Protein AF-A0A9W5TCU1-F1 (afdb_monomer_lite)

Secondary structure (DSSP, 8-state):
--STT-GGGHHHHHHHHTT-HHHHHHHHHHHHHHHHHTT-HHHHHHHHHHHHHHHHHTT-HHHHHHHHHHHHHHHHHTT----HHHHHHHHHHHHHHHHHHHH--S--SSSS-HHHHHHHHHHHHHHHHHH---HHHHHHHHHHHHHTT-HHHHHHHHTTTT-HHHHHHHHHHHHHHS-TTTHHHHHHHHHHHHHHHT-HHHHHHHHHHT---TTT-SSS-HHHHHHHHHHHHHHS--HHHHHHHHHHTHHHHTTSTTHHHHHHHHHHHHSTT---TT-TTSS-TT--TT-S-HHHHHHHHTT------HHHHHHHHHHHHHS-HHHHHHHHHHHHHHHHHHHHHHHHHHHHHHHHHHH---HHHHHHHHHHHHHHHHHHHHHHHHHHHHHGGGSSSS-HHHHHS-TT--TT-

Organism: Babesia ovis (NCBI:txid5869)

Radius of gyration: 30.61 Å; chains: 1; bounding box: 66×63×91 Å

Structure (mmCIF, N/CA/C/O backbone):
data_AF-A0A9W5TCU1-F1
#
_entry.id   AF-A0A9W5TCU1-F1
#
loop_
_atom_site.group_PDB
_atom_site.id
_atom_site.type_symbol
_atom_site.label_atom_id
_atom_site.label_alt_id
_atom_site.label_comp_id
_atom_site.label_asym_id
_atom_site.label_entity_id
_atom_site.label_seq_id
_atom_site.pdbx_PDB_ins_code
_atom_site.Cartn_x
_atom_site.Cartn_y
_atom_site.Cartn_z
_atom_site.occupancy
_atom_site.B_iso_or_equiv
_atom_site.auth_seq_id
_atom_site.auth_comp_id
_atom_site.auth_asym_id
_atom_site.auth_atom_id
_atom_site.pdbx_PDB_model_num
ATOM 1 N N . MET A 1 1 ? 11.729 16.590 -28.806 1.00 54.69 1 MET A N 1
ATOM 2 C CA . MET A 1 1 ? 12.065 15.579 -29.834 1.00 54.69 1 MET A CA 1
ATOM 3 C C . MET A 1 1 ? 11.858 14.229 -29.176 1.00 54.69 1 MET A C 1
ATOM 5 O O . MET A 1 1 ? 12.375 14.064 -28.076 1.00 54.69 1 MET A O 1
ATOM 9 N N . SER A 1 2 ? 11.035 13.343 -29.741 1.00 74.00 2 SER A N 1
ATOM 10 C CA . SER A 1 2 ? 10.762 12.040 -29.118 1.00 74.00 2 SER A CA 1
ATOM 11 C C . SER A 1 2 ? 12.062 11.218 -29.046 1.00 74.00 2 SER A C 1
ATOM 13 O O . SER A 1 2 ? 12.944 11.387 -29.892 1.00 74.00 2 SER A O 1
ATOM 15 N N . ILE A 1 3 ? 12.219 10.355 -28.035 1.00 80.81 3 ILE A N 1
ATOM 16 C CA . ILE A 1 3 ? 13.392 9.462 -27.935 1.00 80.81 3 ILE A CA 1
ATOM 17 C C . ILE A 1 3 ? 13.479 8.551 -29.173 1.00 80.81 3 ILE A C 1
ATOM 19 O O . ILE A 1 3 ? 14.580 8.303 -29.663 1.00 80.81 3 ILE A O 1
ATOM 23 N N . GLY A 1 4 ? 12.334 8.151 -29.739 1.00 73.69 4 GLY A N 1
ATOM 24 C CA . GLY A 1 4 ? 12.256 7.326 -30.947 1.00 73.69 4 GLY A CA 1
ATOM 25 C C . GLY A 1 4 ? 12.863 7.976 -32.196 1.00 73.69 4 GLY A C 1
ATOM 26 O O . GLY A 1 4 ? 13.527 7.294 -32.971 1.00 73.69 4 GLY A O 1
ATOM 27 N N . ASP A 1 5 ? 12.724 9.296 -32.350 1.00 81.12 5 ASP A N 1
ATOM 28 C CA . ASP A 1 5 ? 13.227 10.034 -33.523 1.00 81.12 5 ASP A CA 1
ATOM 29 C C . ASP A 1 5 ? 14.628 10.622 -33.312 1.00 81.12 5 ASP A C 1
ATOM 31 O O . ASP A 1 5 ? 15.179 11.300 -34.186 1.00 81.12 5 ASP A O 1
ATOM 35 N N . ASN A 1 6 ? 15.219 10.411 -32.135 1.00 87.12 6 ASN A N 1
ATOM 36 C CA . ASN A 1 6 ? 16.509 10.991 -31.817 1.00 87.12 6 ASN A CA 1
ATOM 37 C C . ASN A 1 6 ? 17.626 10.224 -32.553 1.00 87.12 6 ASN A C 1
ATOM 39 O O . ASN A 1 6 ? 17.834 9.035 -32.287 1.00 87.12 6 ASN A O 1
ATOM 43 N N . PRO A 1 7 ? 18.426 10.884 -33.416 1.00 87.62 7 PRO A N 1
ATOM 44 C CA . PRO A 1 7 ? 19.500 10.225 -34.159 1.00 87.62 7 PRO A CA 1
ATOM 45 C C . PRO A 1 7 ? 20.546 9.567 -33.247 1.00 87.62 7 PRO A C 1
ATOM 47 O O . PRO A 1 7 ? 21.205 8.615 -33.665 1.00 87.62 7 PRO A O 1
ATOM 50 N N . LYS A 1 8 ? 20.654 10.008 -31.984 1.00 89.69 8 LYS A N 1
ATOM 51 C CA . LYS A 1 8 ? 21.493 9.379 -30.954 1.00 89.69 8 LYS A CA 1
ATOM 52 C C . LYS A 1 8 ? 21.135 7.907 -30.709 1.00 89.69 8 LYS A C 1
ATOM 54 O O . LYS A 1 8 ? 22.025 7.125 -30.383 1.00 89.69 8 LYS A O 1
ATOM 59 N N . TYR A 1 9 ? 19.867 7.529 -30.871 1.00 93.12 9 TYR A N 1
ATOM 60 C CA . TYR A 1 9 ? 19.364 6.182 -30.577 1.00 93.12 9 TYR A CA 1
ATOM 61 C C . TYR A 1 9 ? 19.042 5.363 -31.833 1.00 93.12 9 TYR A C 1
ATOM 63 O O . TYR A 1 9 ? 18.554 4.241 -31.729 1.00 93.12 9 TYR A O 1
ATOM 71 N N . ARG A 1 10 ? 19.394 5.870 -33.023 1.00 93.12 10 ARG A N 1
ATOM 72 C CA . ARG A 1 10 ? 19.131 5.215 -34.312 1.00 93.12 10 ARG A CA 1
ATOM 73 C C . ARG A 1 10 ? 19.593 3.755 -34.358 1.00 93.12 10 ARG A C 1
ATOM 75 O O . ARG A 1 10 ? 18.831 2.896 -34.782 1.00 93.12 10 ARG A O 1
ATOM 82 N N . ARG A 1 11 ? 20.810 3.470 -33.883 1.00 93.75 11 ARG A N 1
ATOM 83 C CA . ARG A 1 11 ? 21.364 2.106 -33.874 1.00 93.75 11 ARG A CA 1
ATOM 84 C C . ARG A 1 11 ? 20.542 1.144 -33.009 1.00 93.75 11 ARG A C 1
ATOM 86 O O . ARG A 1 11 ? 20.344 0.005 -33.403 1.00 93.75 11 ARG A O 1
ATOM 93 N N . ILE A 1 12 ? 20.033 1.616 -31.867 1.00 96.19 12 ILE A N 1
ATOM 94 C CA . ILE A 1 12 ? 19.179 0.819 -30.974 1.00 96.19 12 ILE A CA 1
ATOM 95 C C . ILE A 1 12 ? 17.897 0.430 -31.715 1.00 96.19 12 ILE A C 1
ATOM 97 O O . ILE A 1 12 ? 17.533 -0.740 -31.745 1.00 96.19 12 ILE A O 1
ATOM 101 N N . ASN A 1 13 ? 17.263 1.396 -32.383 1.00 94.00 13 ASN A N 1
ATOM 102 C CA . ASN A 1 13 ? 16.050 1.156 -33.163 1.00 94.00 13 ASN A CA 1
ATOM 103 C C . ASN A 1 13 ? 16.292 0.205 -34.350 1.00 94.00 13 ASN A C 1
ATOM 105 O O . ASN A 1 13 ? 15.452 -0.647 -34.624 1.00 94.00 13 ASN A O 1
ATOM 109 N N . GLU A 1 14 ? 17.438 0.309 -35.032 1.00 95.19 14 GLU A N 1
ATOM 110 C CA . GLU A 1 14 ? 17.830 -0.609 -36.115 1.00 95.19 14 GLU A CA 1
ATOM 111 C C . GLU A 1 14 ? 18.059 -2.046 -35.611 1.00 95.19 14 GLU A C 1
ATOM 113 O O . GLU A 1 14 ? 17.689 -3.001 -36.294 1.00 95.19 14 GLU A O 1
ATOM 118 N N . ASP A 1 15 ? 18.635 -2.217 -34.416 1.00 97.19 15 ASP A N 1
ATOM 119 C CA . ASP A 1 15 ? 18.797 -3.530 -33.781 1.00 97.19 15 ASP A CA 1
ATOM 120 C C . ASP A 1 15 ? 17.442 -4.138 -33.387 1.00 97.19 15 ASP A C 1
ATOM 122 O O . ASP A 1 15 ? 17.188 -5.305 -33.688 1.00 97.19 15 ASP A O 1
ATOM 126 N N . ILE A 1 16 ? 16.545 -3.337 -32.803 1.00 95.56 16 ILE A N 1
ATOM 127 C CA . ILE A 1 16 ? 15.176 -3.747 -32.445 1.00 95.56 16 ILE A CA 1
ATOM 128 C C . ILE A 1 16 ? 14.387 -4.162 -33.689 1.00 95.56 16 ILE A C 1
ATOM 130 O O . ILE A 1 16 ? 13.790 -5.235 -33.711 1.00 95.56 16 ILE A O 1
ATOM 134 N N . ALA A 1 17 ? 14.424 -3.354 -34.753 1.00 95.56 17 ALA A N 1
ATOM 135 C CA . ALA A 1 17 ? 13.738 -3.655 -36.010 1.00 95.56 17 ALA A CA 1
ATOM 136 C C . ALA A 1 17 ? 14.250 -4.946 -36.673 1.00 95.56 17 ALA A C 1
ATOM 138 O O . ALA A 1 17 ? 13.511 -5.604 -37.401 1.00 95.56 17 ALA A O 1
ATOM 139 N N . ALA A 1 18 ? 15.504 -5.318 -36.413 1.00 96.88 18 ALA A N 1
ATOM 140 C CA . ALA A 1 18 ? 16.108 -6.548 -36.904 1.00 96.88 18 ALA A CA 1
ATOM 141 C C . ALA A 1 18 ? 15.972 -7.744 -35.938 1.00 96.88 18 ALA A C 1
ATOM 143 O O . ALA A 1 18 ? 16.582 -8.783 -36.188 1.00 96.88 18 ALA A O 1
ATOM 144 N N . GLY A 1 19 ? 15.230 -7.606 -34.832 1.00 95.81 19 GLY A N 1
ATOM 145 C CA . GLY A 1 19 ? 15.053 -8.658 -33.824 1.00 95.81 19 GLY A CA 1
ATOM 146 C C . GLY A 1 19 ? 16.303 -8.955 -32.986 1.00 95.81 19 GLY A C 1
ATOM 147 O O . GLY A 1 19 ? 16.361 -9.970 -32.296 1.00 95.81 19 GLY A O 1
ATOM 148 N N . ARG A 1 20 ? 17.324 -8.088 -33.021 1.00 97.06 20 ARG A N 1
ATOM 149 C CA . ARG A 1 20 ? 18.553 -8.218 -32.219 1.00 97.06 20 ARG A CA 1
ATOM 150 C C . ARG A 1 20 ? 18.360 -7.605 -30.832 1.00 97.06 20 ARG A C 1
ATOM 152 O O . ARG A 1 20 ? 19.039 -6.650 -30.449 1.00 97.06 20 ARG A O 1
ATOM 159 N N . PHE A 1 21 ? 17.412 -8.145 -30.068 1.00 95.62 21 PHE A N 1
ATOM 160 C CA . PHE A 1 21 ? 17.002 -7.557 -28.791 1.00 95.62 21 PHE A CA 1
ATOM 161 C C . PHE A 1 21 ? 18.127 -7.526 -27.753 1.00 95.62 21 PHE A C 1
ATOM 163 O O . PHE A 1 21 ? 18.308 -6.506 -27.091 1.00 95.62 21 PHE A O 1
ATOM 170 N N . TYR A 1 22 ? 18.949 -8.575 -27.679 1.00 95.50 22 TYR A N 1
ATOM 171 C CA . TYR A 1 22 ? 20.112 -8.603 -26.787 1.00 95.50 22 TYR A CA 1
ATOM 172 C C . TYR A 1 22 ? 21.125 -7.486 -27.096 1.00 95.50 22 TYR A C 1
ATOM 174 O O . TYR A 1 22 ? 21.538 -6.760 -26.193 1.00 95.50 22 TYR A O 1
ATOM 182 N N . ASP A 1 23 ? 21.480 -7.291 -28.370 1.00 96.56 23 ASP A N 1
ATOM 183 C CA . ASP A 1 23 ? 22.418 -6.233 -28.770 1.00 96.56 23 ASP A CA 1
ATOM 184 C C . ASP A 1 23 ? 21.835 -4.845 -28.483 1.00 96.56 23 ASP A C 1
ATOM 186 O O . ASP A 1 23 ? 22.518 -3.965 -27.951 1.00 96.56 23 ASP A O 1
ATOM 190 N N . SER A 1 24 ? 20.541 -4.662 -28.772 1.00 97.88 24 SER A N 1
ATOM 191 C CA . SER A 1 24 ? 19.851 -3.407 -28.482 1.00 97.88 24 SER A CA 1
ATOM 192 C C . SER A 1 24 ? 19.846 -3.088 -26.981 1.00 97.88 24 SER A C 1
ATOM 194 O O . SER A 1 24 ? 20.128 -1.948 -26.613 1.00 97.88 24 SER A O 1
ATOM 196 N N . LEU A 1 25 ? 19.646 -4.086 -26.112 1.00 97.62 25 LEU A N 1
ATOM 197 C CA . LEU A 1 25 ? 19.657 -3.928 -24.656 1.00 97.62 25 LEU A CA 1
ATOM 198 C C . LEU A 1 25 ? 21.021 -3.419 -24.176 1.00 97.62 25 LEU A C 1
ATOM 200 O O . LEU A 1 25 ? 21.096 -2.445 -23.424 1.00 97.62 25 LEU A O 1
ATOM 204 N N . GLN A 1 26 ? 22.111 -4.013 -24.670 1.00 97.88 26 GLN A N 1
ATOM 205 C CA . GLN A 1 26 ? 23.467 -3.572 -24.331 1.00 97.88 26 GLN A CA 1
ATOM 206 C C . GLN A 1 26 ? 23.722 -2.121 -24.765 1.00 97.88 26 GLN A C 1
ATOM 208 O O . GLN A 1 26 ? 24.340 -1.340 -24.032 1.00 97.88 26 GLN A O 1
ATOM 213 N N . HIS A 1 27 ? 23.209 -1.718 -25.931 1.00 97.38 27 HIS A N 1
ATOM 214 C CA . HIS A 1 27 ? 23.301 -0.333 -26.387 1.00 97.38 27 HIS A CA 1
ATOM 215 C C . HIS A 1 27 ? 22.482 0.638 -25.519 1.00 97.38 27 HIS A C 1
ATOM 217 O O . HIS A 1 27 ? 22.978 1.732 -25.228 1.00 97.38 27 HIS A O 1
ATOM 223 N N . VAL A 1 28 ? 21.282 0.250 -25.067 1.00 98.12 28 VAL A N 1
ATOM 224 C CA . VAL A 1 28 ? 20.455 1.049 -24.142 1.00 98.12 28 VAL A CA 1
ATOM 225 C C . VAL A 1 28 ? 21.173 1.234 -22.804 1.00 98.12 28 VAL A C 1
ATOM 227 O O . VAL A 1 28 ? 21.370 2.373 -22.376 1.00 98.12 28 VAL A O 1
ATOM 230 N N . LEU A 1 29 ? 21.652 0.150 -22.185 1.00 98.19 29 LEU A N 1
ATOM 231 C CA . LEU A 1 29 ? 22.383 0.200 -20.911 1.00 98.19 29 LEU A CA 1
ATOM 232 C C . LEU A 1 29 ? 23.672 1.030 -21.016 1.00 98.19 29 LEU A C 1
ATOM 234 O O . LEU A 1 29 ? 24.026 1.789 -20.116 1.00 98.19 29 LEU A O 1
ATOM 238 N N . SER A 1 30 ? 24.391 0.936 -22.137 1.00 97.50 30 SER A N 1
ATOM 239 C CA . SER A 1 30 ? 25.565 1.780 -22.390 1.00 97.50 30 SER A CA 1
ATOM 240 C C . SER A 1 30 ? 25.195 3.263 -22.539 1.00 97.50 30 SER A C 1
ATOM 242 O O . SER A 1 30 ? 25.935 4.151 -22.103 1.00 97.50 30 SER A O 1
ATOM 244 N N . ALA A 1 31 ? 24.056 3.567 -23.167 1.00 97.12 31 ALA A N 1
ATOM 245 C CA . ALA A 1 31 ? 23.568 4.934 -23.309 1.00 97.12 31 ALA A CA 1
ATOM 246 C C . ALA A 1 31 ? 23.131 5.536 -21.965 1.00 97.12 31 ALA A C 1
ATOM 248 O O . ALA A 1 31 ? 23.529 6.669 -21.676 1.00 97.12 31 ALA A O 1
ATOM 249 N N . SER A 1 32 ? 22.393 4.787 -21.135 1.00 97.50 32 SER A N 1
ATOM 250 C CA . SER A 1 32 ? 21.976 5.235 -19.800 1.00 97.50 32 SER A CA 1
ATOM 251 C C . SER A 1 32 ? 23.189 5.468 -18.896 1.00 97.50 32 SER A C 1
ATOM 253 O O . SER A 1 32 ? 23.328 6.552 -18.337 1.00 97.50 32 SER A O 1
ATOM 255 N N . LYS A 1 33 ? 24.156 4.540 -18.856 1.00 97.12 33 LYS A N 1
ATOM 256 C CA . LYS A 1 33 ? 25.399 4.695 -18.076 1.00 97.12 33 LYS A CA 1
ATOM 257 C C . LYS A 1 33 ? 26.199 5.932 -18.477 1.00 97.12 33 LYS A C 1
ATOM 259 O O . LYS A 1 33 ? 26.691 6.652 -17.613 1.00 97.12 33 LYS A O 1
ATOM 264 N N . ARG A 1 34 ? 26.301 6.234 -19.777 1.00 97.00 34 ARG A N 1
ATOM 265 C CA . ARG A 1 34 ? 26.942 7.476 -20.248 1.00 97.00 34 ARG A CA 1
ATOM 266 C C . ARG A 1 34 ? 26.190 8.728 -19.796 1.00 97.00 34 ARG A C 1
ATOM 268 O O . ARG A 1 34 ? 26.836 9.710 -19.440 1.00 97.00 34 ARG A O 1
ATOM 275 N N . ALA A 1 35 ? 24.857 8.702 -19.791 1.00 96.12 35 ALA A N 1
ATOM 276 C CA . ALA A 1 35 ? 24.050 9.804 -19.270 1.00 96.12 35 ALA A CA 1
ATOM 277 C C . ALA A 1 35 ? 24.256 9.987 -17.753 1.00 96.12 35 ALA A C 1
ATOM 279 O O . ALA A 1 35 ? 24.503 11.109 -17.317 1.00 96.12 35 ALA A O 1
ATOM 280 N N . VAL A 1 36 ? 24.290 8.896 -16.977 1.00 96.19 36 VAL A N 1
ATOM 281 C CA . VAL A 1 36 ? 24.618 8.904 -15.537 1.00 96.19 36 VAL A CA 1
ATOM 282 C C . VAL A 1 36 ? 26.012 9.487 -15.283 1.00 96.19 36 VAL A C 1
ATOM 284 O O . VAL A 1 36 ? 26.150 10.359 -14.433 1.00 96.19 36 VAL A O 1
ATOM 287 N N . ILE A 1 37 ? 27.042 9.077 -16.038 1.00 96.12 37 ILE A N 1
ATOM 288 C CA . ILE A 1 37 ? 28.405 9.647 -15.932 1.00 96.12 37 ILE A CA 1
ATOM 289 C C . ILE A 1 37 ? 28.390 11.161 -16.195 1.00 96.12 37 ILE A C 1
ATOM 291 O O . ILE A 1 37 ? 29.117 11.916 -15.554 1.00 96.12 37 ILE A O 1
ATOM 295 N N . GLY A 1 38 ? 27.539 11.613 -17.118 1.00 96.12 38 GLY A N 1
ATOM 296 C CA . GLY A 1 38 ? 27.311 13.029 -17.396 1.00 96.12 38 GLY A CA 1
ATOM 297 C C . GLY A 1 38 ? 26.405 13.750 -16.391 1.00 96.12 38 GLY A C 1
ATOM 298 O O . GLY A 1 38 ? 26.063 14.900 -16.650 1.00 96.12 38 GLY A O 1
ATOM 299 N N . ASN A 1 39 ? 25.993 13.103 -15.292 1.00 94.88 39 ASN A N 1
ATOM 300 C CA . ASN A 1 39 ? 25.006 13.589 -14.317 1.00 94.88 39 ASN A CA 1
ATOM 301 C C . ASN A 1 39 ? 23.646 13.972 -14.931 1.00 94.88 39 ASN A C 1
ATOM 303 O O . ASN A 1 39 ? 22.935 14.830 -14.413 1.00 94.88 39 ASN A O 1
ATOM 307 N N . LYS A 1 40 ? 23.269 13.342 -16.047 1.00 95.31 40 LYS A N 1
ATOM 308 C CA . LYS A 1 40 ? 21.984 13.546 -16.727 1.00 95.31 40 LYS A CA 1
ATOM 309 C C . LYS A 1 40 ? 21.010 12.434 -16.343 1.00 95.31 40 LYS A C 1
ATOM 311 O O . LYS A 1 40 ? 20.695 11.569 -17.158 1.00 95.31 40 LYS A O 1
ATOM 316 N N . TYR A 1 41 ? 20.582 12.431 -15.081 1.00 94.94 41 TYR A N 1
ATOM 317 C CA . TYR A 1 41 ? 19.765 11.352 -14.514 1.00 94.94 41 TYR A CA 1
ATOM 318 C C . TYR A 1 41 ? 18.398 11.227 -15.189 1.00 94.94 41 TYR A C 1
ATOM 320 O O . TYR A 1 41 ? 18.064 10.134 -15.629 1.00 94.94 41 TYR A O 1
ATOM 328 N N . GLU A 1 42 ? 17.679 12.333 -15.401 1.00 94.31 42 GLU A N 1
ATOM 329 C CA . GLU A 1 42 ? 16.391 12.302 -16.116 1.00 94.31 42 GLU A CA 1
ATOM 330 C C . GLU A 1 42 ? 16.521 11.753 -17.541 1.00 94.31 42 GLU A C 1
ATOM 332 O O . GLU A 1 42 ? 15.687 10.977 -17.999 1.00 94.31 42 GLU A O 1
ATOM 337 N N . GLU A 1 43 ? 17.614 12.084 -18.241 1.00 94.88 43 GLU A N 1
ATOM 338 C CA . GLU A 1 43 ? 17.887 11.516 -19.565 1.00 94.88 43 GLU A CA 1
ATOM 339 C C . GLU A 1 43 ? 18.123 10.001 -19.477 1.00 94.88 43 GLU A C 1
ATOM 341 O O . GLU A 1 43 ? 17.637 9.255 -20.324 1.00 94.88 43 GLU A O 1
ATOM 346 N N . ALA A 1 44 ? 18.856 9.532 -18.462 1.00 96.69 44 ALA A N 1
ATOM 347 C CA . ALA A 1 44 ? 19.099 8.108 -18.255 1.00 96.69 44 ALA A CA 1
ATOM 348 C C . ALA A 1 44 ? 17.799 7.346 -17.949 1.00 96.69 44 ALA A C 1
ATOM 350 O O . ALA A 1 44 ? 17.532 6.331 -18.591 1.00 96.69 44 ALA A O 1
ATOM 351 N N . LEU A 1 45 ? 16.991 7.856 -17.015 1.00 96.94 45 LEU A N 1
ATOM 352 C CA . LEU A 1 45 ? 15.712 7.271 -16.611 1.00 96.94 45 LEU A CA 1
ATOM 353 C C . LEU A 1 45 ? 14.716 7.251 -17.778 1.00 96.94 45 LEU A C 1
ATOM 355 O O . LEU A 1 45 ? 14.170 6.196 -18.097 1.00 96.94 45 LEU A O 1
ATOM 359 N N . GLY A 1 46 ? 14.568 8.371 -18.491 1.00 96.19 46 GLY A N 1
ATOM 360 C CA . GLY A 1 46 ? 13.685 8.462 -19.654 1.00 96.19 46 GLY A CA 1
ATOM 361 C C . GLY A 1 46 ? 14.080 7.511 -20.790 1.00 96.19 46 GLY A C 1
ATOM 362 O O . GLY A 1 46 ? 13.212 6.924 -21.432 1.00 96.19 46 GLY A O 1
ATOM 363 N N . VAL A 1 47 ? 15.382 7.297 -21.027 1.00 97.19 47 VAL A N 1
ATOM 364 C CA . VAL A 1 47 ? 15.860 6.310 -22.015 1.00 97.19 47 VAL A CA 1
ATOM 365 C C . VAL A 1 47 ? 15.515 4.883 -21.594 1.00 97.19 47 VAL A C 1
ATOM 367 O O . VAL A 1 47 ? 15.026 4.116 -22.423 1.00 97.19 47 VAL A O 1
ATOM 370 N N . LEU A 1 48 ? 15.756 4.522 -20.331 1.00 98.38 48 LEU A N 1
ATOM 371 C CA . LEU A 1 48 ? 15.461 3.181 -19.818 1.00 98.38 48 LEU A CA 1
ATOM 372 C C . LEU A 1 48 ? 13.963 2.871 -19.891 1.00 98.38 48 LEU A C 1
ATOM 374 O O . LEU A 1 48 ? 13.587 1.834 -20.433 1.00 98.38 48 LEU A O 1
ATOM 378 N N . HIS A 1 49 ? 13.121 3.793 -19.421 1.00 98.19 49 HIS A N 1
ATOM 379 C CA . HIS A 1 49 ? 11.666 3.647 -19.459 1.00 98.19 49 HIS A CA 1
ATOM 380 C C . HIS A 1 49 ? 11.134 3.525 -20.892 1.00 98.19 49 HIS A C 1
ATOM 382 O O . HIS A 1 49 ? 10.423 2.570 -21.206 1.00 98.19 49 HIS A O 1
ATOM 388 N N . HIS A 1 50 ? 11.557 4.416 -21.795 1.00 97.50 50 HIS A N 1
ATOM 389 C CA . HIS A 1 50 ? 11.111 4.388 -23.188 1.00 97.50 50 HIS A CA 1
ATOM 390 C C . HIS A 1 50 ? 11.384 3.039 -23.865 1.00 97.50 50 HIS A C 1
ATOM 392 O O . HIS A 1 50 ? 10.502 2.470 -24.512 1.00 97.50 50 HIS A O 1
ATOM 398 N N . PHE A 1 51 ? 12.603 2.511 -23.725 1.00 97.94 51 PHE A N 1
ATOM 399 C CA . PHE A 1 51 ? 12.954 1.233 -24.341 1.00 97.94 51 PHE A CA 1
ATOM 400 C C . PHE A 1 51 ? 12.340 0.032 -23.615 1.00 97.94 51 PHE A C 1
ATOM 402 O O . PHE A 1 51 ? 12.041 -0.962 -24.276 1.00 97.94 51 PHE A O 1
ATOM 409 N N . ALA A 1 52 ? 12.054 0.128 -22.312 1.00 98.25 52 ALA A N 1
ATOM 410 C CA . ALA A 1 52 ? 11.271 -0.889 -21.614 1.00 98.25 52 ALA A CA 1
ATOM 411 C C . ALA A 1 52 ? 9.863 -1.018 -22.221 1.00 98.25 52 ALA A C 1
ATOM 413 O O . ALA A 1 52 ? 9.426 -2.130 -22.514 1.00 98.25 52 ALA A O 1
ATOM 414 N N . GLU A 1 53 ? 9.186 0.096 -22.520 1.00 97.25 53 GLU A N 1
ATOM 415 C CA . GLU A 1 53 ? 7.885 0.067 -23.206 1.00 97.25 53 GLU A CA 1
ATOM 416 C C . GLU A 1 53 ? 7.977 -0.499 -24.633 1.00 97.25 53 GLU A C 1
ATOM 418 O O . GLU A 1 53 ? 7.080 -1.218 -25.083 1.00 97.25 53 GLU A O 1
ATOM 423 N N . VAL A 1 54 ? 9.058 -0.197 -25.365 1.00 96.44 54 VAL A N 1
ATOM 424 C CA . VAL A 1 54 ? 9.306 -0.788 -26.694 1.00 96.44 54 VAL A CA 1
ATOM 425 C C . VAL A 1 54 ? 9.441 -2.310 -26.592 1.00 96.44 54 VAL A C 1
ATOM 427 O O . VAL A 1 54 ? 8.834 -3.023 -27.391 1.00 96.44 54 VAL A O 1
ATOM 430 N N . TYR A 1 55 ? 10.172 -2.816 -25.598 1.00 96.75 55 TYR A N 1
ATOM 431 C CA . TYR A 1 55 ? 10.335 -4.253 -25.378 1.00 96.75 55 TYR A CA 1
ATOM 432 C C . TYR A 1 55 ? 9.054 -4.949 -24.918 1.00 96.75 55 TYR A C 1
ATOM 434 O O . TYR A 1 55 ? 8.780 -6.044 -25.403 1.00 96.75 55 TYR A O 1
ATOM 442 N N . ILE A 1 56 ? 8.208 -4.309 -24.101 1.00 95.88 56 ILE A N 1
ATOM 443 C CA . ILE A 1 56 ? 6.872 -4.847 -23.778 1.00 95.88 56 ILE A CA 1
ATOM 444 C C . ILE A 1 56 ? 6.062 -5.070 -25.062 1.00 95.88 56 ILE A C 1
ATOM 446 O O . ILE A 1 56 ? 5.490 -6.143 -25.253 1.00 95.88 56 ILE A O 1
ATOM 450 N N . ARG A 1 57 ? 6.051 -4.090 -25.979 1.00 95.12 57 ARG A N 1
ATOM 451 C CA . ARG A 1 57 ? 5.348 -4.210 -27.272 1.00 95.12 57 ARG A CA 1
ATOM 452 C C . ARG A 1 57 ? 5.930 -5.309 -28.162 1.00 95.12 57 ARG A C 1
ATOM 454 O O . ARG A 1 57 ? 5.186 -5.939 -28.909 1.00 95.12 57 ARG A O 1
ATOM 461 N N . ALA A 1 58 ? 7.236 -5.545 -28.070 1.00 94.50 58 ALA A N 1
ATOM 462 C CA . ALA A 1 58 ? 7.921 -6.631 -28.764 1.00 94.50 58 ALA A CA 1
ATOM 463 C C . ALA A 1 58 ? 7.790 -7.999 -28.063 1.00 94.50 58 ALA A C 1
ATOM 465 O O . ALA A 1 58 ? 8.263 -8.988 -28.609 1.00 94.50 58 ALA A O 1
ATOM 466 N N . LYS A 1 59 ? 7.129 -8.067 -26.895 1.00 94.56 59 LYS A N 1
ATOM 467 C CA . LYS A 1 59 ? 7.031 -9.254 -26.023 1.00 94.56 59 LYS A CA 1
ATOM 468 C C . LYS A 1 59 ? 8.376 -9.750 -25.465 1.00 94.56 59 LYS A C 1
ATOM 470 O O . LYS A 1 59 ? 8.500 -10.899 -25.053 1.00 94.56 59 LYS A O 1
ATOM 475 N N . GLU A 1 60 ? 9.368 -8.870 -25.390 1.00 95.38 60 GLU A N 1
ATOM 476 C CA . GLU A 1 60 ? 10.708 -9.140 -24.852 1.00 95.38 60 GLU A CA 1
ATOM 477 C C . GLU A 1 60 ? 10.755 -8.791 -23.356 1.00 95.38 60 GLU A C 1
ATOM 479 O O . GLU A 1 60 ? 11.362 -7.809 -22.916 1.00 95.38 60 GLU A O 1
ATOM 484 N N . TYR A 1 61 ? 10.026 -9.579 -22.560 1.00 95.38 61 TYR A N 1
ATOM 485 C CA . TYR A 1 61 ? 9.750 -9.258 -21.156 1.00 95.38 61 TYR A CA 1
ATOM 486 C C . TYR A 1 61 ? 10.983 -9.332 -20.245 1.00 95.38 61 TYR A C 1
ATOM 488 O O . TYR A 1 61 ? 11.078 -8.604 -19.259 1.00 95.38 61 TYR A O 1
ATOM 496 N N . ALA A 1 62 ? 11.958 -10.186 -20.563 1.00 95.44 62 ALA A N 1
ATOM 497 C CA . ALA A 1 62 ? 13.186 -10.270 -19.774 1.00 95.44 62 ALA A CA 1
ATOM 498 C C . ALA A 1 62 ? 13.994 -8.966 -19.870 1.00 95.44 62 ALA A C 1
ATOM 500 O O . ALA A 1 62 ? 14.454 -8.431 -18.862 1.00 95.44 62 ALA A O 1
ATOM 501 N N . GLN A 1 63 ? 14.101 -8.415 -21.077 1.00 96.38 63 GLN A N 1
ATOM 502 C CA . GLN A 1 63 ? 14.879 -7.223 -21.372 1.00 96.38 63 GLN A CA 1
ATOM 503 C C . GLN A 1 63 ? 14.210 -5.974 -20.799 1.00 96.38 63 GLN A C 1
ATOM 505 O O . GLN A 1 63 ? 14.904 -5.112 -20.265 1.00 96.38 63 GLN A O 1
ATOM 510 N N . CYS A 1 64 ? 12.877 -5.857 -20.843 1.00 96.88 64 CYS A N 1
ATOM 511 C CA . CYS A 1 64 ? 12.219 -4.710 -20.208 1.00 96.88 64 CYS A CA 1
ATOM 512 C C . CYS A 1 64 ? 12.349 -4.734 -18.676 1.00 96.88 64 CYS A C 1
ATOM 514 O O . CYS A 1 64 ? 12.535 -3.675 -18.078 1.00 96.88 64 CYS A O 1
ATOM 516 N N . LEU A 1 65 ? 12.303 -5.915 -18.040 1.00 97.88 65 LEU A N 1
ATOM 517 C CA . LEU A 1 65 ? 12.553 -6.045 -16.601 1.00 97.88 65 LEU A CA 1
ATOM 518 C C . LEU A 1 65 ? 13.989 -5.650 -16.260 1.00 97.88 65 LEU A C 1
ATOM 520 O O . LEU A 1 65 ? 14.209 -4.940 -15.286 1.00 97.88 65 LEU A O 1
ATOM 524 N N . GLU A 1 66 ? 14.967 -6.056 -17.071 1.00 98.19 66 GLU A N 1
ATOM 525 C CA . GLU A 1 66 ? 16.362 -5.646 -16.889 1.00 98.19 66 GLU A CA 1
ATOM 526 C C . GLU A 1 66 ? 16.528 -4.120 -16.978 1.00 98.19 66 GLU A C 1
ATOM 528 O O . GLU A 1 66 ? 17.170 -3.522 -16.112 1.00 98.19 66 GLU A O 1
ATOM 533 N N . LEU A 1 67 ? 15.886 -3.470 -17.957 1.00 98.50 67 LEU A N 1
ATOM 534 C CA . LEU A 1 67 ? 15.915 -2.010 -18.087 1.00 98.50 67 LEU A CA 1
ATOM 535 C C . LEU A 1 67 ? 15.288 -1.293 -16.884 1.00 98.50 67 LEU A C 1
ATOM 537 O O . LEU A 1 67 ? 15.856 -0.317 -16.395 1.00 98.50 67 LEU A O 1
ATOM 541 N N . MET A 1 68 ? 14.146 -1.771 -16.386 1.00 98.44 68 MET A N 1
ATOM 542 C CA . MET A 1 68 ? 13.484 -1.159 -15.230 1.00 98.44 68 MET A CA 1
ATOM 543 C C . MET A 1 68 ? 14.179 -1.482 -13.901 1.00 98.44 68 MET A C 1
ATOM 545 O O . MET A 1 68 ? 14.180 -0.655 -12.993 1.00 98.44 68 MET A O 1
ATOM 549 N N . ASN A 1 69 ? 14.861 -2.620 -13.788 1.00 98.19 69 ASN A N 1
ATOM 550 C CA . ASN A 1 69 ? 15.747 -2.881 -12.654 1.00 98.19 69 ASN A CA 1
ATOM 551 C C . ASN A 1 69 ? 16.929 -1.902 -12.637 1.00 98.19 69 ASN A C 1
ATOM 553 O O . ASN A 1 69 ? 17.251 -1.346 -11.586 1.00 98.19 69 ASN A O 1
ATOM 557 N N . GLU A 1 70 ? 17.545 -1.628 -13.792 1.00 98.19 70 GLU A N 1
ATOM 558 C CA . GLU A 1 70 ? 18.591 -0.601 -13.892 1.00 98.19 70 GLU A CA 1
ATOM 559 C C . GLU A 1 70 ? 18.031 0.801 -13.587 1.00 98.19 70 GLU A C 1
ATOM 561 O O . GLU A 1 70 ? 18.701 1.591 -12.921 1.00 98.19 70 GLU A O 1
ATOM 566 N N . TYR A 1 71 ? 16.790 1.099 -13.993 1.00 98.06 71 TYR A N 1
ATOM 567 C CA . TYR A 1 71 ? 16.096 2.353 -13.663 1.00 98.06 71 TYR A CA 1
ATOM 568 C C . TYR A 1 71 ? 16.043 2.567 -12.144 1.00 98.06 71 TYR A C 1
ATOM 570 O O . TYR A 1 71 ? 16.512 3.586 -11.633 1.00 98.06 71 TYR A O 1
ATOM 578 N N . ILE A 1 72 ? 15.530 1.574 -11.409 1.00 97.31 72 ILE A N 1
ATOM 579 C CA . ILE A 1 72 ? 15.431 1.615 -9.945 1.00 97.31 72 ILE A CA 1
ATOM 580 C C . ILE A 1 72 ? 16.819 1.644 -9.295 1.00 97.31 72 ILE A C 1
ATOM 582 O O . ILE A 1 72 ? 17.032 2.365 -8.319 1.00 97.31 72 ILE A O 1
ATOM 586 N N . SER A 1 73 ? 17.787 0.906 -9.843 1.00 96.75 73 SER A N 1
ATOM 587 C CA . SER A 1 73 ? 19.175 0.893 -9.367 1.00 96.75 73 SER A CA 1
ATOM 588 C C . SER A 1 73 ? 19.820 2.280 -9.443 1.00 96.75 73 SER A C 1
ATOM 590 O O . SER A 1 73 ? 20.419 2.737 -8.467 1.00 96.75 73 SER A O 1
ATOM 592 N N . ILE A 1 74 ? 19.650 2.993 -10.563 1.00 96.25 74 ILE A N 1
ATOM 593 C CA . ILE A 1 74 ? 20.154 4.364 -10.731 1.00 96.25 74 ILE A CA 1
ATOM 594 C C . ILE A 1 74 ? 19.491 5.306 -9.721 1.00 96.25 74 ILE A C 1
ATOM 596 O O . ILE A 1 74 ? 20.196 6.092 -9.081 1.00 96.25 74 ILE A O 1
ATOM 600 N N . ALA A 1 75 ? 18.172 5.196 -9.540 1.00 94.06 75 ALA A N 1
ATOM 601 C CA . ALA A 1 75 ? 17.436 6.001 -8.569 1.00 94.06 75 ALA A CA 1
ATOM 602 C C . ALA A 1 75 ? 17.935 5.767 -7.127 1.00 94.06 75 ALA A C 1
ATOM 604 O O . ALA A 1 75 ? 18.255 6.733 -6.429 1.00 94.06 75 ALA A O 1
ATOM 605 N N . LYS A 1 76 ? 18.116 4.496 -6.719 1.00 92.62 76 LYS A N 1
ATOM 606 C CA . LYS A 1 76 ? 18.651 4.093 -5.400 1.00 92.62 76 LYS A CA 1
ATOM 607 C C . LYS A 1 76 ? 20.083 4.589 -5.172 1.00 92.62 76 LYS A C 1
ATOM 609 O O . LYS A 1 76 ? 20.362 5.247 -4.174 1.00 92.62 76 LYS A O 1
ATOM 614 N N . GLN A 1 77 ? 21.013 4.289 -6.081 1.00 87.31 77 GLN A N 1
ATOM 615 C CA . GLN A 1 77 ? 22.450 4.531 -5.863 1.00 87.31 77 GLN A CA 1
ATOM 616 C C . GLN A 1 77 ? 22.831 6.010 -5.792 1.00 87.31 77 GLN A C 1
ATOM 618 O O . GLN A 1 77 ? 23.852 6.365 -5.202 1.00 87.31 77 GLN A O 1
ATOM 623 N N . ARG A 1 78 ? 22.062 6.873 -6.454 1.00 77.81 78 ARG A N 1
ATOM 624 C CA . ARG A 1 78 ? 22.399 8.292 -6.606 1.00 77.81 78 ARG A CA 1
ATOM 625 C C . ARG A 1 78 ? 21.520 9.204 -5.763 1.00 77.81 78 ARG A C 1
ATOM 627 O O . ARG A 1 78 ? 21.681 10.416 -5.861 1.00 77.81 78 ARG A O 1
ATOM 634 N N . ASN A 1 79 ? 20.656 8.621 -4.923 1.00 75.88 79 ASN A N 1
ATOM 635 C CA . ASN A 1 79 ? 19.674 9.332 -4.110 1.00 75.88 79 ASN A CA 1
ATOM 636 C C . ASN A 1 79 ? 18.924 10.383 -4.946 1.00 75.88 79 ASN A C 1
ATOM 638 O O . ASN A 1 79 ? 18.800 11.543 -4.551 1.00 75.88 79 ASN A O 1
ATOM 642 N N . VAL A 1 80 ? 18.536 9.991 -6.165 1.00 77.62 80 VAL A N 1
ATOM 643 C CA . VAL A 1 80 ? 17.787 10.871 -7.061 1.00 77.62 80 VAL A CA 1
ATOM 644 C C . VAL A 1 80 ? 16.392 10.982 -6.477 1.00 77.62 80 VAL A C 1
ATOM 646 O O . VAL A 1 80 ? 15.707 9.974 -6.320 1.00 77.62 80 VAL A O 1
ATOM 649 N N . ASN A 1 81 ? 15.975 12.203 -6.155 1.00 81.88 81 ASN A N 1
ATOM 650 C CA . ASN A 1 81 ? 14.592 12.455 -5.782 1.00 81.88 81 ASN A CA 1
ATOM 651 C C . ASN A 1 81 ? 13.727 12.187 -7.015 1.00 81.88 81 ASN A C 1
ATOM 653 O O . ASN A 1 81 ? 13.768 12.966 -7.966 1.00 81.88 81 ASN A O 1
ATOM 657 N N . LEU A 1 82 ? 12.992 11.075 -7.006 1.00 86.19 82 LEU A N 1
ATOM 658 C CA . LEU A 1 82 ? 12.062 10.744 -8.079 1.00 86.19 82 LEU A CA 1
ATOM 659 C C . LEU A 1 82 ? 11.002 11.847 -8.177 1.00 86.19 82 LEU A C 1
ATOM 661 O O . LEU A 1 82 ? 10.346 12.190 -7.195 1.00 86.19 82 LEU A O 1
ATOM 665 N N . SER A 1 83 ? 10.869 12.418 -9.368 1.00 92.56 83 SER A N 1
ATOM 666 C CA . SER A 1 83 ? 9.833 13.389 -9.705 1.00 92.56 83 SER A CA 1
ATOM 667 C C . SER A 1 83 ? 8.484 12.704 -9.950 1.00 92.56 83 SER A C 1
ATOM 669 O O . SER A 1 83 ? 8.407 11.488 -10.143 1.00 92.56 83 SER A O 1
ATOM 671 N N . GLU A 1 84 ? 7.411 13.495 -10.021 1.00 94.00 84 GLU A N 1
ATOM 672 C CA . GLU A 1 84 ? 6.081 13.014 -10.428 1.00 94.00 84 GLU A CA 1
ATOM 673 C C . GLU A 1 84 ? 6.102 12.343 -11.815 1.00 94.00 84 GLU A C 1
ATOM 675 O O . GLU A 1 84 ? 5.390 11.366 -12.050 1.00 94.00 84 GLU A O 1
ATOM 680 N N . GLU A 1 85 ? 6.955 12.816 -12.731 1.00 95.38 85 GLU A N 1
ATOM 681 C CA . GLU A 1 85 ? 7.138 12.184 -14.041 1.00 95.38 85 GLU A CA 1
ATOM 682 C C . GLU A 1 85 ? 7.726 10.777 -13.894 1.00 95.38 85 GLU A C 1
ATOM 684 O O . GLU A 1 85 ? 7.250 9.839 -14.533 1.00 95.38 85 GLU A O 1
ATOM 689 N N . ASN A 1 86 ? 8.714 10.600 -13.013 1.00 95.25 86 ASN A N 1
ATOM 690 C CA . ASN A 1 86 ? 9.316 9.291 -12.772 1.00 95.25 86 ASN A CA 1
ATOM 691 C C . ASN A 1 86 ? 8.314 8.317 -12.131 1.00 95.25 86 ASN A C 1
ATOM 693 O O . ASN A 1 86 ? 8.247 7.151 -12.520 1.00 95.25 86 ASN A O 1
ATOM 697 N N . VAL A 1 87 ? 7.484 8.797 -11.200 1.00 96.00 87 VAL A N 1
ATOM 698 C CA . VAL A 1 87 ? 6.372 8.016 -10.632 1.00 96.00 87 VAL A CA 1
ATOM 699 C C . VAL A 1 87 ? 5.405 7.571 -11.732 1.00 96.00 87 VAL A C 1
ATOM 701 O O . VAL A 1 87 ? 5.057 6.392 -11.814 1.00 96.00 87 VAL A O 1
ATOM 704 N N . SER A 1 88 ? 5.019 8.489 -12.622 1.00 97.44 88 SER A N 1
ATOM 705 C CA . SER A 1 88 ? 4.134 8.193 -13.753 1.00 97.44 88 SER A CA 1
ATOM 706 C C . SER A 1 88 ? 4.732 7.151 -14.704 1.00 97.44 88 SER A C 1
ATOM 708 O O . SER A 1 88 ? 4.031 6.232 -15.123 1.00 97.44 88 SER A O 1
ATOM 710 N N . GLN A 1 89 ? 6.037 7.227 -14.981 1.00 97.44 89 GLN A N 1
ATOM 711 C CA . GLN A 1 89 ? 6.770 6.249 -15.794 1.00 97.44 89 GLN A CA 1
ATOM 712 C C . GLN A 1 89 ? 6.756 4.843 -15.173 1.00 97.44 89 GLN A C 1
ATOM 714 O O . GLN A 1 89 ? 6.464 3.860 -15.856 1.00 97.44 89 GLN A O 1
ATOM 719 N N . VAL A 1 90 ? 7.042 4.727 -13.873 1.00 97.75 90 VAL A N 1
ATOM 720 C CA . VAL A 1 90 ? 7.006 3.433 -13.172 1.00 97.75 90 VAL A CA 1
ATOM 721 C C . VAL A 1 90 ? 5.587 2.854 -13.177 1.00 97.75 90 VAL A C 1
ATOM 723 O O . VAL A 1 90 ? 5.400 1.674 -13.477 1.00 97.75 90 VAL A O 1
ATOM 726 N N . ASN A 1 91 ? 4.578 3.693 -12.932 1.00 97.50 91 ASN A N 1
ATOM 727 C CA . ASN A 1 91 ? 3.178 3.282 -12.957 1.00 97.50 91 ASN A CA 1
ATOM 728 C C . ASN A 1 91 ? 2.725 2.858 -14.370 1.00 97.50 91 ASN A C 1
ATOM 730 O O . ASN A 1 91 ? 2.050 1.839 -14.528 1.00 97.50 91 ASN A O 1
ATOM 734 N N . SER A 1 92 ? 3.132 3.588 -15.420 1.00 97.88 92 SER A N 1
ATOM 735 C CA . SER A 1 92 ? 2.813 3.235 -16.811 1.00 97.88 92 SER A CA 1
ATOM 736 C C . SER A 1 92 ? 3.438 1.898 -17.202 1.00 97.88 92 SER A C 1
ATOM 738 O O . SER A 1 92 ? 2.758 1.058 -17.794 1.00 97.88 92 SER A O 1
ATOM 740 N N . PHE A 1 93 ? 4.694 1.665 -16.807 1.00 98.31 93 PHE A N 1
ATOM 741 C CA . PHE A 1 93 ? 5.379 0.393 -17.008 1.00 98.31 93 PHE A CA 1
ATOM 742 C C . PHE A 1 93 ? 4.633 -0.754 -16.320 1.00 98.31 93 PHE A C 1
ATOM 744 O O . PHE A 1 93 ? 4.342 -1.763 -16.965 1.00 98.31 93 PHE A O 1
ATOM 751 N N . PHE A 1 94 ? 4.281 -0.589 -15.041 1.00 98.31 94 PHE A N 1
ATOM 752 C CA . PHE A 1 94 ? 3.562 -1.607 -14.279 1.00 98.31 94 PHE A CA 1
ATOM 753 C C . PHE A 1 94 ? 2.231 -1.972 -14.935 1.00 98.31 94 PHE A C 1
ATOM 755 O O . PHE A 1 94 ? 1.996 -3.143 -15.228 1.00 98.31 94 PHE A O 1
ATOM 762 N N . LYS A 1 95 ? 1.400 -0.971 -15.253 1.00 97.31 95 LYS A N 1
ATOM 763 C CA . LYS A 1 95 ? 0.095 -1.177 -15.900 1.00 97.31 95 LYS A CA 1
ATOM 764 C C . LYS A 1 95 ? 0.220 -1.827 -17.275 1.00 97.31 95 LYS A C 1
ATOM 766 O O . LYS A 1 95 ? -0.570 -2.709 -17.608 1.00 97.31 95 LYS A O 1
ATOM 771 N N . ALA A 1 96 ? 1.202 -1.414 -18.078 1.00 97.12 96 ALA A N 1
ATOM 772 C CA . ALA A 1 96 ? 1.454 -2.013 -19.386 1.00 97.12 96 ALA A CA 1
ATOM 773 C C . ALA A 1 96 ? 1.863 -3.487 -19.257 1.00 97.12 96 ALA A C 1
ATOM 775 O O . ALA A 1 96 ? 1.401 -4.326 -20.032 1.00 97.12 96 ALA A O 1
ATOM 776 N N . MET A 1 97 ? 2.695 -3.806 -18.264 1.00 96.69 97 MET A N 1
ATOM 777 C CA . MET A 1 97 ? 3.168 -5.162 -18.021 1.00 96.69 97 MET A CA 1
ATOM 778 C C . MET A 1 97 ? 2.061 -6.088 -17.516 1.00 96.69 97 MET A C 1
ATOM 780 O O . MET A 1 97 ? 1.861 -7.160 -18.086 1.00 96.69 97 MET A O 1
ATOM 784 N N . THR A 1 98 ? 1.310 -5.679 -16.493 1.00 95.75 98 THR A N 1
ATOM 785 C CA . THR A 1 98 ? 0.209 -6.486 -15.947 1.00 95.75 98 THR A CA 1
ATOM 786 C C . THR A 1 98 ? -0.875 -6.707 -16.997 1.00 95.75 98 THR A C 1
ATOM 788 O O . THR A 1 98 ? -1.260 -7.847 -17.239 1.00 95.75 98 THR A O 1
ATOM 791 N N . SER A 1 99 ? -1.258 -5.665 -17.745 1.00 95.19 99 SER A N 1
ATOM 792 C CA . SER A 1 99 ? -2.213 -5.787 -18.858 1.00 95.19 99 SER A CA 1
ATOM 793 C C . SER A 1 99 ? -1.733 -6.755 -19.946 1.00 95.19 99 SER A C 1
ATOM 795 O O . SER A 1 99 ? -2.518 -7.554 -20.468 1.00 95.19 99 SER A O 1
ATOM 797 N N . ALA A 1 100 ? -0.439 -6.710 -20.290 1.00 94.00 100 ALA A N 1
ATOM 798 C CA . ALA A 1 100 ? 0.147 -7.649 -21.239 1.00 94.00 100 ALA A CA 1
ATOM 799 C C . ALA A 1 100 ? 0.067 -9.086 -20.706 1.00 94.00 100 ALA A C 1
ATOM 801 O O . ALA A 1 100 ? -0.376 -9.971 -21.432 1.00 94.00 100 ALA A O 1
ATOM 802 N N . MET A 1 101 ? 0.418 -9.319 -19.439 1.00 92.94 101 MET A N 1
ATOM 803 C CA . MET A 1 101 ? 0.392 -10.650 -18.821 1.00 92.94 101 MET A CA 1
ATOM 804 C C . MET A 1 101 ? -1.021 -11.229 -18.670 1.00 92.94 101 MET A C 1
ATOM 806 O O . MET A 1 101 ? -1.199 -12.440 -18.832 1.00 92.94 101 MET A O 1
ATOM 810 N N . SER A 1 102 ? -2.032 -10.401 -18.405 1.00 91.25 102 SER A N 1
ATOM 811 C CA . SER A 1 102 ? -3.434 -10.839 -18.346 1.00 91.25 102 SER A CA 1
ATOM 812 C C . SER A 1 102 ? -3.990 -11.218 -19.724 1.00 91.25 102 SER A C 1
ATOM 814 O O . SER A 1 102 ? -4.883 -12.052 -19.813 1.00 91.25 102 SER A O 1
ATOM 816 N N . SER A 1 103 ? -3.438 -10.655 -20.805 1.00 89.50 103 SER A N 1
ATOM 817 C CA . SER A 1 103 ? -3.879 -10.917 -22.1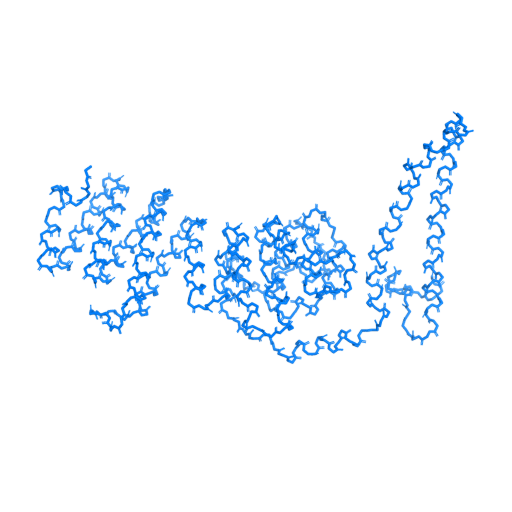87 1.00 89.50 103 SER A CA 1
ATOM 818 C C . SER A 1 103 ? -3.219 -12.144 -22.831 1.00 89.50 103 SER A C 1
ATOM 820 O O . SER A 1 103 ? -3.594 -12.562 -23.928 1.00 89.50 103 SER A O 1
ATOM 822 N N . ILE A 1 104 ? -2.186 -12.693 -22.195 1.00 87.62 104 ILE A N 1
ATOM 823 C CA . ILE A 1 104 ? -1.406 -13.813 -22.715 1.00 87.62 104 ILE A CA 1
ATOM 824 C C . ILE A 1 104 ? -2.086 -15.134 -22.331 1.00 87.62 104 ILE A C 1
ATOM 826 O O . ILE A 1 104 ? -2.121 -15.505 -21.159 1.00 87.62 104 ILE A O 1
ATOM 830 N N . ASN A 1 105 ? -2.596 -15.848 -23.341 1.00 78.25 105 ASN A N 1
ATOM 831 C CA . ASN A 1 105 ? -3.196 -17.182 -23.190 1.00 78.25 105 ASN A CA 1
ATOM 832 C C . ASN A 1 105 ? -2.179 -18.330 -23.330 1.00 78.25 105 ASN A C 1
ATOM 834 O O . ASN A 1 105 ? -2.445 -19.441 -22.883 1.00 78.25 105 ASN A O 1
ATOM 838 N N . GLU A 1 106 ? -1.037 -18.078 -23.969 1.00 74.75 106 GLU A N 1
ATOM 839 C CA . GLU A 1 106 ? 0.026 -19.060 -24.231 1.00 74.75 106 GLU A CA 1
ATOM 840 C C . GLU A 1 106 ? 1.290 -18.667 -23.468 1.00 74.75 106 GLU A C 1
ATOM 842 O O . GLU A 1 106 ? 1.527 -17.482 -23.278 1.00 74.75 106 GLU A O 1
ATOM 847 N N . GLU A 1 107 ? 2.126 -19.611 -23.032 1.00 75.62 107 GLU A N 1
ATOM 848 C CA . GLU A 1 107 ? 3.337 -19.245 -22.287 1.00 75.62 107 GLU A CA 1
ATOM 849 C C . GLU A 1 107 ? 4.209 -18.233 -23.061 1.00 75.62 107 GLU A C 1
ATOM 851 O O . GLU A 1 107 ? 4.386 -18.372 -24.277 1.00 75.62 107 GLU A O 1
ATOM 856 N N . PRO A 1 108 ? 4.764 -17.207 -22.382 1.00 78.81 108 PRO A N 1
ATOM 857 C CA . PRO A 1 108 ? 5.631 -16.234 -23.029 1.00 78.81 108 PRO A CA 1
ATOM 858 C C . PRO A 1 108 ? 6.790 -16.936 -23.738 1.00 78.81 108 PRO A C 1
ATOM 860 O O . PRO A 1 108 ? 7.480 -17.772 -23.154 1.00 78.81 108 PRO A O 1
ATOM 863 N N . SER A 1 109 ? 7.047 -16.571 -24.992 1.00 67.06 109 SER A N 1
ATOM 864 C CA . SER A 1 109 ? 8.231 -17.042 -25.704 1.00 67.06 109 SER A CA 1
ATOM 865 C C . SER A 1 109 ? 9.479 -16.453 -25.045 1.00 67.06 109 SER A C 1
ATOM 867 O O . SER A 1 109 ? 9.730 -15.256 -25.167 1.00 67.06 109 SER A O 1
ATOM 869 N N . GLY A 1 110 ? 10.258 -17.267 -24.331 1.00 76.00 110 GLY A N 1
ATOM 870 C CA . GLY A 1 110 ? 11.489 -16.805 -23.691 1.00 76.00 110 GLY A CA 1
ATOM 871 C C . GLY A 1 110 ? 11.915 -17.633 -22.477 1.00 76.00 110 GLY A C 1
ATOM 872 O O . GLY A 1 110 ? 11.330 -18.673 -22.186 1.00 76.00 110 GLY A O 1
ATOM 873 N N . PRO A 1 111 ? 12.958 -17.186 -21.755 1.00 81.38 111 PRO A N 1
ATOM 874 C CA . PRO A 1 111 ? 13.500 -17.904 -20.599 1.00 81.38 111 PRO A CA 1
ATOM 875 C C . PRO A 1 111 ? 12.696 -17.700 -19.301 1.00 81.38 111 PRO A C 1
ATOM 877 O O . PRO A 1 111 ? 12.991 -18.346 -18.293 1.00 81.38 111 PRO A O 1
ATOM 880 N N . LEU A 1 112 ? 11.727 -16.777 -19.287 1.00 88.75 112 LEU A N 1
ATOM 881 C CA . LEU A 1 112 ? 10.942 -16.430 -18.102 1.00 88.75 112 LEU A CA 1
ATOM 882 C C . LEU A 1 112 ? 9.503 -16.925 -18.231 1.00 88.75 112 LEU A C 1
ATOM 884 O O . LEU A 1 112 ? 8.843 -16.693 -19.239 1.00 88.75 112 LEU A O 1
ATOM 888 N N . THR A 1 113 ? 9.012 -17.552 -17.164 1.00 91.12 113 THR A N 1
ATOM 889 C CA . THR A 1 113 ? 7.596 -17.893 -17.009 1.00 91.12 113 THR A CA 1
ATOM 890 C C . THR A 1 113 ? 6.778 -16.642 -16.682 1.00 91.12 113 THR A C 1
ATOM 892 O O . THR A 1 113 ? 7.323 -15.658 -16.170 1.00 91.12 113 THR A O 1
ATOM 895 N N . LYS A 1 114 ? 5.460 -16.690 -16.919 1.00 92.62 114 LYS A N 1
ATOM 896 C CA . LYS A 1 114 ? 4.521 -15.610 -16.561 1.00 92.62 114 LYS A CA 1
ATOM 897 C C . LYS A 1 114 ? 4.677 -15.177 -15.097 1.00 92.62 114 LYS A C 1
ATOM 899 O O . LYS A 1 114 ? 4.859 -13.992 -14.834 1.00 92.62 114 LYS A O 1
ATOM 904 N N . ASP A 1 115 ? 4.732 -16.133 -14.171 1.00 91.00 115 ASP A N 1
ATOM 905 C CA . ASP A 1 115 ? 4.871 -15.858 -12.733 1.00 91.00 115 ASP A CA 1
ATOM 906 C C . ASP A 1 115 ? 6.165 -15.109 -12.399 1.00 91.00 115 ASP A C 1
ATOM 908 O O . ASP A 1 115 ? 6.164 -14.185 -11.591 1.00 91.00 115 ASP A O 1
ATOM 912 N N . LYS A 1 116 ? 7.283 -15.456 -13.056 1.00 94.31 116 LYS A N 1
ATOM 913 C CA . LYS A 1 116 ? 8.560 -14.753 -12.861 1.00 94.31 116 LYS A CA 1
ATOM 914 C C . LYS A 1 116 ? 8.515 -13.327 -13.401 1.00 94.31 116 LYS A C 1
ATOM 916 O O . LYS A 1 116 ? 9.142 -12.447 -12.814 1.00 94.31 116 LYS A O 1
ATOM 921 N N . ILE A 1 117 ? 7.795 -13.100 -14.501 1.00 95.69 117 ILE A N 1
ATOM 922 C CA . ILE A 1 117 ? 7.620 -11.758 -15.066 1.00 95.69 117 ILE A CA 1
ATOM 923 C C . ILE A 1 117 ? 6.792 -10.899 -14.109 1.00 95.69 117 ILE A C 1
ATOM 925 O O . ILE A 1 117 ? 7.217 -9.799 -13.754 1.00 95.69 117 ILE A O 1
ATOM 929 N N . ILE A 1 118 ? 5.657 -11.417 -13.635 1.00 95.94 118 ILE A N 1
ATOM 930 C CA . ILE A 1 118 ? 4.799 -10.740 -12.657 1.00 95.94 118 ILE A CA 1
ATOM 931 C C . ILE A 1 118 ? 5.566 -10.442 -11.367 1.00 95.94 118 ILE A C 1
ATOM 933 O O . ILE A 1 118 ? 5.622 -9.285 -10.956 1.00 95.94 118 ILE A O 1
ATOM 937 N N . ALA A 1 119 ? 6.243 -11.436 -10.785 1.00 95.62 119 ALA A N 1
ATOM 938 C CA . ALA A 1 119 ? 7.034 -11.252 -9.570 1.00 95.62 119 ALA A CA 1
ATOM 939 C C . ALA A 1 119 ? 8.131 -10.188 -9.743 1.00 95.62 119 ALA A C 1
ATOM 941 O O . ALA A 1 119 ? 8.311 -9.338 -8.874 1.00 95.62 119 ALA A O 1
ATOM 942 N N . GLY A 1 120 ? 8.833 -10.183 -10.883 1.00 97.06 120 GLY A N 1
ATOM 943 C CA . GLY A 1 120 ? 9.821 -9.147 -11.196 1.00 97.06 120 GLY A CA 1
ATOM 944 C C . GLY A 1 120 ? 9.203 -7.751 -11.320 1.00 97.06 120 GLY A C 1
ATOM 945 O O . GLY A 1 120 ? 9.782 -6.772 -10.858 1.00 97.06 120 GLY A O 1
ATOM 946 N N . THR A 1 121 ? 8.006 -7.658 -11.898 1.00 97.94 121 THR A N 1
ATOM 947 C CA . THR A 1 121 ? 7.280 -6.389 -12.062 1.00 97.94 121 THR A CA 1
ATOM 948 C C . THR A 1 121 ? 6.798 -5.842 -10.717 1.00 97.94 121 THR A C 1
ATOM 950 O O . THR A 1 121 ? 6.962 -4.653 -10.442 1.00 97.94 121 THR A O 1
ATOM 953 N N . LEU A 1 122 ? 6.264 -6.710 -9.853 1.00 97.19 122 LEU A N 1
ATOM 954 C CA . LEU A 1 122 ? 5.869 -6.363 -8.487 1.00 97.19 122 LEU A CA 1
ATOM 955 C C . LEU A 1 122 ? 7.078 -5.891 -7.672 1.00 97.19 122 LEU A C 1
ATOM 957 O O . LEU A 1 122 ? 7.016 -4.829 -7.061 1.00 97.19 122 LEU A O 1
ATOM 961 N N . ALA A 1 123 ? 8.214 -6.592 -7.754 1.00 97.00 123 ALA A N 1
ATOM 962 C CA . ALA A 1 123 ? 9.441 -6.201 -7.058 1.00 97.00 123 ALA A CA 1
ATOM 963 C C . ALA A 1 123 ? 9.970 -4.816 -7.486 1.00 97.00 123 ALA A C 1
ATOM 965 O O . ALA A 1 123 ? 10.506 -4.069 -6.660 1.00 97.00 123 ALA A O 1
ATOM 966 N N . ILE A 1 124 ? 9.807 -4.448 -8.764 1.00 97.56 124 ILE A N 1
ATOM 967 C CA . ILE A 1 124 ? 10.131 -3.105 -9.271 1.00 97.56 124 ILE A CA 1
ATOM 968 C C . ILE A 1 124 ? 9.206 -2.055 -8.644 1.00 97.56 124 ILE A C 1
ATOM 970 O O . ILE A 1 124 ? 9.701 -1.036 -8.161 1.00 97.56 124 ILE A O 1
ATOM 974 N N . MET A 1 125 ? 7.891 -2.300 -8.612 1.00 97.19 125 MET A N 1
ATOM 975 C CA . MET A 1 125 ? 6.925 -1.385 -7.987 1.00 97.19 125 MET A CA 1
ATOM 976 C C . MET A 1 125 ? 7.174 -1.210 -6.491 1.00 97.19 125 MET A C 1
ATOM 978 O O . MET A 1 125 ? 7.176 -0.088 -5.993 1.00 97.19 125 MET A O 1
ATOM 982 N N . GLU A 1 126 ? 7.429 -2.301 -5.771 1.00 94.81 126 GLU A N 1
ATOM 983 C CA . GLU A 1 126 ? 7.739 -2.252 -4.342 1.00 94.81 126 GLU A CA 1
ATOM 984 C C . GLU A 1 126 ? 9.044 -1.500 -4.085 1.00 94.81 126 GLU A C 1
ATOM 986 O O . GLU A 1 126 ? 9.098 -0.629 -3.219 1.00 94.81 126 GLU A O 1
ATOM 991 N N . SER A 1 127 ? 10.074 -1.740 -4.901 1.00 94.88 127 SER A N 1
ATOM 992 C CA . SER A 1 127 ? 11.319 -0.974 -4.821 1.00 94.88 127 SER A CA 1
ATOM 993 C C . SER A 1 127 ? 11.131 0.511 -5.134 1.00 94.88 127 SER A C 1
ATOM 995 O O . SER A 1 127 ? 11.875 1.335 -4.605 1.00 94.88 127 SER A O 1
ATOM 997 N N . ALA A 1 128 ? 10.175 0.868 -5.995 1.00 95.00 128 ALA A N 1
ATOM 998 C CA . ALA A 1 128 ? 9.820 2.258 -6.248 1.00 95.00 128 ALA A CA 1
ATOM 999 C C . ALA A 1 128 ? 9.088 2.875 -5.049 1.00 95.00 128 ALA A C 1
ATOM 1001 O O . ALA A 1 128 ? 9.415 3.994 -4.670 1.00 95.00 128 ALA A O 1
ATOM 1002 N N . LEU A 1 129 ? 8.181 2.141 -4.396 1.00 94.06 129 LEU A N 1
ATOM 1003 C CA . LEU A 1 129 ? 7.525 2.585 -3.161 1.00 94.06 129 LEU A CA 1
ATOM 1004 C C . LEU A 1 129 ? 8.508 2.815 -2.005 1.00 94.06 129 LEU A C 1
ATOM 1006 O O . LEU A 1 129 ? 8.336 3.759 -1.236 1.00 94.06 129 LEU A O 1
ATOM 1010 N N . GLU A 1 130 ? 9.548 1.983 -1.887 1.00 91.88 130 GLU A N 1
ATOM 1011 C CA . GLU A 1 130 ? 10.633 2.186 -0.913 1.00 91.88 130 GLU A CA 1
ATOM 1012 C C . GLU A 1 130 ? 11.387 3.502 -1.144 1.00 91.88 130 GLU A C 1
ATOM 1014 O O . GLU A 1 130 ? 11.855 4.125 -0.191 1.00 91.88 130 GLU A O 1
ATOM 1019 N N . LEU A 1 131 ? 11.528 3.909 -2.409 1.00 91.19 131 LEU A N 1
ATOM 1020 C CA . LEU A 1 131 ? 12.170 5.165 -2.793 1.00 91.19 131 LEU A CA 1
ATOM 1021 C C . LEU A 1 131 ? 11.242 6.365 -2.599 1.00 91.19 131 LEU A C 1
ATOM 1023 O O . LEU A 1 131 ? 11.673 7.409 -2.114 1.00 91.19 131 LEU A O 1
ATOM 1027 N N . ILE A 1 132 ? 9.984 6.222 -3.015 1.00 92.38 132 ILE A N 1
ATOM 1028 C CA . ILE A 1 132 ? 8.969 7.265 -2.967 1.00 92.38 132 ILE A CA 1
ATOM 1029 C C . ILE A 1 132 ? 7.604 6.643 -2.621 1.00 92.38 132 ILE A C 1
ATOM 1031 O O . ILE A 1 132 ? 6.996 5.984 -3.464 1.00 92.38 132 ILE A O 1
ATOM 1035 N N . PRO A 1 133 ? 7.090 6.842 -1.391 1.00 92.06 133 PRO A N 1
ATOM 1036 C CA . PRO A 1 133 ? 5.809 6.283 -0.961 1.00 92.06 133 PRO A CA 1
ATOM 1037 C C . PRO A 1 133 ? 4.632 7.070 -1.566 1.00 92.06 133 PRO A C 1
ATOM 1039 O O . PRO A 1 133 ? 3.890 7.755 -0.863 1.00 92.06 133 PRO A O 1
ATOM 1042 N N . ASP A 1 134 ? 4.489 7.002 -2.889 1.00 95.06 134 ASP A N 1
ATOM 1043 C CA . ASP A 1 134 ? 3.492 7.738 -3.659 1.00 95.06 134 ASP A CA 1
ATOM 1044 C C . ASP A 1 134 ? 2.132 7.024 -3.698 1.00 95.06 134 ASP A C 1
ATOM 1046 O O . ASP A 1 134 ? 2.036 5.809 -3.904 1.00 95.06 134 ASP A O 1
ATOM 1050 N N . LYS A 1 135 ? 1.051 7.799 -3.549 1.00 96.00 135 LYS A N 1
ATOM 1051 C CA . LYS A 1 135 ? -0.324 7.280 -3.505 1.00 96.00 135 LYS A CA 1
ATOM 1052 C C . LYS A 1 135 ? -0.741 6.571 -4.793 1.00 96.00 135 LYS A C 1
ATOM 1054 O O . LYS A 1 135 ? -1.493 5.605 -4.722 1.00 96.00 135 LYS A O 1
ATOM 1059 N N . SER A 1 136 ? -0.272 7.017 -5.958 1.00 97.12 136 SER A N 1
ATOM 1060 C CA . SER A 1 136 ? -0.632 6.407 -7.243 1.00 97.12 136 SER A CA 1
ATOM 1061 C C . SER A 1 136 ? 0.025 5.039 -7.445 1.00 97.12 136 SER A C 1
ATOM 1063 O O . SER A 1 136 ? -0.568 4.173 -8.091 1.00 97.12 136 SER A O 1
ATOM 1065 N N . LEU A 1 137 ? 1.210 4.823 -6.859 1.00 97.25 137 LEU A N 1
ATOM 1066 C CA . LEU A 1 137 ? 1.882 3.522 -6.848 1.00 97.25 137 LEU A CA 1
ATOM 1067 C C . LEU A 1 137 ? 1.180 2.554 -5.891 1.00 97.25 137 LEU A C 1
ATOM 1069 O O . LEU A 1 137 ? 0.914 1.413 -6.270 1.00 97.25 137 LEU A O 1
ATOM 1073 N N . TYR A 1 138 ? 0.815 3.024 -4.690 1.00 97.50 138 TYR A N 1
ATOM 1074 C CA . TYR A 1 138 ? -0.021 2.261 -3.757 1.00 97.50 138 TYR A CA 1
ATOM 1075 C C . TYR A 1 138 ? -1.364 1.877 -4.383 1.00 97.50 138 TYR A C 1
ATOM 1077 O O . TYR A 1 138 ? -1.772 0.724 -4.280 1.00 97.50 138 TYR A O 1
ATOM 1085 N N . MET A 1 139 ? -2.021 2.813 -5.074 1.00 98.19 139 MET A N 1
ATOM 1086 C CA . MET A 1 139 ? -3.277 2.552 -5.776 1.00 98.19 139 MET A CA 1
ATOM 1087 C C . MET A 1 139 ? -3.104 1.461 -6.836 1.00 98.19 139 MET A C 1
ATOM 1089 O O . MET A 1 139 ? -3.846 0.489 -6.829 1.00 98.19 139 MET A O 1
ATOM 1093 N N . ALA A 1 140 ? -2.087 1.570 -7.696 1.00 98.12 140 ALA A N 1
ATOM 1094 C CA . ALA A 1 140 ? -1.863 0.597 -8.763 1.00 98.12 140 ALA A CA 1
ATOM 1095 C C . ALA A 1 140 ? -1.586 -0.822 -8.234 1.00 98.12 140 ALA A C 1
ATOM 1097 O O . ALA A 1 140 ? -2.113 -1.790 -8.780 1.00 98.12 140 ALA A O 1
ATOM 1098 N N . LEU A 1 141 ? -0.793 -0.958 -7.163 1.00 98.00 141 LEU A N 1
ATOM 1099 C CA . LEU A 1 141 ? -0.573 -2.251 -6.506 1.00 98.00 141 LEU A CA 1
ATOM 1100 C C . LEU A 1 141 ? -1.846 -2.773 -5.833 1.00 98.00 141 LEU A C 1
ATOM 1102 O O . LEU A 1 141 ? -2.165 -3.951 -5.963 1.00 98.00 141 LEU A O 1
ATOM 1106 N N . GLY A 1 142 ? -2.584 -1.899 -5.147 1.00 97.81 142 GLY A N 1
ATOM 1107 C CA . GLY A 1 142 ? -3.846 -2.243 -4.502 1.00 97.81 142 GLY A CA 1
ATOM 1108 C C . GLY A 1 142 ? -4.891 -2.760 -5.490 1.00 97.81 142 GLY A C 1
ATOM 1109 O O . GLY A 1 142 ? -5.459 -3.823 -5.266 1.00 97.81 142 GLY A O 1
ATOM 1110 N N . GLU A 1 143 ? -5.095 -2.058 -6.606 1.00 97.94 143 GLU A N 1
ATOM 1111 C CA . GLU A 1 143 ? -5.993 -2.473 -7.694 1.00 97.94 143 GLU A CA 1
ATOM 1112 C C . GLU A 1 143 ? -5.552 -3.797 -8.326 1.00 97.94 143 GLU A C 1
ATOM 1114 O O . GLU A 1 143 ? -6.388 -4.658 -8.585 1.00 97.94 143 GLU A O 1
ATOM 1119 N N . TYR A 1 144 ? -4.245 -3.992 -8.541 1.00 97.75 144 TYR A N 1
ATOM 1120 C CA . TYR A 1 144 ? -3.721 -5.254 -9.061 1.00 97.75 144 TYR A CA 1
ATOM 1121 C C . TYR A 1 144 ? -4.083 -6.433 -8.148 1.00 97.75 144 TYR A C 1
ATOM 1123 O O . TYR A 1 144 ? -4.724 -7.377 -8.601 1.00 97.75 144 TYR A O 1
ATOM 1131 N N . TYR A 1 145 ? -3.735 -6.367 -6.859 1.00 97.62 145 TYR A N 1
ATOM 1132 C CA . TYR A 1 145 ? -4.035 -7.457 -5.924 1.00 97.62 145 TYR A CA 1
ATOM 1133 C C . TYR A 1 145 ? -5.535 -7.645 -5.705 1.00 97.62 145 TYR A C 1
ATOM 1135 O O . TYR A 1 145 ? -5.986 -8.769 -5.499 1.00 97.62 145 TYR A O 1
ATOM 1143 N N . TRP A 1 146 ? -6.318 -6.567 -5.787 1.00 97.56 146 TRP A N 1
ATOM 1144 C CA . TRP A 1 146 ? -7.772 -6.661 -5.750 1.00 97.56 146 TRP A CA 1
ATOM 1145 C C . TRP A 1 146 ? -8.287 -7.472 -6.946 1.00 97.56 146 TRP A C 1
ATOM 1147 O O . TRP A 1 146 ? -9.024 -8.434 -6.753 1.00 97.56 146 TRP A O 1
ATOM 1157 N N . HIS A 1 147 ? -7.836 -7.177 -8.167 1.00 96.56 147 HIS A N 1
ATOM 1158 C CA . HIS A 1 147 ? -8.225 -7.940 -9.357 1.00 96.56 147 HIS A CA 1
ATOM 1159 C C . HIS A 1 147 ? -7.781 -9.409 -9.333 1.00 96.56 147 HIS A C 1
ATOM 1161 O O . HIS A 1 147 ? -8.497 -10.259 -9.860 1.00 96.56 147 HIS A O 1
ATOM 1167 N N . GLU A 1 148 ? -6.651 -9.721 -8.698 1.00 94.81 148 GLU A N 1
ATOM 1168 C CA . GLU A 1 148 ? -6.193 -11.104 -8.492 1.00 94.81 148 GLU A CA 1
ATOM 1169 C C . GLU A 1 148 ? -6.954 -11.832 -7.359 1.00 94.81 148 GLU A C 1
ATOM 1171 O O . GLU A 1 148 ? -6.725 -13.016 -7.114 1.00 94.81 148 GLU A O 1
ATOM 1176 N N . GLY A 1 149 ? -7.878 -11.155 -6.664 1.00 95.50 149 GLY A N 1
ATOM 1177 C CA . GLY A 1 149 ? -8.657 -11.716 -5.555 1.00 95.50 149 GLY A CA 1
ATOM 1178 C C . GLY A 1 149 ? -7.893 -11.801 -4.228 1.00 95.50 149 GLY A C 1
ATOM 1179 O O . GLY A 1 149 ? -8.399 -12.353 -3.249 1.00 95.50 149 GLY A O 1
ATOM 1180 N N . GLU A 1 150 ? -6.690 -11.231 -4.148 1.00 95.62 150 GLU A N 1
ATOM 1181 C CA . GLU A 1 150 ? -5.870 -11.179 -2.935 1.00 95.62 150 GLU A CA 1
ATOM 1182 C C . GLU A 1 150 ? -6.266 -9.981 -2.052 1.00 95.62 150 GLU A C 1
ATOM 1184 O O . GLU A 1 150 ? -5.485 -9.062 -1.802 1.00 95.62 150 GLU A O 1
ATOM 1189 N N . LEU A 1 151 ? -7.507 -9.981 -1.556 1.00 96.12 151 LEU A N 1
ATOM 1190 C CA . LEU A 1 151 ? -8.128 -8.822 -0.893 1.00 96.12 151 LEU A CA 1
ATOM 1191 C C . LEU A 1 151 ? -7.379 -8.336 0.365 1.00 96.12 151 LEU A C 1
ATOM 1193 O O . LEU A 1 151 ? -7.318 -7.130 0.616 1.00 96.12 151 LEU A O 1
ATOM 1197 N N . SER A 1 152 ? -6.739 -9.230 1.134 1.00 92.38 152 SER A N 1
ATOM 1198 C CA . SER A 1 152 ? -5.926 -8.806 2.291 1.00 92.38 152 SER A CA 1
ATOM 1199 C C . SER A 1 152 ? -4.655 -8.070 1.875 1.00 92.38 152 SER A C 1
ATOM 1201 O O . SER A 1 152 ? -4.249 -7.105 2.528 1.00 92.38 152 SER A O 1
ATOM 1203 N N . VAL A 1 153 ? -4.050 -8.488 0.764 1.00 93.94 153 VAL A N 1
ATOM 1204 C CA . VAL A 1 153 ? -2.870 -7.845 0.190 1.00 93.94 153 VAL A CA 1
ATOM 1205 C C . VAL A 1 153 ? -3.276 -6.527 -0.467 1.00 93.94 153 VAL A C 1
ATOM 1207 O O . VAL A 1 153 ? -2.609 -5.517 -0.261 1.00 93.94 153 VAL A O 1
ATOM 1210 N N . ALA A 1 154 ? -4.420 -6.481 -1.153 1.00 97.19 154 ALA A N 1
ATOM 1211 C CA . ALA A 1 154 ? -4.984 -5.244 -1.686 1.00 97.19 154 ALA A CA 1
ATOM 1212 C C . ALA A 1 154 ? -5.200 -4.195 -0.584 1.00 97.19 154 ALA A C 1
ATOM 1214 O O . ALA A 1 154 ? -4.730 -3.062 -0.711 1.00 97.19 154 ALA A O 1
ATOM 1215 N N . GLN A 1 155 ? -5.825 -4.581 0.538 1.00 96.50 155 GLN A N 1
ATOM 1216 C CA . GLN A 1 155 ? -6.037 -3.706 1.695 1.00 96.50 155 GLN A CA 1
ATOM 1217 C C . GLN A 1 155 ? -4.732 -3.061 2.171 1.00 96.50 155 GLN A C 1
ATOM 1219 O O . GLN A 1 155 ? -4.714 -1.853 2.396 1.00 96.50 155 GLN A O 1
ATOM 1224 N N . LYS A 1 156 ? -3.642 -3.836 2.275 1.00 93.31 156 LYS A N 1
ATOM 1225 C CA . LYS A 1 156 ? -2.320 -3.346 2.702 1.00 93.31 156 LYS A CA 1
ATOM 1226 C C . LYS A 1 156 ? -1.855 -2.139 1.887 1.00 93.31 156 LYS A C 1
ATOM 1228 O O . LYS A 1 156 ? -1.300 -1.214 2.469 1.00 93.31 156 LYS A O 1
ATOM 1233 N N . TYR A 1 157 ? -2.063 -2.128 0.570 1.00 96.50 157 TYR A N 1
ATOM 1234 C CA . TYR A 1 157 ? -1.660 -0.996 -0.270 1.00 96.50 157 TYR A CA 1
ATOM 1235 C C . TYR A 1 157 ? -2.730 0.102 -0.302 1.00 96.50 157 TYR A C 1
ATOM 1237 O O . TYR A 1 157 ? -2.401 1.282 -0.178 1.00 96.50 157 TYR A O 1
ATOM 1245 N N . LEU A 1 158 ? -4.012 -0.265 -0.406 1.00 97.75 158 LEU A N 1
ATOM 1246 C CA . LEU A 1 158 ? -5.107 0.696 -0.560 1.00 97.75 158 LEU A CA 1
ATOM 1247 C C . LEU A 1 158 ? -5.259 1.636 0.642 1.00 97.75 158 LEU A C 1
ATOM 1249 O O . LEU A 1 158 ? -5.536 2.817 0.437 1.00 97.75 158 LEU A O 1
ATOM 1253 N N . VAL A 1 159 ? -4.992 1.187 1.874 1.00 95.75 159 VAL A N 1
ATOM 1254 C CA . VAL A 1 159 ? -5.044 2.058 3.070 1.00 95.75 159 VAL A CA 1
ATOM 1255 C C . VAL A 1 159 ? -4.101 3.265 2.993 1.00 95.75 159 VAL A C 1
ATOM 1257 O O . VAL A 1 159 ? -4.378 4.296 3.601 1.00 95.75 159 VAL A O 1
ATOM 1260 N N . HIS A 1 160 ? -3.012 3.184 2.222 1.00 95.00 160 HIS A N 1
ATOM 1261 C CA . HIS A 1 160 ? -2.072 4.297 2.050 1.00 95.00 160 HIS A CA 1
ATOM 1262 C C . HIS A 1 160 ? -2.564 5.357 1.056 1.00 95.00 160 HIS A C 1
ATOM 1264 O O . HIS A 1 160 ? -2.054 6.479 1.045 1.00 95.00 160 HIS A O 1
ATOM 1270 N N . THR A 1 161 ? -3.564 5.036 0.232 1.00 96.00 161 THR A N 1
ATOM 1271 C CA . THR A 1 161 ? -4.125 5.974 -0.754 1.00 96.00 161 THR A CA 1
ATOM 1272 C C . THR A 1 161 ? -4.988 7.052 -0.093 1.00 96.00 161 THR A C 1
ATOM 1274 O O . THR A 1 161 ? -5.030 8.188 -0.574 1.00 96.00 161 THR A O 1
ATOM 1277 N N . GLN A 1 162 ? -5.606 6.722 1.052 1.00 94.31 162 GLN A N 1
ATOM 1278 C CA . GLN A 1 162 ? -6.655 7.510 1.718 1.00 94.31 162 GLN A CA 1
ATOM 1279 C C . GLN A 1 162 ? -7.906 7.718 0.840 1.00 94.31 162 GLN A C 1
ATOM 1281 O O . GLN A 1 162 ? -8.696 8.628 1.086 1.00 94.31 162 GLN A O 1
ATOM 1286 N N . ASP A 1 163 ? -8.089 6.888 -0.189 1.00 97.50 163 ASP A N 1
ATOM 1287 C CA . ASP A 1 163 ? -9.285 6.875 -1.026 1.00 97.50 163 ASP A CA 1
ATOM 1288 C C . ASP A 1 163 ? -10.330 5.931 -0.412 1.00 97.50 163 ASP A C 1
ATOM 1290 O O . ASP A 1 163 ? -10.314 4.712 -0.608 1.00 97.50 163 ASP A O 1
ATOM 1294 N N . ILE A 1 164 ? -11.222 6.506 0.396 1.00 97.25 164 ILE A N 1
ATOM 1295 C CA . ILE A 1 164 ? -12.220 5.748 1.161 1.00 97.25 164 ILE A CA 1
ATOM 1296 C C . ILE A 1 164 ? -13.255 5.086 0.252 1.00 97.25 164 ILE A C 1
ATOM 1298 O O . ILE A 1 164 ? -13.747 4.012 0.586 1.00 97.25 164 ILE A O 1
ATOM 1302 N N . GLU A 1 165 ? -13.550 5.660 -0.914 1.00 97.19 165 GLU A N 1
ATOM 1303 C CA . GLU A 1 165 ? -14.501 5.070 -1.859 1.00 97.19 165 GLU A CA 1
ATOM 1304 C C . GLU A 1 165 ? -13.938 3.792 -2.487 1.00 97.19 165 GLU A C 1
ATOM 1306 O O . GLU A 1 165 ? -14.643 2.790 -2.627 1.00 97.19 165 GLU A O 1
ATOM 1311 N N . VAL A 1 166 ? -12.652 3.799 -2.849 1.00 97.81 166 VAL A N 1
ATOM 1312 C CA . VAL A 1 166 ? -11.953 2.601 -3.334 1.00 97.81 166 VAL A CA 1
ATOM 1313 C C . VAL A 1 166 ? -11.867 1.544 -2.232 1.00 97.81 166 VAL A C 1
ATOM 1315 O O . VAL A 1 166 ? -12.190 0.382 -2.478 1.00 97.81 166 VAL A O 1
ATOM 1318 N N . ILE A 1 167 ? -11.503 1.941 -1.008 1.00 97.88 167 ILE A N 1
ATOM 1319 C CA . ILE A 1 167 ? -11.427 1.028 0.140 1.00 97.88 167 ILE A CA 1
ATOM 1320 C C . ILE A 1 167 ? -12.801 0.416 0.458 1.00 97.88 167 ILE A C 1
ATOM 1322 O O . ILE A 1 167 ? -12.884 -0.798 0.615 1.00 97.88 167 ILE A O 1
ATOM 1326 N N . SER A 1 168 ? -13.878 1.212 0.506 1.00 97.81 168 SER A N 1
ATOM 1327 C CA . SER A 1 168 ? -15.243 0.731 0.785 1.00 97.81 168 SER A CA 1
ATOM 1328 C C . SER A 1 168 ? -15.679 -0.323 -0.224 1.00 97.81 168 SER A C 1
ATOM 1330 O O . SER A 1 168 ? -16.101 -1.403 0.173 1.00 97.81 168 SER A O 1
ATOM 1332 N N . ARG A 1 169 ? -15.494 -0.061 -1.524 1.00 98.19 169 ARG A N 1
ATOM 1333 C CA . ARG A 1 169 ? -15.854 -1.020 -2.579 1.00 98.19 169 ARG A CA 1
ATOM 1334 C C . ARG A 1 169 ? -15.077 -2.334 -2.467 1.00 98.19 169 ARG A C 1
ATOM 1336 O O . ARG A 1 169 ? -15.661 -3.398 -2.647 1.00 98.19 169 ARG A O 1
ATOM 1343 N N . MET A 1 170 ? -13.786 -2.273 -2.136 1.00 98.31 170 MET A N 1
ATOM 1344 C CA . MET A 1 170 ? -12.978 -3.476 -1.904 1.00 98.31 170 MET A CA 1
ATOM 1345 C C . MET A 1 170 ? -13.472 -4.258 -0.679 1.00 98.31 170 MET A C 1
ATOM 1347 O O . MET A 1 170 ? -13.573 -5.483 -0.729 1.00 98.31 170 MET A O 1
ATOM 1351 N N . LEU A 1 171 ? -13.835 -3.567 0.406 1.00 97.75 171 LEU A N 1
ATOM 1352 C CA . LEU A 1 171 ? -14.380 -4.196 1.612 1.00 97.75 171 LEU A CA 1
ATOM 1353 C C . LEU A 1 171 ? -15.761 -4.822 1.378 1.00 97.75 171 LEU A C 1
ATOM 1355 O O . LEU A 1 171 ? -16.004 -5.913 1.880 1.00 97.75 171 LEU A O 1
ATOM 1359 N N . GLU A 1 172 ? -16.633 -4.180 0.597 1.00 97.12 172 GLU A N 1
ATOM 1360 C CA . GLU A 1 172 ? -17.938 -4.724 0.187 1.00 97.12 172 GLU A CA 1
ATOM 1361 C C . GLU A 1 172 ? -17.777 -6.009 -0.638 1.00 97.12 172 GLU A C 1
ATOM 1363 O O . GLU A 1 172 ? -18.491 -6.993 -0.429 1.00 97.12 172 GLU A O 1
ATOM 1368 N N . GLU A 1 173 ? -16.798 -6.040 -1.546 1.00 97.50 173 GLU A N 1
ATOM 1369 C CA . GLU A 1 173 ? -16.459 -7.265 -2.267 1.00 97.50 173 GLU A CA 1
ATOM 1370 C C . GLU A 1 173 ? -15.935 -8.338 -1.308 1.00 97.50 173 GLU A C 1
ATOM 1372 O O . GLU A 1 173 ? -16.389 -9.483 -1.362 1.00 97.50 173 GLU A O 1
ATOM 1377 N N . TRP A 1 174 ? -15.043 -7.985 -0.381 1.00 97.25 174 TRP A N 1
ATOM 1378 C CA . TRP A 1 174 ? -14.529 -8.926 0.616 1.00 97.25 174 TRP A CA 1
ATOM 1379 C C . TRP A 1 174 ? -15.640 -9.479 1.518 1.00 97.25 174 TRP A C 1
ATOM 1381 O O . TRP A 1 174 ? -15.673 -10.679 1.789 1.00 97.25 174 TRP A O 1
ATOM 1391 N N . GLU A 1 175 ? -16.609 -8.651 1.907 1.00 96.25 175 GLU A N 1
ATOM 1392 C CA . GLU A 1 175 ? -17.775 -9.055 2.696 1.00 96.25 175 GLU A CA 1
ATOM 1393 C C . GLU A 1 175 ? -18.543 -10.217 2.045 1.00 96.25 175 GLU A C 1
ATOM 1395 O O . GLU A 1 175 ? -18.999 -11.134 2.734 1.00 96.25 175 GLU A O 1
ATOM 1400 N N . SER A 1 176 ? -18.651 -10.210 0.713 1.00 95.75 176 SER A N 1
ATOM 1401 C CA . SER A 1 176 ? -19.349 -11.255 -0.045 1.00 95.75 176 SER A CA 1
ATOM 1402 C C . SER A 1 176 ? -18.627 -12.611 -0.056 1.00 95.75 176 SER A C 1
ATOM 1404 O O . SER A 1 176 ? -19.252 -13.633 -0.344 1.00 95.75 176 SER A O 1
ATOM 1406 N N . HIS A 1 177 ? -17.340 -12.632 0.304 1.00 94.75 177 HIS A N 1
ATOM 1407 C CA . HIS A 1 177 ? -16.487 -13.823 0.313 1.00 94.75 177 HIS A CA 1
ATOM 1408 C C . HIS A 1 177 ? -16.302 -14.446 1.706 1.00 94.75 177 HIS A C 1
ATOM 1410 O O . HIS A 1 177 ? -15.681 -15.507 1.812 1.00 94.75 177 HIS A O 1
ATOM 1416 N N . VAL A 1 178 ? -16.816 -13.815 2.767 1.00 94.06 178 VAL A N 1
ATOM 1417 C CA . VAL A 1 178 ? -16.651 -14.277 4.157 1.00 94.06 178 VAL A CA 1
ATOM 1418 C C . VAL A 1 178 ? -17.977 -14.595 4.839 1.00 94.06 178 VAL A C 1
ATOM 1420 O O . VAL A 1 178 ? -19.057 -14.196 4.391 1.00 94.06 178 VAL A O 1
ATOM 1423 N N . GLU A 1 179 ? -17.904 -15.314 5.959 1.00 94.94 179 GLU A N 1
ATOM 1424 C CA . GLU A 1 179 ? -19.091 -15.609 6.755 1.00 94.94 179 GLU A CA 1
ATOM 1425 C C . GLU A 1 179 ? -19.625 -14.351 7.453 1.00 94.94 179 GLU A C 1
ATOM 1427 O O . GLU A 1 179 ? -18.878 -13.435 7.793 1.00 94.94 179 GLU A O 1
ATOM 1432 N N . GLU A 1 180 ? -20.938 -14.308 7.709 1.00 94.25 180 GLU A N 1
ATOM 1433 C CA . GLU A 1 180 ? -21.626 -13.134 8.273 1.00 94.25 180 GLU A CA 1
ATOM 1434 C C . GLU A 1 180 ? -20.965 -12.601 9.554 1.00 94.25 180 GLU A C 1
ATOM 1436 O O . GLU A 1 180 ? -20.857 -11.393 9.762 1.00 94.25 180 GLU A O 1
ATOM 1441 N N . HIS A 1 181 ? -20.468 -13.508 10.391 1.00 91.38 181 HIS A N 1
ATOM 1442 C CA . HIS A 1 181 ? -19.844 -13.177 11.663 1.00 91.38 181 HIS A CA 1
ATOM 1443 C C . HIS A 1 181 ? -18.412 -12.617 11.524 1.00 91.38 181 HIS A C 1
ATOM 1445 O O . HIS A 1 181 ? -17.920 -11.980 12.456 1.00 91.38 181 HIS A O 1
ATOM 1451 N N . GLU A 1 182 ? -17.745 -12.831 10.385 1.00 93.56 182 GLU A N 1
ATOM 1452 C CA . GLU A 1 182 ? -16.399 -12.319 10.088 1.00 93.56 182 GLU A CA 1
ATOM 1453 C C . GLU A 1 182 ? -16.444 -10.906 9.497 1.00 93.56 182 GLU A C 1
ATOM 1455 O O . GLU A 1 182 ? -15.493 -10.139 9.645 1.00 93.56 182 GLU A O 1
ATOM 1460 N N . ARG A 1 183 ? -17.561 -10.523 8.867 1.00 95.88 183 ARG A N 1
ATOM 1461 C CA . ARG A 1 183 ? -17.721 -9.230 8.180 1.00 95.88 183 ARG A CA 1
ATOM 1462 C C . ARG A 1 183 ? -17.292 -8.035 9.037 1.00 95.88 183 ARG A C 1
ATOM 1464 O O . ARG A 1 183 ? -16.459 -7.256 8.573 1.00 95.88 183 ARG A O 1
ATOM 1471 N N . PRO A 1 184 ? -17.734 -7.896 10.306 1.00 96.69 184 PRO A N 1
ATOM 1472 C CA . PRO A 1 184 ? -17.341 -6.754 11.131 1.00 96.69 184 PRO A CA 1
ATOM 1473 C C . PRO A 1 184 ? -15.833 -6.695 11.423 1.00 96.69 184 PRO A C 1
ATOM 1475 O O . PRO A 1 184 ? -15.297 -5.616 11.673 1.00 96.69 184 PRO A O 1
ATOM 1478 N N . PHE A 1 185 ? -15.136 -7.837 11.390 1.00 96.44 185 PHE A N 1
ATOM 1479 C CA . PHE A 1 185 ? -13.693 -7.908 11.621 1.00 96.44 185 PHE A CA 1
ATOM 1480 C C . PHE A 1 185 ? -12.883 -7.368 10.442 1.00 96.44 185 PHE A C 1
ATOM 1482 O O . PHE A 1 185 ? -11.829 -6.777 10.668 1.00 96.44 185 PHE A O 1
ATOM 1489 N N . ILE A 1 186 ? -13.371 -7.507 9.205 1.00 96.44 186 ILE A N 1
ATOM 1490 C CA . ILE A 1 186 ? -12.694 -6.953 8.021 1.00 96.44 186 ILE A CA 1
ATOM 1491 C C . ILE A 1 186 ? -12.669 -5.419 8.099 1.00 96.44 186 ILE A C 1
ATOM 1493 O O . ILE A 1 186 ? -11.616 -4.798 7.919 1.00 96.44 186 ILE A O 1
ATOM 1497 N N . TYR A 1 187 ? -13.806 -4.813 8.451 1.00 97.50 187 TYR A N 1
ATOM 1498 C CA . TYR A 1 187 ? -13.915 -3.370 8.672 1.00 97.50 187 TYR A CA 1
ATOM 1499 C C . TYR A 1 187 ? -13.073 -2.912 9.865 1.00 97.50 187 TYR A C 1
ATOM 1501 O O . TYR A 1 187 ? -12.301 -1.962 9.729 1.00 97.50 187 TYR A O 1
ATOM 1509 N N . LEU A 1 188 ? -13.148 -3.612 11.007 1.00 97.88 188 LEU A N 1
ATOM 1510 C CA . LEU A 1 188 ? -12.311 -3.304 12.171 1.00 97.88 188 LEU A CA 1
ATOM 1511 C C . LEU A 1 188 ? -10.818 -3.336 11.811 1.00 97.88 188 LEU A C 1
ATOM 1513 O O . LEU A 1 188 ? -10.094 -2.414 12.180 1.00 97.88 188 LEU A O 1
ATOM 1517 N N . ARG A 1 189 ? -10.355 -4.344 11.057 1.00 96.56 189 ARG A N 1
ATOM 1518 C CA . ARG A 1 189 ? -8.964 -4.424 10.586 1.00 96.56 189 ARG A CA 1
ATOM 1519 C C . ARG A 1 189 ? -8.582 -3.180 9.789 1.00 96.56 189 ARG A C 1
ATOM 1521 O O . ARG A 1 189 ? -7.562 -2.564 10.089 1.00 96.56 189 ARG A O 1
ATOM 1528 N N . CYS A 1 190 ? -9.410 -2.790 8.820 1.00 97.38 190 CYS A N 1
ATOM 1529 C CA . CYS A 1 190 ? -9.161 -1.613 7.989 1.00 97.38 190 CYS A CA 1
ATOM 1530 C C . CYS A 1 190 ? -9.060 -0.334 8.827 1.00 97.38 190 CYS A C 1
ATOM 1532 O O . CYS A 1 190 ? -8.097 0.421 8.704 1.00 97.38 190 CYS A O 1
ATOM 1534 N N . ILE A 1 191 ? -10.027 -0.133 9.725 1.00 98.00 191 ILE A N 1
ATOM 1535 C CA . ILE A 1 191 ? -10.109 1.045 10.589 1.00 98.00 191 ILE A CA 1
ATOM 1536 C C . ILE A 1 191 ? -8.905 1.105 11.529 1.00 98.00 191 ILE A C 1
ATOM 1538 O O . ILE A 1 191 ? -8.266 2.146 11.635 1.00 98.00 191 ILE A O 1
ATOM 1542 N N . LEU A 1 192 ? -8.530 -0.007 12.167 1.00 97.44 192 LEU A N 1
ATOM 1543 C CA . LEU A 1 192 ? -7.352 -0.054 13.034 1.00 97.44 192 LEU A CA 1
ATOM 1544 C C . LEU A 1 192 ? -6.058 0.261 12.273 1.00 97.44 192 LEU A C 1
ATOM 1546 O O . LEU A 1 192 ? -5.201 0.962 12.811 1.00 97.44 192 LEU A O 1
ATOM 1550 N N . ILE A 1 193 ? -5.916 -0.212 11.029 1.00 96.00 193 ILE A N 1
ATOM 1551 C CA . ILE A 1 193 ? -4.775 0.139 10.173 1.00 96.00 193 ILE A CA 1
ATOM 1552 C C . ILE A 1 193 ? -4.771 1.641 9.879 1.00 96.00 193 ILE A C 1
ATOM 1554 O O . ILE A 1 193 ? -3.749 2.291 10.092 1.00 96.00 193 ILE A O 1
ATOM 1558 N N . GLN A 1 194 ? -5.900 2.219 9.463 1.00 96.56 194 GLN A N 1
ATOM 1559 C CA . GLN A 1 194 ? -6.010 3.660 9.210 1.00 96.56 194 GLN A CA 1
ATOM 1560 C C . GLN A 1 194 ? -5.686 4.485 10.459 1.00 96.56 194 GLN A C 1
ATOM 1562 O O . GLN A 1 194 ? -4.883 5.414 10.392 1.00 96.56 194 GLN A O 1
ATOM 1567 N N . LEU A 1 195 ? -6.218 4.104 11.621 1.00 96.94 195 LEU A N 1
ATOM 1568 C CA . LEU A 1 195 ? -5.937 4.758 12.897 1.00 96.94 195 LEU A CA 1
ATOM 1569 C C . LEU A 1 195 ? -4.454 4.670 13.289 1.00 96.94 195 LEU A C 1
ATOM 1571 O O . LEU A 1 195 ? -3.876 5.673 13.717 1.00 96.94 195 LEU A O 1
ATOM 1575 N N . ALA A 1 196 ? -3.819 3.512 13.089 1.00 94.38 196 ALA A N 1
ATOM 1576 C CA . ALA A 1 196 ? -2.392 3.312 13.345 1.00 94.38 196 ALA A CA 1
ATOM 1577 C C . ALA A 1 196 ? -1.496 4.106 12.373 1.00 94.38 196 ALA A C 1
ATOM 1579 O O . ALA A 1 196 ? -0.476 4.654 12.791 1.00 94.38 196 ALA A O 1
ATOM 1580 N N . LEU A 1 197 ? -1.889 4.218 11.097 1.00 92.56 197 LEU A N 1
ATOM 1581 C CA . LEU A 1 197 ? -1.258 5.101 10.101 1.00 92.56 197 LEU A CA 1
ATOM 1582 C C . LEU A 1 197 ? -1.533 6.581 10.377 1.00 92.56 197 LEU A C 1
ATOM 1584 O O . LEU A 1 197 ? -0.820 7.468 9.910 1.00 92.56 197 LEU A O 1
ATOM 1588 N N . GLY A 1 198 ? -2.567 6.842 11.163 1.00 94.81 198 GLY A N 1
ATOM 1589 C CA . GLY A 1 198 ? -2.957 8.152 11.604 1.00 94.81 198 GLY A CA 1
ATOM 1590 C C . GLY A 1 198 ? -3.988 8.873 10.751 1.00 94.81 198 GLY A C 1
ATOM 1591 O O . GLY A 1 198 ? -4.200 10.061 10.986 1.00 94.81 198 GLY A O 1
ATOM 1592 N N . ASP A 1 199 ? -4.626 8.161 9.833 1.00 96.31 199 ASP A N 1
ATOM 1593 C CA . ASP A 1 199 ? -5.752 8.610 9.023 1.00 96.31 199 ASP A CA 1
ATOM 1594 C C . ASP A 1 199 ? -7.075 8.471 9.797 1.00 96.31 199 ASP A C 1
ATOM 1596 O O . ASP A 1 199 ? -7.879 7.564 9.583 1.00 96.31 199 ASP A O 1
ATOM 1600 N N . THR A 1 200 ? -7.280 9.370 10.760 1.00 97.00 200 THR A N 1
ATOM 1601 C CA . THR A 1 200 ? -8.482 9.390 11.608 1.00 97.00 200 THR A CA 1
ATOM 1602 C C . THR A 1 200 ? -9.722 9.806 10.825 1.00 97.00 200 THR A C 1
ATOM 1604 O O . THR A 1 200 ? -10.785 9.213 10.997 1.00 97.00 200 THR A O 1
ATOM 1607 N N . SER A 1 201 ? -9.579 10.773 9.916 1.00 96.81 201 SER A N 1
ATOM 1608 C CA . SER A 1 201 ? -10.655 11.227 9.033 1.00 96.81 201 SER A CA 1
ATOM 1609 C C . SER A 1 201 ? -11.150 10.108 8.118 1.00 96.81 201 SER A C 1
ATOM 1611 O O . SER A 1 201 ? -12.359 9.914 7.997 1.00 96.81 201 SER A O 1
ATOM 1613 N N . GLY A 1 202 ? -10.236 9.346 7.509 1.00 96.81 202 GLY A N 1
ATOM 1614 C CA . GLY A 1 202 ? -10.579 8.205 6.671 1.00 96.81 202 GLY A CA 1
ATOM 1615 C C . GLY A 1 202 ? -11.275 7.086 7.441 1.00 96.81 202 GLY A C 1
ATOM 1616 O O . GLY A 1 202 ? -12.319 6.603 7.005 1.00 96.81 202 GLY A O 1
ATOM 1617 N N . ALA A 1 203 ? -10.761 6.744 8.627 1.00 97.75 203 ALA A N 1
ATOM 1618 C CA . ALA A 1 203 ? -11.385 5.768 9.521 1.00 97.75 203 ALA A CA 1
ATOM 1619 C C . ALA A 1 203 ? -12.820 6.162 9.924 1.00 97.75 203 ALA A C 1
ATOM 1621 O O . ALA A 1 203 ? -13.734 5.338 9.862 1.00 97.75 203 ALA A O 1
ATOM 1622 N N . LYS A 1 204 ? -13.042 7.434 10.291 1.00 96.94 204 LYS A N 1
ATOM 1623 C CA . LYS A 1 204 ? -14.378 7.958 10.621 1.00 96.94 204 LYS A CA 1
ATOM 1624 C C . LYS A 1 204 ? -15.312 7.958 9.416 1.00 96.94 204 LYS A C 1
ATOM 1626 O O . LYS A 1 204 ? -16.463 7.552 9.542 1.00 96.94 204 LYS A O 1
ATOM 1631 N N . CYS A 1 205 ? -14.823 8.380 8.250 1.00 97.50 205 CYS A N 1
ATOM 1632 C CA . CYS A 1 205 ? -15.599 8.352 7.012 1.00 97.50 205 CYS A CA 1
ATOM 1633 C C . CYS A 1 205 ? -16.084 6.929 6.701 1.00 97.50 205 CYS A C 1
ATOM 1635 O O . CYS A 1 205 ? -17.272 6.726 6.463 1.00 97.50 205 CYS A O 1
ATOM 1637 N N . LEU A 1 206 ? -15.192 5.938 6.807 1.00 96.94 206 LEU A N 1
ATOM 1638 C CA . LEU A 1 206 ? -15.531 4.538 6.572 1.00 96.94 206 LEU A CA 1
ATOM 1639 C C . LEU A 1 206 ? -16.613 4.030 7.540 1.00 96.94 206 LEU A C 1
ATOM 1641 O O . LEU A 1 206 ? -17.552 3.379 7.094 1.00 96.94 206 LEU A O 1
ATOM 1645 N N . LEU A 1 207 ? -16.541 4.371 8.835 1.00 96.00 207 LEU A N 1
ATOM 1646 C CA . LEU A 1 207 ? -17.599 4.042 9.805 1.00 96.00 207 LEU A CA 1
ATOM 1647 C C . LEU A 1 207 ? -18.947 4.679 9.446 1.00 96.00 207 LEU A C 1
ATOM 1649 O O . LEU A 1 207 ? -19.980 4.013 9.510 1.00 96.00 207 LEU A O 1
ATOM 1653 N N . LEU A 1 208 ? -18.946 5.955 9.052 1.00 94.19 208 LEU A N 1
ATOM 1654 C CA . LEU A 1 208 ? -20.166 6.673 8.670 1.00 94.19 208 LEU A CA 1
ATOM 1655 C C . LEU A 1 208 ? -20.824 6.064 7.425 1.00 94.19 208 LEU A C 1
ATOM 1657 O O . LEU A 1 208 ? -22.051 6.004 7.351 1.00 94.19 208 LEU A O 1
ATOM 1661 N N . MET A 1 209 ? -20.028 5.557 6.479 1.00 95.38 209 MET A N 1
ATOM 1662 C CA . MET A 1 209 ? -20.536 4.871 5.286 1.00 95.38 209 MET A CA 1
ATOM 1663 C C . MET A 1 209 ? -21.284 3.570 5.610 1.00 95.38 209 MET A C 1
ATOM 1665 O O . MET A 1 209 ? -22.159 3.173 4.845 1.00 95.38 209 MET A O 1
ATOM 1669 N N . MET A 1 210 ? -21.024 2.943 6.765 1.00 92.81 210 MET A N 1
ATOM 1670 C CA . MET A 1 210 ? -21.738 1.731 7.197 1.00 92.81 210 MET A CA 1
ATOM 1671 C C . MET A 1 210 ? -23.190 2.001 7.623 1.00 92.81 210 MET A C 1
ATOM 1673 O O . MET A 1 210 ? -23.954 1.054 7.806 1.00 92.81 210 MET A O 1
ATOM 1677 N N . ASN A 1 211 ? -23.575 3.274 7.797 1.00 91.88 211 ASN A N 1
ATOM 1678 C CA . ASN A 1 211 ? -24.930 3.710 8.150 1.00 91.88 211 ASN A CA 1
ATOM 1679 C C . ASN A 1 211 ? -25.519 2.979 9.379 1.00 91.88 211 ASN A C 1
ATOM 1681 O O . ASN A 1 211 ? -26.674 2.547 9.374 1.00 91.88 211 ASN A O 1
ATOM 1685 N N . GLN A 1 212 ? -24.707 2.811 10.428 1.00 92.69 212 GLN A N 1
ATOM 1686 C CA . GLN A 1 212 ? -25.126 2.199 11.692 1.00 92.69 212 GLN A CA 1
ATOM 1687 C C . GLN A 1 212 ? -25.340 3.243 12.793 1.00 92.69 212 GLN A C 1
ATOM 1689 O O . GLN A 1 212 ? -24.705 4.295 12.812 1.00 92.69 212 GLN A O 1
ATOM 1694 N N . ASP A 1 213 ? -26.228 2.929 13.738 1.00 91.31 213 ASP A N 1
ATOM 1695 C CA . ASP A 1 213 ? -26.503 3.770 14.905 1.00 91.31 213 ASP A CA 1
ATOM 1696 C C . ASP A 1 213 ? -25.535 3.448 16.055 1.00 91.31 213 ASP A C 1
ATOM 1698 O O . ASP A 1 213 ? -25.831 2.668 16.968 1.00 91.31 213 ASP A O 1
ATOM 1702 N N . PHE A 1 214 ? -24.349 4.052 15.987 1.00 89.94 214 PHE A N 1
ATOM 1703 C CA . PHE A 1 214 ? -23.303 3.907 17.001 1.00 89.94 214 PHE A CA 1
ATOM 1704 C C . PHE A 1 214 ? -23.672 4.519 18.363 1.00 89.94 214 PHE A C 1
ATOM 1706 O O . PHE A 1 214 ? -23.093 4.122 19.373 1.00 89.94 214 PHE A O 1
ATOM 1713 N N . GLU A 1 215 ? -24.667 5.412 18.420 1.00 84.81 215 GLU A N 1
ATOM 1714 C CA . GLU A 1 215 ? -25.115 6.061 19.659 1.00 84.81 215 GLU A CA 1
ATOM 1715 C C . GLU A 1 215 ? -25.971 5.128 20.527 1.00 84.81 215 GLU A C 1
ATOM 1717 O O . GLU A 1 215 ? -25.824 5.087 21.754 1.00 84.81 215 GLU A O 1
ATOM 1722 N N . SER A 1 216 ? -26.870 4.345 19.915 1.00 82.19 216 SER A N 1
ATOM 1723 C CA . SER A 1 216 ? -27.653 3.352 20.664 1.00 82.19 216 SER A CA 1
ATOM 1724 C C . SER A 1 216 ? -26.848 2.091 20.976 1.00 82.19 216 SER A C 1
ATOM 1726 O O . SER A 1 216 ? -27.011 1.509 22.055 1.00 82.19 216 SER A O 1
ATOM 1728 N N . GLY A 1 217 ? -25.985 1.669 20.045 1.00 77.62 217 GLY A N 1
ATOM 1729 C CA . GLY A 1 217 ? -25.107 0.504 20.173 1.00 77.62 217 GLY A CA 1
ATOM 1730 C C . GLY A 1 217 ? -25.827 -0.848 20.275 1.00 77.62 217 GLY A C 1
ATOM 1731 O O . GLY A 1 217 ? -25.170 -1.870 20.459 1.00 77.62 217 GLY A O 1
ATOM 1732 N N . GLU A 1 218 ? -27.162 -0.903 20.182 1.00 81.88 218 GLU A N 1
ATOM 1733 C CA . GLU A 1 218 ? -27.925 -2.151 20.363 1.00 81.88 218 GLU A CA 1
ATOM 1734 C C . GLU A 1 218 ? -27.877 -3.067 19.134 1.00 81.88 218 GLU A C 1
ATOM 1736 O O . GLU A 1 218 ? -27.948 -4.286 19.279 1.00 81.88 218 GLU A O 1
ATOM 1741 N N . SER A 1 219 ? -27.726 -2.492 17.940 1.00 89.62 219 SER A N 1
ATOM 1742 C CA . SER A 1 219 ? -27.663 -3.211 16.660 1.00 89.62 219 SER A CA 1
ATOM 1743 C C . SER A 1 219 ? -26.253 -3.303 16.072 1.00 89.62 219 SER A C 1
ATOM 1745 O O . SER A 1 219 ? -26.052 -4.003 15.082 1.00 89.62 219 SER A O 1
ATOM 1747 N N . VAL A 1 220 ? -25.278 -2.614 16.671 1.00 94.69 220 VAL A N 1
ATOM 1748 C CA . VAL A 1 220 ? -23.915 -2.506 16.141 1.00 94.69 220 VAL A CA 1
ATOM 1749 C C . VAL A 1 220 ? -23.086 -3.716 16.579 1.00 94.69 220 VAL A C 1
ATOM 1751 O O . VAL A 1 220 ? -22.975 -3.969 17.781 1.00 94.69 220 VAL A O 1
ATOM 1754 N N . PRO A 1 221 ? -22.450 -4.461 15.662 1.00 96.00 221 PRO A N 1
ATOM 1755 C CA . PRO A 1 221 ? -21.508 -5.517 16.016 1.00 96.00 221 PRO A CA 1
ATOM 1756 C C . PRO A 1 221 ? -20.356 -5.013 16.897 1.00 96.00 221 PRO A C 1
ATOM 1758 O O . PRO A 1 221 ? -19.792 -3.949 16.650 1.00 96.00 221 PRO A O 1
ATOM 1761 N N . LEU A 1 222 ? -19.941 -5.811 17.887 1.00 96.06 222 LEU A N 1
ATOM 1762 C CA . LEU A 1 222 ? -18.881 -5.437 18.839 1.00 96.06 222 LEU A CA 1
ATOM 1763 C C . LEU A 1 222 ? -17.565 -4.978 18.181 1.00 96.06 222 LEU A C 1
ATOM 1765 O O . LEU A 1 222 ? -16.998 -4.002 18.673 1.00 96.06 222 LEU A O 1
ATOM 1769 N N . PRO A 1 223 ? -17.077 -5.595 17.080 1.00 97.62 223 PRO A N 1
ATOM 1770 C CA . PRO A 1 223 ? -15.897 -5.084 16.382 1.00 97.62 223 PRO A CA 1
ATOM 1771 C C . PRO A 1 223 ? -16.056 -3.638 15.901 1.00 97.62 223 PRO A C 1
ATOM 1773 O O . PRO A 1 223 ? -15.122 -2.852 16.008 1.00 97.62 223 PRO A O 1
ATOM 1776 N N . LEU A 1 224 ? -17.248 -3.251 15.441 1.00 97.69 224 LEU A N 1
ATOM 1777 C CA . LEU A 1 224 ? -17.507 -1.888 14.975 1.00 97.69 224 LEU A CA 1
ATOM 1778 C C . LEU A 1 224 ? -17.718 -0.913 16.137 1.00 97.69 224 LEU A C 1
ATOM 1780 O O . LEU A 1 224 ? -17.314 0.239 16.032 1.00 97.69 224 LEU A O 1
ATOM 1784 N N . GLN A 1 225 ? -18.271 -1.368 17.268 1.00 96.94 225 GLN A N 1
ATOM 1785 C CA . GLN A 1 225 ? -18.311 -0.557 18.493 1.00 96.94 225 GLN A CA 1
ATOM 1786 C C . GLN A 1 225 ? -16.895 -0.224 18.983 1.00 96.94 225 GLN A C 1
ATOM 1788 O O . GLN A 1 225 ? -16.616 0.921 19.331 1.00 96.94 225 GLN A O 1
ATOM 1793 N N . LEU A 1 226 ? -15.986 -1.207 18.969 1.00 97.81 226 LEU A N 1
ATOM 1794 C CA . LEU A 1 226 ? -14.575 -0.993 19.294 1.00 97.81 226 LEU A CA 1
ATOM 1795 C C . LEU A 1 226 ? -13.931 0.021 18.342 1.00 97.81 226 LEU A C 1
ATOM 1797 O O . LEU A 1 226 ? -13.258 0.944 18.797 1.00 97.81 226 LEU A O 1
ATOM 1801 N N . ALA A 1 227 ? -14.154 -0.146 17.035 1.00 98.12 227 ALA A N 1
ATOM 1802 C CA . ALA A 1 227 ? -13.656 0.773 16.020 1.00 98.12 227 ALA A CA 1
ATOM 1803 C C . ALA A 1 227 ? -14.143 2.210 16.273 1.00 98.12 227 ALA A C 1
ATOM 1805 O O . ALA A 1 227 ? -13.323 3.124 16.294 1.00 98.12 227 ALA A O 1
ATOM 1806 N N . TYR A 1 228 ? -15.438 2.388 16.554 1.00 97.62 228 TYR A N 1
ATOM 1807 C CA . TYR A 1 228 ? -16.031 3.682 16.890 1.00 97.62 228 TYR A CA 1
ATOM 1808 C C . TYR A 1 228 ? -15.382 4.322 18.122 1.00 97.62 228 TYR A C 1
ATOM 1810 O O . TYR A 1 228 ? -14.922 5.461 18.063 1.00 97.62 228 TYR A O 1
ATOM 1818 N N . ILE A 1 229 ? -15.248 3.575 19.223 1.00 97.38 229 ILE A N 1
ATOM 1819 C CA . ILE A 1 229 ? -14.610 4.087 20.446 1.00 97.38 229 ILE A CA 1
ATOM 1820 C C . ILE A 1 229 ? -13.167 4.525 20.169 1.00 97.38 229 ILE A C 1
ATOM 1822 O O . ILE A 1 229 ? -12.739 5.578 20.639 1.00 97.38 229 ILE A O 1
ATOM 1826 N N . PHE A 1 230 ? -12.407 3.748 19.392 1.00 98.19 230 PHE A N 1
ATOM 1827 C CA . PHE A 1 230 ? -11.046 4.129 19.025 1.00 98.19 230 PHE A CA 1
ATOM 1828 C C . PHE A 1 230 ? -10.989 5.345 18.099 1.00 98.19 230 PHE A C 1
ATOM 1830 O O . PHE A 1 230 ? -10.079 6.156 18.263 1.00 98.19 230 PHE A O 1
ATOM 1837 N N . THR A 1 231 ? -11.946 5.522 17.184 1.00 97.75 231 THR A N 1
ATOM 1838 C CA . THR A 1 231 ? -12.023 6.754 16.389 1.00 97.75 231 THR A CA 1
ATOM 1839 C C . THR A 1 231 ? -12.365 7.977 17.239 1.00 97.75 231 THR A C 1
ATOM 1841 O O . THR A 1 231 ? -11.813 9.042 16.986 1.00 97.75 231 THR A O 1
ATOM 1844 N N . GLU A 1 232 ? -13.205 7.843 18.269 1.00 96.69 232 GLU A N 1
ATOM 1845 C CA . GLU A 1 232 ? -13.519 8.945 19.194 1.00 96.69 232 GLU A CA 1
ATOM 1846 C C . GLU A 1 232 ? -12.332 9.295 20.099 1.00 96.69 232 GLU A C 1
ATOM 1848 O O . GLU A 1 232 ? -12.007 10.466 20.285 1.00 96.69 232 GLU A O 1
ATOM 1853 N N . LEU A 1 233 ? -11.594 8.286 20.574 1.00 97.19 233 LEU A N 1
ATOM 1854 C CA . LEU A 1 233 ? -10.355 8.484 21.334 1.00 97.19 233 LEU A CA 1
ATOM 1855 C C . LEU A 1 233 ? -9.265 9.224 20.545 1.00 97.19 233 LEU A C 1
ATOM 1857 O O . LEU A 1 233 ? -8.350 9.779 21.151 1.00 97.19 233 LEU A O 1
ATOM 1861 N N . CYS A 1 234 ? -9.331 9.228 19.213 1.00 96.62 234 CYS A N 1
ATOM 1862 C CA . CYS A 1 234 ? -8.432 10.027 18.388 1.00 96.62 234 CYS A CA 1
ATOM 1863 C C . CYS A 1 234 ? -8.743 11.523 18.393 1.00 96.62 234 CYS A C 1
ATOM 1865 O O . CYS A 1 234 ? -7.816 12.311 18.195 1.00 96.62 234 CYS A O 1
ATOM 1867 N N . ASP A 1 235 ? -9.996 11.904 18.624 1.00 94.62 235 ASP A N 1
ATOM 1868 C CA . ASP A 1 235 ? -10.409 13.304 18.698 1.00 94.62 235 ASP A CA 1
ATOM 1869 C C . ASP A 1 235 ? -10.256 13.839 20.124 1.00 94.62 235 ASP A C 1
ATOM 1871 O O . ASP A 1 235 ? -9.729 14.935 20.329 1.00 94.62 235 ASP A O 1
ATOM 1875 N N . GLU A 1 236 ? -10.641 13.032 21.116 1.00 95.94 236 GLU A N 1
ATOM 1876 C CA . GLU A 1 236 ? -10.530 13.354 22.538 1.00 95.94 236 GLU A CA 1
ATOM 1877 C C . GLU A 1 236 ? -9.766 12.242 23.284 1.00 95.94 236 GLU A C 1
ATOM 1879 O O . GLU A 1 236 ? -10.372 11.318 23.836 1.00 95.94 236 GLU A O 1
ATOM 1884 N N . PRO A 1 237 ? -8.418 12.296 23.316 1.00 96.44 237 PRO A N 1
ATOM 1885 C CA . PRO A 1 237 ? -7.620 11.264 23.968 1.00 96.44 237 PRO A CA 1
ATOM 1886 C C . PRO A 1 237 ? -7.887 11.175 25.477 1.00 96.44 237 PRO A C 1
ATOM 1888 O O . PRO A 1 237 ? -7.447 12.020 26.258 1.00 96.44 237 PRO A O 1
ATOM 1891 N N . ASP A 1 238 ? -8.534 10.090 25.905 1.00 96.56 238 ASP A N 1
ATOM 1892 C CA . ASP A 1 238 ? -8.724 9.723 27.311 1.00 96.56 238 ASP A CA 1
ATOM 1893 C C . ASP A 1 238 ? -8.075 8.362 27.589 1.00 96.56 238 ASP A C 1
ATOM 1895 O O . ASP A 1 238 ? -8.513 7.304 27.125 1.00 96.56 238 ASP A O 1
ATOM 1899 N N . TYR A 1 239 ? -7.007 8.384 28.385 1.00 95.62 239 TYR A N 1
ATOM 1900 C CA . TYR A 1 239 ? -6.242 7.184 28.695 1.00 95.62 239 TYR A CA 1
ATOM 1901 C C . TYR A 1 239 ? -7.021 6.157 29.530 1.00 95.62 239 TYR A C 1
ATOM 1903 O O . TYR A 1 239 ? -6.859 4.947 29.345 1.00 95.62 239 TYR A O 1
ATOM 1911 N N . GLN A 1 240 ? -7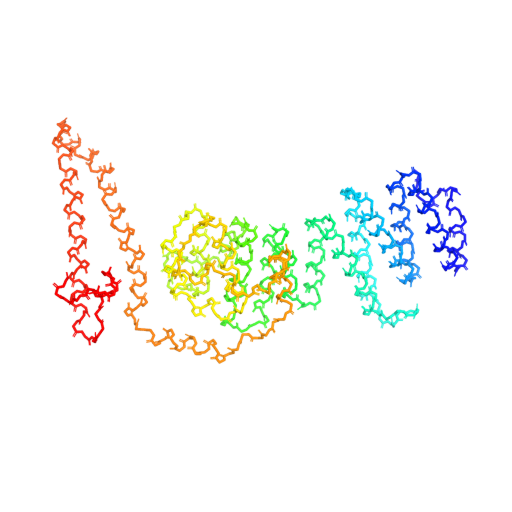.879 6.610 30.450 1.00 94.12 240 GLN A N 1
ATOM 1912 C CA . GLN A 1 240 ? -8.679 5.696 31.265 1.00 94.12 240 GLN A CA 1
ATOM 1913 C C . GLN A 1 240 ? -9.729 5.004 30.404 1.00 94.12 240 GLN A C 1
ATOM 1915 O O . GLN A 1 240 ? -9.891 3.784 30.501 1.00 94.12 240 GLN A O 1
ATOM 1920 N N . LEU A 1 241 ? -10.382 5.752 29.511 1.00 94.44 241 LEU A N 1
ATOM 1921 C CA . LEU A 1 241 ? -11.312 5.181 28.543 1.00 94.44 241 LEU A CA 1
ATOM 1922 C C . LEU A 1 241 ? -10.608 4.187 27.610 1.00 94.44 241 LEU A C 1
ATOM 1924 O O . LEU A 1 241 ? -11.111 3.078 27.426 1.00 94.44 241 LEU A O 1
ATOM 1928 N N . PHE A 1 242 ? -9.422 4.519 27.089 1.00 96.44 242 PHE A N 1
ATOM 1929 C CA . PHE A 1 242 ? -8.611 3.594 26.290 1.00 96.44 242 PHE A CA 1
ATOM 1930 C C . PHE A 1 242 ? -8.336 2.279 27.036 1.00 96.44 242 PHE A C 1
ATOM 1932 O O . PHE A 1 242 ? -8.583 1.195 26.504 1.00 96.44 242 PHE A O 1
ATOM 1939 N N . LYS A 1 243 ? -7.885 2.355 28.294 1.00 94.75 243 LYS A N 1
ATOM 1940 C CA . LYS A 1 243 ? -7.564 1.183 29.122 1.00 94.75 243 LYS A CA 1
ATOM 1941 C C . LYS A 1 243 ? -8.786 0.314 29.411 1.00 94.75 243 LYS A C 1
ATOM 1943 O O . LYS A 1 243 ? -8.711 -0.913 29.315 1.00 94.75 243 LYS A O 1
ATOM 1948 N N . VAL A 1 244 ? -9.914 0.934 29.758 1.00 94.38 244 VAL A N 1
ATOM 1949 C CA . VAL A 1 244 ? -11.182 0.222 29.973 1.00 94.38 244 VAL A CA 1
ATOM 1950 C C . VAL A 1 244 ? -11.630 -0.455 28.680 1.00 94.38 244 VAL A C 1
ATOM 1952 O O . VAL A 1 244 ? -11.967 -1.636 28.710 1.00 94.38 244 VAL A O 1
ATOM 1955 N N . THR A 1 245 ? -11.554 0.247 27.550 1.00 95.44 245 THR A N 1
ATOM 1956 C CA . THR A 1 245 ? -11.904 -0.278 26.222 1.00 95.44 245 THR A CA 1
ATOM 1957 C C . THR A 1 245 ? -11.056 -1.498 25.884 1.00 95.44 245 THR A C 1
ATOM 1959 O O . THR A 1 245 ? -11.592 -2.570 25.624 1.00 95.44 245 THR A O 1
ATOM 1962 N N . CYS A 1 246 ? -9.737 -1.380 26.005 1.00 96.00 246 CYS A N 1
ATOM 1963 C CA . CYS A 1 246 ? -8.785 -2.468 25.816 1.00 96.00 246 CYS A CA 1
ATOM 1964 C C . CYS A 1 246 ? -9.084 -3.694 26.689 1.00 96.00 246 CYS A C 1
ATOM 1966 O O . CYS A 1 246 ? -9.001 -4.828 26.225 1.00 96.00 246 CYS A O 1
ATOM 1968 N N . LYS A 1 247 ? -9.460 -3.482 27.955 1.00 94.44 247 LYS A N 1
ATOM 1969 C CA . LYS A 1 247 ? -9.826 -4.568 28.871 1.00 94.44 247 LYS A CA 1
ATOM 1970 C C . LYS A 1 247 ? -11.146 -5.238 28.474 1.00 94.44 247 LYS A C 1
ATOM 1972 O O . LYS A 1 247 ? -11.225 -6.462 28.488 1.00 94.44 247 LYS A O 1
ATOM 1977 N N . VAL A 1 248 ? -12.174 -4.452 28.152 1.00 94.12 248 VAL A N 1
ATOM 1978 C CA . VAL A 1 248 ? -13.526 -4.938 27.819 1.00 94.12 248 VAL A CA 1
ATOM 1979 C C . VAL A 1 248 ? -13.539 -5.668 26.477 1.00 94.12 248 VAL A C 1
ATOM 1981 O O . VAL A 1 248 ? -14.116 -6.746 26.366 1.00 94.12 248 VAL A O 1
ATOM 1984 N N . TYR A 1 249 ? -12.862 -5.113 25.475 1.00 96.12 249 TYR A N 1
ATOM 1985 C CA . TYR A 1 249 ? -12.802 -5.657 24.121 1.00 96.12 249 TYR A CA 1
ATOM 1986 C C . TYR A 1 249 ? -11.610 -6.589 23.893 1.00 96.12 249 TYR A C 1
ATOM 1988 O O . TYR A 1 249 ? -11.352 -6.978 22.756 1.00 96.12 249 TYR A O 1
ATOM 1996 N N . LYS A 1 250 ? -10.911 -7.005 24.956 1.00 95.31 250 LYS A N 1
ATOM 1997 C CA . LYS A 1 250 ? -9.770 -7.920 24.861 1.00 95.31 250 LYS A CA 1
ATOM 1998 C C . LYS A 1 250 ? -10.053 -9.167 24.007 1.00 95.31 250 LYS A C 1
ATOM 2000 O O . LYS A 1 250 ? -9.216 -9.457 23.164 1.00 95.31 250 LYS A O 1
ATOM 2005 N N . PRO A 1 251 ? -11.204 -9.863 24.121 1.00 94.94 251 PRO A N 1
ATOM 2006 C CA . PRO A 1 251 ? -11.479 -11.019 23.264 1.00 94.94 251 PRO A CA 1
ATOM 2007 C C . PRO A 1 251 ? -11.551 -10.681 21.768 1.00 94.94 251 PRO A C 1
ATOM 2009 O O . PRO A 1 251 ? -11.134 -11.487 20.950 1.00 94.94 251 PRO A O 1
ATOM 2012 N N . ILE A 1 252 ? -12.043 -9.487 21.415 1.00 96.12 252 ILE A N 1
ATOM 2013 C CA . ILE A 1 252 ? -12.109 -9.003 20.027 1.00 96.12 252 ILE A CA 1
ATOM 2014 C C . ILE A 1 252 ? -10.712 -8.629 19.530 1.00 96.12 252 ILE A C 1
ATOM 2016 O O . ILE A 1 252 ? -10.354 -8.958 18.405 1.00 96.12 252 ILE A O 1
ATOM 2020 N N . ILE A 1 253 ? -9.915 -7.964 20.373 1.00 96.19 253 ILE A N 1
ATOM 2021 C CA . ILE A 1 253 ? -8.529 -7.599 20.053 1.00 96.19 253 ILE A CA 1
ATOM 2022 C C . ILE A 1 253 ? -7.668 -8.858 19.906 1.00 96.19 253 ILE A C 1
ATOM 2024 O O . ILE A 1 253 ? -6.859 -8.932 18.998 1.00 96.19 253 ILE A O 1
ATOM 2028 N N . ASP A 1 254 ? -7.851 -9.863 20.756 1.00 93.75 254 ASP A N 1
ATOM 2029 C CA . ASP A 1 254 ? -7.071 -11.101 20.710 1.00 93.75 254 ASP A CA 1
ATOM 2030 C C . ASP A 1 254 ? -7.557 -12.074 19.613 1.00 93.75 254 ASP A C 1
ATOM 2032 O O . ASP A 1 254 ? -6.900 -13.085 19.377 1.00 93.75 254 ASP A O 1
ATOM 2036 N N . ALA A 1 255 ? -8.686 -11.792 18.946 1.00 90.69 255 ALA A N 1
ATOM 2037 C CA . ALA A 1 255 ? -9.226 -12.643 17.884 1.00 90.69 255 ALA A CA 1
ATOM 2038 C C . ALA A 1 255 ? -8.360 -12.630 16.613 1.00 90.69 255 ALA A C 1
ATOM 2040 O O . ALA A 1 255 ? -8.305 -13.633 15.911 1.00 90.69 255 ALA A O 1
ATOM 2041 N N . ASP A 1 256 ? -7.669 -11.524 16.320 1.00 89.69 256 ASP A N 1
ATOM 2042 C CA . ASP A 1 256 ? -6.715 -11.419 15.210 1.00 89.69 256 ASP A CA 1
ATOM 2043 C C . ASP A 1 256 ? -5.314 -11.129 15.774 1.00 89.69 256 ASP A C 1
ATOM 2045 O O . ASP A 1 256 ? -5.139 -10.137 16.488 1.00 89.69 256 ASP A O 1
ATOM 2049 N N . PRO A 1 257 ? -4.286 -11.933 15.447 1.00 89.12 257 PRO A N 1
ATOM 2050 C CA . PRO A 1 257 ? -2.940 -11.764 16.000 1.00 89.12 257 PRO A CA 1
ATOM 2051 C C . PRO A 1 257 ? -2.290 -10.408 15.669 1.00 89.12 257 PRO A C 1
ATOM 2053 O O . PRO A 1 257 ? -1.348 -9.991 16.347 1.00 89.12 257 PRO A O 1
ATOM 2056 N N . ASN A 1 258 ? -2.779 -9.689 14.658 1.00 89.44 258 ASN A N 1
ATOM 2057 C CA . ASN A 1 258 ? -2.266 -8.376 14.280 1.00 89.44 258 ASN A CA 1
ATOM 2058 C C . ASN A 1 258 ? -2.939 -7.220 15.034 1.00 89.44 258 ASN A C 1
ATOM 2060 O O . ASN A 1 258 ? -2.339 -6.148 15.165 1.00 89.44 258 ASN A O 1
ATOM 2064 N N . PHE A 1 259 ? -4.156 -7.399 15.555 1.00 94.94 259 PHE A N 1
ATOM 2065 C CA . PHE A 1 259 ? -4.877 -6.334 16.260 1.00 94.94 259 PHE A CA 1
ATOM 2066 C C . PHE A 1 259 ? -4.147 -5.826 17.508 1.00 94.94 259 PHE A C 1
ATOM 2068 O O . PHE A 1 259 ? -4.056 -4.606 17.647 1.00 94.94 259 PHE A O 1
ATOM 2075 N N . PRO A 1 260 ? -3.542 -6.666 18.376 1.00 95.38 260 PRO A N 1
ATOM 2076 C CA . PRO A 1 260 ? -2.757 -6.180 19.510 1.00 95.38 260 PRO A CA 1
ATOM 2077 C C . PRO A 1 260 ? -1.648 -5.209 19.095 1.00 95.38 260 PRO A C 1
ATOM 2079 O O . PRO A 1 260 ? -1.383 -4.231 19.793 1.00 95.38 260 PRO A O 1
ATOM 2082 N N . ARG A 1 261 ? -1.019 -5.449 17.938 1.00 92.00 261 ARG A N 1
ATOM 2083 C CA . ARG A 1 261 ? 0.048 -4.594 17.404 1.00 92.00 261 ARG A CA 1
ATOM 2084 C C . ARG A 1 261 ? -0.511 -3.277 16.866 1.00 92.00 261 ARG A C 1
ATOM 2086 O O . ARG A 1 261 ? 0.051 -2.222 17.144 1.00 92.00 261 ARG A O 1
ATOM 2093 N N . LEU A 1 262 ? -1.642 -3.310 16.158 1.00 94.81 262 LEU A N 1
ATOM 2094 C CA . LEU A 1 262 ? -2.331 -2.091 15.717 1.00 94.81 262 LEU A CA 1
ATOM 2095 C C . LEU A 1 262 ? -2.782 -1.233 16.906 1.00 94.81 262 LEU A C 1
ATOM 2097 O O . LEU A 1 262 ? -2.550 -0.026 16.916 1.00 94.81 262 LEU A O 1
ATOM 2101 N N . VAL A 1 263 ? -3.353 -1.859 17.939 1.00 96.50 263 VAL A N 1
ATOM 2102 C CA . VAL A 1 263 ? -3.762 -1.191 19.184 1.00 96.50 263 VAL A CA 1
ATOM 2103 C C . VAL A 1 263 ? -2.551 -0.609 19.918 1.00 96.50 263 VAL A C 1
ATOM 2105 O O . VAL A 1 263 ? -2.621 0.524 20.391 1.00 96.50 263 VAL A O 1
ATOM 2108 N N . TYR A 1 264 ? -1.417 -1.317 19.953 1.00 94.56 264 TYR A N 1
ATOM 2109 C CA . TYR A 1 264 ? -0.151 -0.783 20.467 1.00 94.56 264 TYR A CA 1
ATOM 2110 C C . TYR A 1 264 ? 0.290 0.483 19.711 1.00 94.56 264 TYR A C 1
ATOM 2112 O O . TYR A 1 264 ? 0.611 1.494 20.335 1.00 94.56 264 TYR A O 1
ATOM 2120 N N . HIS A 1 265 ? 0.271 0.478 18.375 1.00 93.56 265 HIS A N 1
ATOM 2121 C CA . HIS A 1 265 ? 0.643 1.659 17.587 1.00 93.56 265 HIS A CA 1
ATOM 2122 C C . HIS A 1 265 ? -0.319 2.830 17.787 1.00 93.56 265 HIS A C 1
ATOM 2124 O O . HIS A 1 265 ? 0.130 3.965 17.964 1.00 93.56 265 HIS A O 1
ATOM 2130 N N . LEU A 1 266 ? -1.623 2.555 17.834 1.00 95.88 266 LEU A N 1
ATOM 2131 C CA . LEU A 1 266 ? -2.633 3.551 18.174 1.00 95.88 266 LEU A CA 1
ATOM 2132 C C . LEU A 1 266 ? -2.356 4.160 19.556 1.00 95.88 266 LEU A C 1
ATOM 2134 O O . LEU A 1 266 ? -2.317 5.379 19.697 1.00 95.88 266 LEU A O 1
ATOM 2138 N N . ARG A 1 267 ? -2.068 3.327 20.561 1.00 95.62 267 ARG A N 1
ATOM 2139 C CA . ARG A 1 267 ? -1.706 3.759 21.916 1.00 95.62 267 ARG A CA 1
ATOM 2140 C C . ARG A 1 267 ? -0.487 4.674 21.923 1.00 95.62 267 ARG A C 1
ATOM 2142 O O . ARG A 1 267 ? -0.526 5.722 22.563 1.00 95.62 267 ARG A O 1
ATOM 2149 N N . GLN A 1 268 ? 0.586 4.300 21.220 1.00 94.50 268 GLN A N 1
ATOM 2150 C CA . GLN A 1 268 ? 1.801 5.121 21.123 1.00 94.50 268 GLN A CA 1
ATOM 2151 C C . GLN A 1 268 ? 1.522 6.479 20.474 1.00 94.50 268 GLN A C 1
ATOM 2153 O O . GLN A 1 268 ? 2.117 7.482 20.867 1.00 94.50 268 GLN A O 1
ATOM 2158 N N . LYS A 1 269 ? 0.600 6.517 19.507 1.00 94.56 269 LYS A N 1
ATOM 2159 C CA . LYS A 1 269 ? 0.185 7.751 18.847 1.00 94.56 269 LYS A CA 1
ATOM 2160 C C . LYS A 1 269 ? -0.665 8.645 19.758 1.00 94.56 269 LYS A C 1
ATOM 2162 O O . LYS A 1 269 ? -0.422 9.847 19.807 1.00 94.56 269 LYS A O 1
ATOM 2167 N N . LEU A 1 270 ? -1.651 8.079 20.454 1.00 95.56 270 LEU A N 1
ATOM 2168 C CA . LEU A 1 270 ? -2.581 8.829 21.308 1.00 95.56 270 LEU A CA 1
ATOM 2169 C C . LEU A 1 270 ? -1.930 9.337 22.597 1.00 95.56 270 LEU A C 1
ATOM 2171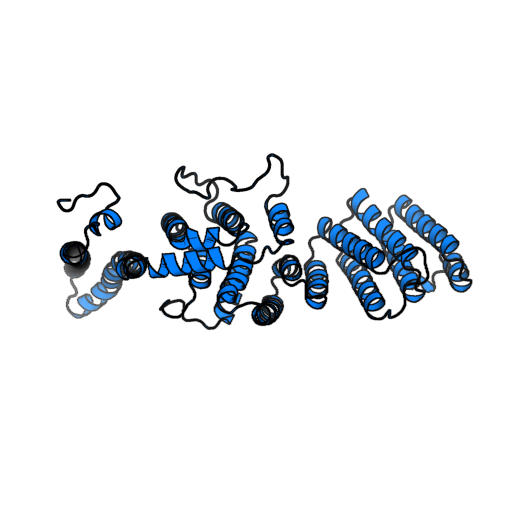 O O . LEU A 1 270 ? -2.219 10.444 23.044 1.00 95.56 270 LEU A O 1
ATOM 2175 N N . PHE A 1 271 ? -1.046 8.535 23.195 1.00 95.88 271 PHE A N 1
ATOM 2176 C CA . PHE A 1 271 ? -0.485 8.788 24.524 1.00 95.88 271 PHE A CA 1
ATOM 2177 C C . PHE A 1 271 ? 1.051 8.701 24.515 1.00 95.88 271 PHE A C 1
ATOM 2179 O O . PHE A 1 271 ? 1.635 7.859 25.210 1.00 95.88 271 PHE A O 1
ATOM 2186 N N . PRO A 1 272 ? 1.738 9.554 23.733 1.00 93.88 272 PRO A N 1
ATOM 2187 C CA . PRO A 1 272 ? 3.185 9.486 23.586 1.00 93.88 272 PRO A CA 1
ATOM 2188 C C . PRO A 1 272 ? 3.886 9.701 24.933 1.00 93.88 272 PRO A C 1
ATOM 2190 O O . PRO A 1 272 ? 3.613 10.657 25.657 1.00 93.88 272 PRO A O 1
ATOM 2193 N N . GLY A 1 273 ? 4.802 8.794 25.281 1.00 90.12 273 GLY A N 1
ATOM 2194 C CA . GLY A 1 273 ? 5.576 8.858 26.526 1.00 90.12 273 GLY A CA 1
ATOM 2195 C C . GLY A 1 273 ? 4.802 8.498 27.801 1.00 90.12 273 GLY A C 1
ATOM 2196 O O . GLY A 1 273 ? 5.389 8.514 28.884 1.00 90.12 273 GLY A O 1
ATOM 2197 N N . HIS A 1 274 ? 3.517 8.144 27.705 1.00 91.19 274 HIS A N 1
ATOM 2198 C CA . HIS A 1 274 ? 2.781 7.610 28.845 1.00 91.19 274 HIS A CA 1
ATOM 2199 C C . HIS A 1 274 ? 3.338 6.230 29.218 1.00 91.19 274 HIS A C 1
ATOM 2201 O O . HIS A 1 274 ? 3.622 5.422 28.336 1.00 91.19 274 HIS A O 1
ATOM 2207 N N . ASN A 1 275 ? 3.491 5.942 30.511 1.00 88.69 275 ASN A N 1
ATOM 2208 C CA . ASN A 1 275 ? 4.038 4.679 31.011 1.00 88.69 275 ASN A CA 1
ATOM 2209 C C . ASN A 1 275 ? 3.195 4.183 32.192 1.00 88.69 275 ASN A C 1
ATOM 2211 O O . ASN A 1 275 ? 3.459 4.535 33.340 1.00 88.69 275 ASN A O 1
ATOM 2215 N N . ASP A 1 276 ? 2.196 3.351 31.906 1.00 89.31 276 ASP A N 1
ATOM 2216 C CA . ASP A 1 276 ? 1.449 2.599 32.917 1.00 89.31 276 ASP A CA 1
ATOM 2217 C C . ASP A 1 276 ? 1.921 1.134 32.872 1.00 89.31 276 ASP A C 1
ATOM 2219 O O . ASP A 1 276 ? 1.751 0.463 31.853 1.00 89.31 276 ASP A O 1
ATOM 2223 N N . PRO A 1 277 ? 2.520 0.597 33.947 1.00 87.31 277 PRO A N 1
ATOM 2224 C CA . PRO A 1 277 ? 2.936 -0.805 34.000 1.00 87.31 277 PRO A CA 1
ATOM 2225 C C . PRO A 1 277 ? 1.779 -1.806 33.871 1.00 87.31 277 PRO A C 1
ATOM 2227 O O . PRO A 1 277 ? 2.014 -2.980 33.604 1.00 87.31 277 PRO A O 1
ATOM 2230 N N . SER A 1 278 ? 0.541 -1.368 34.107 1.00 86.19 278 SER A N 1
ATOM 2231 C CA . SER A 1 278 ? -0.659 -2.205 34.023 1.00 86.19 278 SER A CA 1
ATOM 2232 C C . SER A 1 278 ? -1.366 -2.148 32.666 1.00 86.19 278 SER A C 1
ATOM 2234 O O . SER A 1 278 ? -2.397 -2.798 32.491 1.00 86.19 278 SER A O 1
ATOM 2236 N N . ASP A 1 279 ? -0.830 -1.383 31.714 1.00 86.38 279 ASP A N 1
ATOM 2237 C CA . ASP A 1 279 ? -1.310 -1.325 30.336 1.00 86.38 279 ASP A CA 1
ATOM 2238 C C . ASP A 1 279 ? -0.738 -2.502 29.531 1.00 86.38 279 ASP A C 1
ATOM 2240 O O . ASP A 1 279 ? 0.478 -2.565 29.316 1.00 86.38 279 ASP A O 1
ATOM 2244 N N . PRO A 1 280 ? -1.588 -3.448 29.085 1.00 82.44 280 PRO A N 1
ATOM 2245 C CA . PRO A 1 280 ? -1.128 -4.626 28.356 1.00 82.44 280 PRO A CA 1
ATOM 2246 C C . PRO A 1 280 ? -0.531 -4.282 26.984 1.00 82.44 280 PRO A C 1
ATOM 2248 O O . PRO A 1 280 ? 0.149 -5.122 26.403 1.00 82.44 280 PRO A O 1
ATOM 2251 N N . TYR A 1 281 ? -0.744 -3.059 26.490 1.00 88.19 281 TYR A N 1
ATOM 2252 C CA . TYR A 1 281 ? -0.230 -2.556 25.219 1.00 88.19 281 TYR A CA 1
ATOM 2253 C C . TYR A 1 281 ? 0.846 -1.478 25.427 1.00 88.19 281 TYR A C 1
ATOM 2255 O O . TYR A 1 281 ? 1.065 -0.634 24.562 1.00 88.19 281 TYR A O 1
ATOM 2263 N N . ASN A 1 282 ? 1.534 -1.475 26.576 1.00 83.12 282 ASN A N 1
ATOM 2264 C CA . ASN A 1 282 ? 2.686 -0.596 26.804 1.00 83.12 282 ASN A CA 1
ATOM 2265 C C . ASN A 1 282 ? 3.977 -1.122 26.139 1.00 83.12 282 ASN A C 1
ATOM 2267 O O . ASN A 1 282 ? 4.879 -0.349 25.830 1.00 83.12 282 ASN A O 1
ATOM 2271 N N . MET A 1 283 ? 4.057 -2.431 25.888 1.00 80.44 283 MET A N 1
ATOM 2272 C CA . MET A 1 283 ? 5.163 -3.084 25.176 1.00 80.44 283 MET A CA 1
ATOM 2273 C C . MET A 1 283 ? 4.662 -3.608 23.831 1.00 80.44 283 MET A C 1
ATOM 2275 O O . MET A 1 283 ? 3.535 -4.093 23.763 1.00 80.44 283 MET A O 1
ATOM 2279 N N . ASP A 1 284 ? 5.489 -3.536 22.781 1.00 78.56 284 ASP A N 1
ATOM 2280 C CA . ASP A 1 284 ? 5.146 -4.134 21.484 1.00 78.56 284 ASP A CA 1
ATOM 2281 C C . ASP A 1 284 ? 4.988 -5.654 21.674 1.00 78.56 284 ASP A C 1
ATOM 2283 O O . ASP A 1 284 ? 5.968 -6.325 22.020 1.00 78.56 284 ASP A O 1
ATOM 2287 N N . PRO A 1 285 ? 3.780 -6.212 21.475 1.00 71.38 285 PRO A N 1
ATOM 2288 C CA . PRO A 1 285 ? 3.509 -7.608 21.786 1.00 71.38 285 PRO A CA 1
ATOM 2289 C C . PRO A 1 285 ? 4.258 -8.595 20.876 1.00 71.38 285 PRO A C 1
ATOM 2291 O O . PRO A 1 285 ? 4.270 -9.787 21.181 1.00 71.38 285 PRO A O 1
ATOM 2294 N N . CYS A 1 286 ? 4.883 -8.147 19.775 1.00 64.00 286 CYS A N 1
ATOM 2295 C CA . CYS A 1 286 ? 5.527 -9.031 18.795 1.00 64.00 286 CYS A CA 1
ATOM 2296 C C . CYS A 1 286 ? 6.805 -8.466 18.141 1.00 64.00 286 CYS A C 1
ATOM 2298 O O . CYS A 1 286 ? 7.188 -8.955 17.079 1.00 64.00 286 CYS A O 1
ATOM 2300 N N . ALA A 1 287 ? 7.486 -7.458 18.696 1.00 57.12 287 ALA A N 1
ATOM 2301 C CA . ALA A 1 287 ? 8.756 -7.005 18.115 1.00 57.12 287 ALA A CA 1
ATOM 2302 C C . ALA A 1 287 ? 9.863 -8.067 18.298 1.00 57.12 287 ALA A C 1
ATOM 2304 O O . ALA A 1 287 ? 10.313 -8.271 19.431 1.00 57.12 287 ALA A O 1
ATOM 2305 N N . PRO A 1 288 ? 10.388 -8.709 17.229 1.00 53.41 288 PRO A N 1
ATOM 2306 C CA . PRO A 1 288 ? 11.709 -9.308 17.330 1.00 53.41 288 PRO A CA 1
ATOM 2307 C C . PRO A 1 288 ? 12.717 -8.182 17.626 1.00 53.41 288 PRO A C 1
ATOM 2309 O O . PRO A 1 288 ? 12.608 -7.092 17.050 1.00 53.41 288 PRO A O 1
ATOM 2312 N N . PRO A 1 289 ? 13.695 -8.400 18.520 1.00 44.34 289 PRO A N 1
ATOM 2313 C CA . PRO A 1 289 ? 14.685 -7.380 18.838 1.00 44.34 289 PRO A CA 1
ATOM 2314 C C . PRO A 1 289 ? 15.448 -6.978 17.564 1.00 44.34 289 PRO A C 1
ATOM 2316 O O . PRO A 1 289 ? 16.167 -7.793 16.993 1.00 44.34 289 PRO A O 1
ATOM 2319 N N . GLY A 1 290 ? 15.282 -5.726 17.115 1.00 50.84 290 GLY A N 1
ATOM 2320 C CA . GLY A 1 290 ? 16.044 -5.144 15.999 1.00 50.84 290 GLY A CA 1
ATOM 2321 C C . GLY A 1 290 ? 15.271 -4.749 14.729 1.00 50.84 290 GLY A C 1
ATOM 2322 O O . GLY A 1 290 ? 15.913 -4.386 13.746 1.00 50.84 290 GLY A O 1
ATOM 2323 N N . ALA A 1 291 ? 13.933 -4.781 14.700 1.00 51.44 291 ALA A N 1
ATOM 2324 C CA . ALA A 1 291 ? 13.179 -4.314 13.527 1.00 51.44 291 ALA A CA 1
ATOM 2325 C C . ALA A 1 291 ? 13.276 -2.780 13.347 1.00 51.44 291 ALA A C 1
ATOM 2327 O O . ALA A 1 291 ? 12.856 -2.018 14.215 1.00 51.44 291 ALA A O 1
ATOM 2328 N N . ALA A 1 292 ? 13.809 -2.326 12.206 1.00 46.66 292 ALA A N 1
ATOM 2329 C CA . ALA A 1 292 ? 14.073 -0.907 11.925 1.00 46.66 292 ALA A CA 1
ATOM 2330 C C . ALA A 1 292 ? 12.808 -0.057 11.662 1.00 46.66 292 ALA A C 1
ATOM 2332 O O . ALA A 1 292 ? 12.863 1.165 11.779 1.00 46.66 292 ALA A O 1
ATOM 2333 N N . ASN A 1 293 ? 11.670 -0.684 11.328 1.00 58.38 293 ASN A N 1
ATOM 2334 C CA . ASN A 1 293 ? 10.368 -0.022 11.198 1.00 58.38 293 ASN A CA 1
ATOM 2335 C C . ASN A 1 293 ? 9.222 -0.991 11.587 1.00 58.38 293 ASN A C 1
ATOM 2337 O O . ASN A 1 293 ? 8.853 -1.853 10.784 1.00 58.38 293 ASN A O 1
ATOM 2341 N N . PRO A 1 294 ? 8.655 -0.878 12.802 1.00 56.47 294 PRO A N 1
ATOM 2342 C CA . PRO A 1 294 ? 7.649 -1.814 13.310 1.00 56.47 294 PRO A CA 1
ATOM 2343 C C . PRO A 1 294 ? 6.316 -1.753 12.550 1.00 56.47 294 PRO A C 1
ATOM 2345 O O . PRO A 1 294 ? 5.669 -2.784 12.394 1.00 56.47 294 PRO A O 1
ATOM 2348 N N . LEU A 1 295 ? 5.944 -0.595 11.993 1.00 57.16 295 LEU A N 1
ATOM 2349 C CA . LEU A 1 295 ? 4.708 -0.442 11.221 1.00 57.16 295 LEU A CA 1
ATOM 2350 C C . LEU A 1 295 ? 4.818 -1.092 9.834 1.00 57.16 295 LEU A C 1
ATOM 2352 O O . LEU A 1 295 ? 3.892 -1.761 9.391 1.00 57.16 295 LEU A O 1
ATOM 2356 N N . ALA A 1 296 ? 5.971 -0.970 9.171 1.00 61.56 296 ALA A N 1
ATOM 2357 C CA . ALA A 1 296 ? 6.222 -1.684 7.917 1.00 61.56 296 ALA A CA 1
ATOM 2358 C C . ALA A 1 296 ? 6.280 -3.208 8.135 1.00 61.56 296 ALA A C 1
ATOM 2360 O O . ALA A 1 296 ? 5.726 -3.976 7.350 1.00 61.56 296 ALA A O 1
ATOM 2361 N N . ALA A 1 297 ? 6.897 -3.654 9.236 1.00 60.31 297 ALA A N 1
ATOM 2362 C CA . ALA A 1 297 ? 6.914 -5.066 9.620 1.00 60.31 297 ALA A CA 1
ATOM 2363 C C . ALA A 1 297 ? 5.509 -5.602 9.947 1.00 60.31 297 ALA A C 1
ATOM 2365 O O . ALA A 1 297 ? 5.206 -6.748 9.622 1.00 60.31 297 ALA A O 1
ATOM 2366 N N . LEU A 1 298 ? 4.655 -4.775 10.555 1.00 63.91 298 LEU A N 1
ATOM 2367 C CA . LEU A 1 298 ? 3.251 -5.082 10.810 1.00 63.91 298 LEU A CA 1
ATOM 2368 C C . LEU A 1 298 ? 2.453 -5.203 9.510 1.00 63.91 298 LEU A C 1
ATOM 2370 O O . LEU A 1 298 ? 1.740 -6.177 9.313 1.00 63.91 298 LEU A O 1
ATOM 2374 N N . LEU A 1 299 ? 2.613 -4.251 8.590 1.00 64.94 299 LEU A N 1
ATOM 2375 C CA . LEU A 1 299 ? 1.924 -4.286 7.300 1.00 64.94 299 LEU A CA 1
ATOM 2376 C C . LEU A 1 299 ? 2.329 -5.504 6.455 1.00 64.94 299 LEU A C 1
ATOM 2378 O O . LEU A 1 299 ? 1.513 -6.067 5.730 1.00 64.94 299 LEU A O 1
ATOM 2382 N N . ASN A 1 300 ? 3.577 -5.952 6.586 1.00 62.66 300 ASN A N 1
ATOM 2383 C CA . ASN A 1 300 ? 4.063 -7.165 5.937 1.00 62.66 300 ASN A CA 1
ATOM 2384 C C . ASN A 1 300 ? 3.578 -8.463 6.613 1.00 62.66 300 ASN A C 1
ATOM 2386 O O . ASN A 1 300 ? 3.548 -9.493 5.943 1.00 62.66 300 ASN A O 1
ATOM 2390 N N . SER A 1 301 ? 3.165 -8.450 7.890 1.00 58.44 301 SER A N 1
ATOM 2391 C CA . SER A 1 301 ? 2.629 -9.648 8.560 1.00 58.44 301 SER A CA 1
ATOM 2392 C C . SER A 1 301 ? 1.171 -9.974 8.211 1.00 58.44 301 SER A C 1
ATOM 2394 O O . SER A 1 301 ? 0.728 -11.080 8.500 1.00 58.44 301 SER A O 1
ATOM 2396 N N . PHE A 1 302 ? 0.440 -9.084 7.528 1.00 58.81 302 PHE A N 1
ATOM 2397 C CA . PHE A 1 302 ? -0.939 -9.352 7.076 1.00 58.81 302 PHE A CA 1
ATOM 2398 C C . PHE A 1 302 ? -1.048 -10.256 5.830 1.00 58.81 302 PHE A C 1
ATOM 2400 O O . PHE A 1 302 ? -2.157 -10.536 5.375 1.00 58.81 302 PHE A O 1
ATOM 2407 N N . ILE A 1 303 ? 0.075 -10.722 5.269 1.00 48.00 303 ILE A N 1
ATOM 2408 C CA . ILE A 1 303 ? 0.111 -11.540 4.037 1.00 48.00 303 ILE A CA 1
ATOM 2409 C C . ILE A 1 303 ? -0.418 -12.972 4.268 1.00 48.00 303 ILE A C 1
ATOM 2411 O O . ILE A 1 303 ? -0.779 -13.659 3.318 1.00 48.00 303 ILE A O 1
ATOM 2415 N N . LEU A 1 304 ? -0.542 -13.424 5.519 1.00 36.97 304 LEU A N 1
ATOM 2416 C CA . LEU A 1 304 ? -1.126 -14.726 5.846 1.00 36.97 304 LEU A CA 1
ATOM 2417 C C . LEU A 1 304 ? -2.463 -14.542 6.574 1.00 36.97 304 LEU A C 1
ATOM 2419 O O . LEU A 1 304 ? -2.466 -14.292 7.781 1.00 36.97 304 LEU A O 1
ATOM 2423 N N . PRO A 1 305 ? -3.608 -14.684 5.884 1.00 39.91 305 PRO A N 1
ATOM 2424 C CA . PRO A 1 305 ? -4.865 -14.908 6.563 1.00 39.91 305 PRO A CA 1
ATOM 2425 C C . PRO A 1 305 ? -4.867 -16.371 7.014 1.00 39.91 305 PRO A C 1
ATOM 2427 O O . PRO A 1 305 ? -5.287 -17.263 6.278 1.00 39.91 305 PRO A O 1
ATOM 2430 N N . GLU A 1 306 ? -4.413 -16.654 8.235 1.00 45.91 306 GLU A N 1
ATOM 2431 C CA . GLU A 1 306 ? -5.048 -17.772 8.928 1.00 45.91 306 GLU A CA 1
ATOM 2432 C C . GLU A 1 306 ? -6.517 -17.368 9.069 1.00 45.91 306 GLU A C 1
ATOM 2434 O O . GLU A 1 306 ? -6.821 -16.305 9.617 1.00 45.91 306 GLU A O 1
ATOM 2439 N N . ARG A 1 307 ? -7.427 -18.157 8.475 1.00 48.47 307 ARG A N 1
ATOM 2440 C CA . ARG A 1 307 ? -8.865 -18.032 8.746 1.00 48.47 307 ARG A CA 1
ATOM 2441 C C . ARG A 1 307 ? -9.021 -17.844 10.249 1.00 48.47 307 ARG A C 1
ATOM 2443 O O . ARG A 1 307 ? -8.425 -18.615 11.004 1.00 48.47 307 ARG A O 1
ATOM 2450 N N . LEU A 1 308 ? -9.800 -16.846 10.659 1.00 51.78 308 LEU A N 1
ATOM 2451 C CA . LEU A 1 308 ? -10.175 -16.721 12.058 1.00 51.78 308 LEU A CA 1
ATOM 2452 C C . LEU A 1 308 ? -10.736 -18.080 12.484 1.00 51.78 308 LEU A C 1
ATOM 2454 O O . LEU A 1 308 ? -11.669 -18.590 11.863 1.00 51.78 308 LEU A O 1
ATOM 2458 N N . ASP A 1 309 ? -10.099 -18.724 13.463 1.00 52.53 309 ASP A N 1
ATOM 2459 C CA . ASP A 1 309 ? -10.494 -20.068 13.862 1.00 52.53 309 ASP A CA 1
ATOM 2460 C C . ASP A 1 309 ? -11.943 -19.993 14.354 1.00 52.53 309 ASP A C 1
ATOM 2462 O O . ASP A 1 309 ? -12.237 -19.373 15.380 1.00 52.53 309 ASP A O 1
ATOM 2466 N N . TYR A 1 310 ? -12.857 -20.615 13.606 1.00 48.09 310 TYR A N 1
ATOM 2467 C CA . TYR A 1 310 ? -14.282 -20.675 13.922 1.00 48.09 310 TYR A CA 1
ATOM 2468 C C . TYR A 1 310 ? -14.507 -21.111 15.375 1.00 48.09 310 TYR A C 1
ATOM 2470 O O . TYR A 1 310 ? -15.417 -20.632 16.047 1.00 48.09 310 TYR A O 1
ATOM 2478 N N . ILE A 1 311 ? -13.630 -21.968 15.908 1.00 55.25 311 ILE A N 1
ATOM 2479 C CA . ILE A 1 311 ? -13.682 -22.422 17.297 1.00 55.25 311 ILE A CA 1
ATOM 2480 C C . ILE A 1 311 ? -13.356 -21.282 18.271 1.00 55.25 311 ILE A C 1
ATOM 2482 O O . ILE A 1 311 ? -13.975 -21.208 19.333 1.00 55.25 311 ILE A O 1
ATOM 2486 N N . GLN A 1 312 ? -12.415 -20.390 17.951 1.00 55.28 312 GLN A N 1
ATOM 2487 C CA . GLN A 1 312 ? -12.128 -19.207 18.768 1.00 55.28 312 GLN A CA 1
ATOM 2488 C C . GLN A 1 312 ? -13.270 -18.192 18.712 1.00 55.28 312 GLN A C 1
ATOM 2490 O O . GLN A 1 312 ? -13.688 -17.717 19.767 1.00 55.28 312 GLN A O 1
ATOM 2495 N N . ILE A 1 313 ? -13.833 -17.921 17.530 1.00 51.84 313 ILE A N 1
ATOM 2496 C CA . ILE A 1 313 ? -14.977 -17.007 17.400 1.00 51.84 313 ILE A CA 1
ATOM 2497 C C . ILE A 1 313 ? -16.205 -17.568 18.119 1.00 51.84 313 ILE A C 1
ATOM 2499 O O . ILE A 1 313 ? -16.876 -16.841 18.850 1.00 51.84 313 ILE A O 1
ATOM 2503 N N . GLN A 1 314 ? -16.479 -18.864 17.982 1.00 54.47 314 GLN A N 1
ATOM 2504 C CA . GLN A 1 314 ? -17.597 -19.515 18.655 1.00 54.47 314 GLN A CA 1
ATOM 2505 C C . GLN A 1 314 ? -17.403 -19.514 20.176 1.00 54.47 314 GLN A C 1
ATOM 2507 O O . GLN A 1 314 ? -18.320 -19.144 20.902 1.00 54.47 314 GLN A O 1
ATOM 2512 N N . LYS A 1 315 ? -16.192 -19.806 20.675 1.00 57.91 315 LYS A N 1
ATOM 2513 C CA . LYS A 1 315 ? -15.859 -19.678 22.107 1.00 57.91 315 LYS A CA 1
ATOM 2514 C C . LYS A 1 315 ? -15.972 -18.243 22.607 1.00 57.91 315 LYS A C 1
ATOM 2516 O O . LYS A 1 315 ? -16.385 -18.041 23.743 1.00 57.91 315 LYS A O 1
ATOM 2521 N N . MET A 1 316 ? -15.631 -17.255 21.785 1.00 51.34 316 MET A N 1
ATOM 2522 C CA . MET A 1 316 ? -15.786 -15.840 22.110 1.00 51.34 316 MET A CA 1
ATOM 2523 C C . MET A 1 316 ? -17.266 -15.440 22.155 1.00 51.34 316 MET A C 1
ATOM 2525 O O . MET A 1 316 ? -17.683 -14.772 23.096 1.00 51.34 316 MET A O 1
ATOM 2529 N N . MET A 1 317 ? -18.076 -15.883 21.190 1.00 46.28 317 MET A N 1
ATOM 2530 C CA . MET A 1 317 ? -19.526 -15.666 21.164 1.00 46.28 317 MET A CA 1
ATOM 2531 C C . MET A 1 317 ? -20.226 -16.370 22.328 1.00 46.28 317 MET A C 1
ATOM 2533 O O . MET A 1 317 ? -21.121 -15.794 22.940 1.00 46.28 317 MET A O 1
ATOM 2537 N N . ASP A 1 318 ? -19.791 -17.576 22.684 1.00 53.25 318 ASP A N 1
ATOM 2538 C CA . ASP A 1 318 ? -20.313 -18.327 23.823 1.00 53.25 318 ASP A CA 1
ATOM 2539 C C . ASP A 1 318 ? -19.849 -17.720 25.154 1.00 53.25 318 ASP A C 1
ATOM 2541 O O . ASP A 1 318 ? -20.658 -17.590 26.069 1.00 53.25 318 ASP A O 1
ATOM 2545 N N . PHE A 1 319 ? -18.607 -17.229 25.244 1.00 55.88 319 PHE A N 1
ATOM 2546 C CA . PHE A 1 319 ? -18.134 -16.422 26.371 1.00 55.88 319 PHE A CA 1
ATOM 2547 C C . PHE A 1 319 ? -18.957 -15.135 26.513 1.00 55.88 319 PHE A C 1
ATOM 2549 O O . PHE A 1 319 ? -19.404 -14.805 27.607 1.00 55.88 319 PHE A O 1
ATOM 2556 N N . TYR A 1 320 ? -19.252 -14.443 25.413 1.00 44.84 320 TYR A N 1
ATOM 2557 C CA . TYR A 1 320 ? -20.026 -13.204 25.437 1.00 44.84 320 TYR A CA 1
ATOM 2558 C C . TYR A 1 320 ? -21.514 -13.434 25.737 1.00 44.84 320 TYR A C 1
ATOM 2560 O O . TYR A 1 320 ? -22.150 -12.613 26.393 1.00 44.84 320 TYR A O 1
ATOM 2568 N N . ARG A 1 321 ? -22.073 -14.572 25.310 1.00 47.59 321 ARG A N 1
ATOM 2569 C CA . ARG A 1 321 ? -23.399 -15.045 25.741 1.00 47.59 321 ARG A CA 1
ATOM 2570 C C . ARG A 1 321 ? -23.404 -15.501 27.202 1.00 47.59 321 ARG A C 1
ATOM 2572 O O . ARG A 1 321 ? -24.463 -15.468 27.826 1.00 47.59 321 ARG A O 1
ATOM 2579 N N . SER A 1 322 ? -22.252 -15.927 27.727 1.00 40.28 322 SER A N 1
ATOM 2580 C CA . SER A 1 322 ? -22.065 -16.296 29.135 1.00 40.28 322 SER A CA 1
ATOM 2581 C C . SER A 1 322 ? -21.821 -15.097 30.052 1.00 40.28 322 SER A C 1
ATOM 2583 O O . SER A 1 322 ? -22.116 -15.199 31.242 1.00 40.28 322 SER A O 1
ATOM 2585 N N . LEU A 1 323 ? -21.363 -13.957 29.509 1.00 38.28 323 LEU A N 1
ATOM 2586 C CA . LEU A 1 323 ? -21.383 -12.685 30.227 1.00 38.28 323 LEU A CA 1
ATOM 2587 C C . LEU A 1 323 ? -22.831 -12.392 30.612 1.00 38.28 323 LEU A C 1
ATOM 2589 O O . LEU A 1 323 ? -23.749 -12.422 29.785 1.00 38.28 323 LEU A O 1
ATOM 2593 N N . SER A 1 324 ? -23.053 -12.128 31.893 1.00 42.41 324 SER A N 1
ATOM 2594 C CA . SER A 1 324 ? -24.389 -11.859 32.396 1.00 42.41 324 SER A CA 1
ATOM 2595 C C . SER A 1 324 ? -24.953 -10.610 31.708 1.00 42.41 324 SER A C 1
ATOM 2597 O O . SER A 1 324 ? -24.240 -9.641 31.432 1.00 42.41 324 SER A O 1
ATOM 2599 N N . LYS A 1 325 ? -26.276 -10.564 31.487 1.00 44.38 325 LYS A N 1
ATOM 2600 C CA . LYS A 1 325 ? -26.971 -9.334 31.045 1.00 44.38 325 LYS A CA 1
ATOM 2601 C C . LYS A 1 325 ? -26.636 -8.116 31.929 1.00 44.38 325 LYS A C 1
ATOM 2603 O O . LYS A 1 325 ? -26.806 -6.984 31.479 1.00 44.38 325 LYS A O 1
ATOM 2608 N N . GLY A 1 326 ? -26.167 -8.347 33.160 1.00 43.38 326 GLY A N 1
ATOM 2609 C CA . GLY A 1 326 ? -25.637 -7.336 34.070 1.00 43.38 326 GLY A CA 1
ATOM 2610 C C . GLY A 1 326 ? -24.322 -6.718 33.592 1.00 43.38 326 GLY A C 1
ATOM 2611 O O . GLY A 1 326 ? -24.230 -5.500 33.546 1.00 43.38 326 GLY A O 1
ATOM 2612 N N . GLU A 1 327 ? -23.342 -7.503 33.144 1.00 43.09 327 GLU A N 1
ATOM 2613 C CA . GLU A 1 327 ? -22.019 -7.008 32.711 1.00 43.09 327 GLU A CA 1
ATOM 2614 C C . GLU A 1 327 ? -22.097 -6.178 31.419 1.00 43.09 327 GLU A C 1
ATOM 2616 O O . GLU A 1 327 ? -21.485 -5.114 31.312 1.00 43.09 327 GLU A O 1
ATOM 2621 N N . GLN A 1 328 ? -22.944 -6.594 30.470 1.00 42.50 328 GLN A N 1
ATOM 2622 C CA . GLN A 1 328 ? -23.217 -5.843 29.235 1.00 42.50 328 GLN A CA 1
ATOM 2623 C C . GLN A 1 328 ? -24.027 -4.555 29.479 1.00 42.50 328 GLN A C 1
ATOM 2625 O O . GLN A 1 328 ? -23.914 -3.585 28.722 1.00 42.50 328 GLN A O 1
ATOM 2630 N N . ARG A 1 329 ? -24.870 -4.526 30.523 1.00 48.91 329 ARG A N 1
ATOM 2631 C CA . ARG A 1 329 ? -25.536 -3.300 30.994 1.00 48.91 329 ARG A CA 1
ATOM 2632 C C . ARG A 1 329 ? -24.577 -2.406 31.770 1.00 48.91 329 ARG A C 1
ATOM 2634 O O . ARG A 1 329 ? -24.691 -1.194 31.651 1.00 48.91 329 ARG A O 1
ATOM 2641 N N . LEU A 1 330 ? -23.627 -2.975 32.508 1.00 44.94 330 LEU A N 1
ATOM 2642 C CA . LEU A 1 330 ? -22.672 -2.250 33.343 1.00 44.94 330 LEU A CA 1
ATOM 2643 C C . LEU A 1 330 ? -21.658 -1.462 32.507 1.00 44.94 330 LEU A C 1
ATOM 2645 O O . LEU A 1 330 ? -21.407 -0.304 32.815 1.00 44.94 330 LEU A O 1
ATOM 2649 N N . ALA A 1 331 ? -21.138 -2.032 31.413 1.00 42.22 331 ALA A N 1
ATOM 2650 C CA . ALA A 1 331 ? -20.260 -1.302 30.489 1.00 42.22 331 ALA A CA 1
ATOM 2651 C C . ALA A 1 331 ? -20.978 -0.090 29.857 1.00 42.22 331 ALA A C 1
ATOM 2653 O O . ALA A 1 331 ? -20.432 1.012 29.808 1.00 42.22 331 ALA A O 1
ATOM 2654 N N . ARG A 1 332 ? -22.254 -0.266 29.481 1.00 54.03 332 ARG A N 1
ATOM 2655 C CA . ARG A 1 332 ? -23.139 0.818 29.019 1.00 54.03 332 ARG A CA 1
ATOM 2656 C C . ARG A 1 332 ? -23.485 1.814 30.131 1.00 54.03 332 ARG A C 1
ATOM 2658 O O . ARG A 1 332 ? -23.571 3.011 29.870 1.00 54.03 332 ARG A O 1
ATOM 2665 N N . MET A 1 333 ? -23.669 1.350 31.368 1.00 50.44 333 MET A N 1
ATOM 2666 C CA . MET A 1 333 ? -23.941 2.209 32.523 1.00 50.44 333 MET A CA 1
ATOM 2667 C C . MET A 1 333 ? -22.721 3.009 32.962 1.00 50.44 333 MET A C 1
ATOM 2669 O O . MET A 1 333 ? -22.916 4.140 33.374 1.00 50.44 333 MET A O 1
ATOM 2673 N N . LEU A 1 334 ? -21.491 2.497 32.853 1.00 49.75 334 LEU A N 1
ATOM 2674 C CA . LEU A 1 334 ? -20.286 3.254 33.208 1.00 49.75 334 LEU A CA 1
ATOM 2675 C C . LEU A 1 334 ? -20.062 4.432 32.252 1.00 49.75 334 LEU A C 1
ATOM 2677 O O . LEU A 1 334 ? -19.829 5.546 32.713 1.00 49.75 334 LEU A O 1
ATOM 2681 N N . GLY A 1 335 ? -20.211 4.212 30.940 1.00 48.75 335 GLY A N 1
ATOM 2682 C CA . GLY A 1 335 ? -20.168 5.299 29.954 1.00 48.75 335 GLY A CA 1
ATOM 2683 C C . GLY A 1 335 ? -21.269 6.336 30.199 1.00 48.75 335 GLY A C 1
ATOM 2684 O O . GLY A 1 335 ? -21.010 7.538 30.232 1.00 48.75 335 GLY A O 1
ATOM 2685 N N . ARG A 1 336 ? -22.494 5.873 30.489 1.00 53.97 336 ARG A N 1
ATOM 2686 C CA . ARG A 1 336 ? -23.628 6.749 30.822 1.00 53.97 336 ARG A CA 1
ATOM 2687 C C . ARG A 1 336 ? -23.475 7.457 32.171 1.00 53.97 336 ARG A C 1
ATOM 2689 O O . ARG A 1 336 ? -23.900 8.597 32.272 1.00 53.97 336 ARG A O 1
ATOM 2696 N N . PHE A 1 337 ? -22.875 6.838 33.188 1.00 58.03 337 PHE A N 1
ATOM 2697 C CA . PHE A 1 337 ? -22.685 7.408 34.528 1.00 58.03 337 PHE A CA 1
ATOM 2698 C C . PHE A 1 337 ? -21.700 8.568 34.502 1.00 58.03 337 PHE A C 1
ATOM 2700 O O . PHE A 1 337 ? -22.018 9.640 35.010 1.00 58.03 337 PHE A O 1
ATOM 2707 N N . THR A 1 338 ? -20.542 8.381 33.865 1.00 56.12 338 THR A N 1
ATOM 2708 C CA . THR A 1 338 ? -19.548 9.447 33.707 1.00 56.12 338 THR A CA 1
ATOM 2709 C C . THR A 1 338 ? -20.151 10.598 32.907 1.00 56.12 338 THR A C 1
ATOM 2711 O O . THR A 1 338 ? -20.121 11.740 33.361 1.00 56.12 338 THR A O 1
ATOM 2714 N N . ALA A 1 339 ? -20.826 10.302 31.790 1.00 51.44 339 ALA A N 1
ATOM 2715 C CA . ALA A 1 339 ? -21.539 11.317 31.023 1.00 51.44 339 ALA A CA 1
ATOM 2716 C C . ALA A 1 339 ? -22.600 12.049 31.871 1.00 51.44 339 ALA A C 1
ATOM 2718 O O . ALA A 1 339 ? -22.610 13.276 31.894 1.00 51.44 339 ALA A O 1
ATOM 2719 N N . LEU A 1 340 ? -23.453 11.350 32.630 1.00 60.69 340 LEU A N 1
ATOM 2720 C CA . LEU A 1 340 ? -24.494 11.954 33.481 1.00 60.69 340 LEU A CA 1
ATOM 2721 C C . LEU A 1 340 ? -23.921 12.806 34.623 1.00 60.69 340 LEU A C 1
ATOM 2723 O O . LEU A 1 340 ? -24.450 13.883 34.899 1.00 60.69 340 LEU A O 1
ATOM 2727 N N . MET A 1 341 ? -22.842 12.352 35.264 1.00 67.62 341 MET A N 1
ATOM 2728 C CA . MET A 1 341 ? -22.182 13.055 36.370 1.00 67.62 341 MET A CA 1
ATOM 2729 C C . MET A 1 341 ? -21.569 14.391 35.945 1.00 67.62 341 MET A C 1
ATOM 2731 O O . MET A 1 341 ? -21.485 15.296 36.771 1.00 67.62 341 MET A O 1
ATOM 2735 N N . PHE A 1 342 ? -21.182 14.547 34.676 1.00 60.56 342 PHE A N 1
ATOM 2736 C CA . PHE A 1 342 ? -20.633 15.807 34.166 1.00 60.56 342 PHE A CA 1
ATOM 2737 C C . PHE A 1 342 ? -21.662 16.648 33.404 1.00 60.56 342 PHE A C 1
ATOM 2739 O O . PHE A 1 342 ? -21.754 17.855 33.629 1.00 60.56 342 PHE A O 1
ATOM 2746 N N . THR A 1 343 ? -22.486 16.034 32.553 1.00 61.38 343 THR A N 1
ATOM 2747 C CA . THR A 1 343 ? -23.431 16.760 31.685 1.00 61.38 343 THR A CA 1
ATOM 2748 C C . THR A 1 343 ? -24.600 17.371 32.451 1.00 61.38 343 THR A C 1
ATOM 2750 O O . THR A 1 343 ? -24.983 18.503 32.158 1.00 61.38 343 THR A O 1
ATOM 2753 N N . VAL A 1 344 ? -25.148 16.689 33.466 1.00 69.81 344 VAL A N 1
ATOM 2754 C CA . VAL A 1 344 ? -26.299 17.210 34.223 1.00 69.81 344 VAL A CA 1
ATOM 2755 C C . VAL A 1 344 ? -25.909 18.413 35.091 1.00 69.81 344 VAL A C 1
ATOM 2757 O O . VAL A 1 344 ? -26.569 19.450 34.980 1.00 69.81 344 VAL A O 1
ATOM 2760 N N . PRO A 1 345 ? -24.830 18.372 35.899 1.00 69.19 345 PRO A N 1
ATOM 2761 C CA . PRO A 1 345 ? -24.412 19.542 36.671 1.00 69.19 345 PRO A CA 1
ATOM 2762 C C . PRO A 1 345 ? -23.939 20.695 35.783 1.00 69.19 345 PRO A C 1
ATOM 2764 O O . PRO A 1 345 ? -24.253 21.847 36.082 1.00 69.19 345 PRO A O 1
ATOM 2767 N N . ALA A 1 346 ? -23.248 20.406 34.673 1.00 67.25 346 ALA A N 1
ATOM 2768 C CA . ALA A 1 346 ? -22.846 21.429 33.708 1.00 67.25 346 ALA A CA 1
ATOM 2769 C C . ALA A 1 346 ? -24.061 22.085 33.033 1.00 67.25 346 ALA A C 1
ATOM 2771 O O . ALA A 1 346 ? -24.143 23.311 32.967 1.00 67.25 346 ALA A O 1
ATOM 2772 N N . GLY A 1 347 ? -25.052 21.295 32.611 1.00 72.06 347 GLY A N 1
ATOM 2773 C CA . GLY A 1 347 ? -26.304 21.800 32.046 1.00 72.06 347 GLY A CA 1
ATOM 2774 C C . GLY A 1 347 ? -27.076 22.679 33.032 1.00 72.06 347 GLY A C 1
ATOM 2775 O O . GLY A 1 347 ? -27.523 23.768 32.670 1.00 72.06 347 GLY A O 1
ATOM 2776 N N . ILE A 1 348 ? -27.158 22.270 34.304 1.00 75.75 348 ILE A N 1
ATOM 2777 C CA . ILE A 1 348 ? -27.751 23.082 35.378 1.00 75.75 348 ILE A CA 1
ATOM 2778 C C . ILE A 1 348 ? -26.971 24.388 35.559 1.00 75.75 348 ILE A C 1
ATOM 2780 O O . ILE A 1 348 ? -27.579 25.454 35.631 1.00 75.75 348 ILE A O 1
ATOM 2784 N N . ALA A 1 349 ? -25.638 24.335 35.584 1.00 71.50 349 ALA A N 1
ATOM 2785 C CA . ALA A 1 349 ? -24.797 25.518 35.744 1.00 71.50 349 ALA A CA 1
ATOM 2786 C C . ALA A 1 349 ? -24.943 26.526 34.590 1.00 71.50 349 ALA A C 1
ATOM 2788 O O . ALA A 1 349 ? -24.812 27.728 34.815 1.00 71.50 349 ALA A O 1
ATOM 2789 N N . ILE A 1 350 ? -25.246 26.058 33.375 1.00 76.81 350 ILE A N 1
ATOM 2790 C CA . ILE A 1 350 ? -25.419 26.904 32.187 1.00 76.81 350 ILE A CA 1
ATOM 2791 C C . ILE A 1 350 ? -26.841 27.477 32.107 1.00 76.81 350 ILE A C 1
ATOM 2793 O O . ILE A 1 350 ? -27.020 28.679 31.905 1.00 76.81 350 ILE A O 1
ATOM 2797 N N . ILE A 1 351 ? -27.861 26.632 32.267 1.00 78.50 351 ILE A N 1
ATOM 2798 C CA . ILE A 1 351 ? -29.255 26.987 31.959 1.00 78.50 351 ILE A CA 1
ATOM 2799 C C . ILE A 1 351 ? -29.940 27.663 33.153 1.00 78.50 351 ILE A C 1
ATOM 2801 O O . ILE A 1 351 ? -30.672 28.645 32.995 1.00 78.50 351 ILE A O 1
ATOM 2805 N N . LEU A 1 352 ? -29.698 27.169 34.367 1.00 76.81 352 LEU A N 1
ATOM 2806 C CA . LEU A 1 352 ? -30.450 27.581 35.550 1.00 76.81 352 LEU A CA 1
ATOM 2807 C C . LEU A 1 352 ? -30.233 29.059 35.944 1.00 76.81 352 LEU A C 1
ATOM 2809 O O . LEU A 1 352 ? -31.218 29.711 36.308 1.00 76.81 352 LEU A O 1
ATOM 2813 N N . PRO A 1 353 ? -29.033 29.665 35.798 1.00 79.62 353 PRO A N 1
ATOM 2814 C CA . PRO A 1 353 ? -28.857 31.097 36.042 1.00 79.62 353 PRO A CA 1
ATOM 2815 C C . PRO A 1 353 ? -29.698 31.983 35.119 1.00 79.62 353 PRO A C 1
ATOM 2817 O O . PRO A 1 353 ? -30.180 33.030 35.552 1.00 79.62 353 PRO A O 1
ATOM 2820 N N . ALA A 1 354 ? -29.886 31.582 33.856 1.00 79.94 354 ALA A N 1
ATOM 2821 C CA . ALA A 1 354 ? -30.694 32.333 32.899 1.00 79.94 354 ALA A CA 1
ATOM 2822 C C . ALA A 1 354 ? -32.179 32.310 33.289 1.00 79.94 354 ALA A C 1
ATOM 2824 O O . ALA A 1 354 ? -32.830 33.352 33.276 1.00 79.94 354 ALA A O 1
ATOM 2825 N N . ILE A 1 355 ? -32.680 31.150 33.724 1.00 79.75 355 ILE A N 1
ATOM 2826 C CA . ILE A 1 355 ? -34.061 30.986 34.193 1.00 79.75 355 ILE A CA 1
ATOM 2827 C C . ILE A 1 355 ? -34.293 31.772 35.489 1.00 79.75 355 ILE A C 1
ATOM 2829 O O . ILE A 1 355 ? -35.259 32.522 35.587 1.00 79.75 355 ILE A O 1
ATOM 2833 N N . ILE A 1 356 ? -33.397 31.669 36.476 1.00 82.19 356 ILE A N 1
ATOM 2834 C CA . ILE A 1 356 ? -33.567 32.357 37.767 1.00 82.19 356 ILE A CA 1
ATOM 2835 C C . ILE A 1 356 ? -33.559 33.883 37.597 1.00 82.19 356 ILE A C 1
ATOM 2837 O O . ILE A 1 356 ? -34.308 34.576 38.287 1.00 82.19 356 ILE A O 1
ATOM 2841 N N . ARG A 1 357 ? -32.779 34.416 36.648 1.00 78.56 357 ARG A N 1
ATOM 2842 C CA . ARG A 1 357 ? -32.758 35.857 36.341 1.00 78.56 357 ARG A CA 1
ATOM 2843 C C . ARG A 1 357 ? -34.097 36.405 35.844 1.00 78.56 357 ARG A C 1
ATOM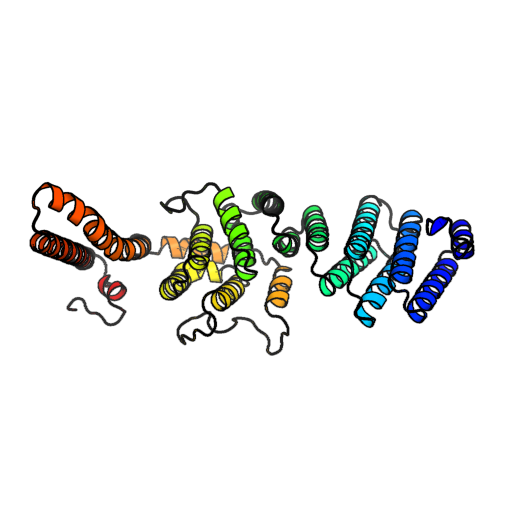 2845 O O . ARG A 1 357 ? -34.311 37.605 35.967 1.00 78.56 357 ARG A O 1
ATOM 2852 N N . VAL A 1 358 ? -34.997 35.559 35.334 1.00 86.31 358 VAL A N 1
ATOM 2853 C CA . VAL A 1 358 ? -36.371 35.963 34.981 1.00 86.31 358 VAL A CA 1
ATOM 2854 C C . VAL A 1 358 ? -37.193 36.283 36.234 1.00 86.31 358 VAL A C 1
ATOM 2856 O O . VAL A 1 358 ? -38.062 37.149 36.198 1.00 86.31 358 VAL A O 1
ATOM 2859 N N . PHE A 1 359 ? -36.899 35.622 37.355 1.00 82.12 359 PHE A N 1
ATOM 2860 C CA . PHE A 1 359 ? -37.687 35.707 38.586 1.00 82.12 359 PHE A CA 1
ATOM 2861 C C . PHE A 1 359 ? -37.022 36.539 39.691 1.00 82.12 359 PHE A C 1
ATOM 2863 O O . PHE A 1 359 ? -37.702 36.994 40.608 1.00 82.12 359 PHE A O 1
ATOM 2870 N N . THR A 1 360 ? -35.704 36.758 39.635 1.00 84.88 360 THR A N 1
ATOM 2871 C CA . THR A 1 360 ? -34.981 37.578 40.616 1.00 84.88 360 THR A CA 1
ATOM 2872 C C . THR A 1 360 ? -33.730 38.232 40.030 1.00 84.88 360 THR A C 1
ATOM 2874 O O . THR A 1 360 ? -32.888 37.586 39.409 1.00 84.88 360 THR A O 1
ATOM 2877 N N . SER A 1 361 ? -33.564 39.533 40.284 1.00 86.25 361 SER A N 1
ATOM 2878 C CA . SER A 1 361 ? -32.390 40.309 39.852 1.00 86.25 361 SER A CA 1
ATOM 2879 C C . SER A 1 361 ? -31.168 40.119 40.762 1.00 86.25 361 SER A C 1
ATOM 2881 O O . SER A 1 361 ? -30.083 40.626 40.463 1.00 86.25 361 SER A O 1
ATOM 2883 N N . ASN A 1 362 ? -31.315 39.417 41.891 1.00 91.31 362 ASN A N 1
ATOM 2884 C CA . ASN A 1 362 ? -30.233 39.222 42.849 1.00 91.31 362 ASN A CA 1
ATOM 2885 C C . ASN A 1 362 ? -29.269 38.127 42.361 1.00 91.31 362 ASN A C 1
ATOM 2887 O O . ASN A 1 362 ? -29.536 36.929 42.483 1.00 91.31 362 ASN A O 1
ATOM 2891 N N . ARG A 1 363 ? -28.117 38.553 41.829 1.00 83.25 363 ARG A N 1
ATOM 2892 C CA . ARG A 1 363 ? -27.076 37.652 41.308 1.00 83.25 363 ARG A CA 1
ATOM 2893 C C . ARG A 1 363 ? -26.561 36.671 42.359 1.00 83.25 363 ARG A C 1
ATOM 2895 O O . ARG A 1 363 ? -26.369 35.508 42.033 1.00 83.25 363 ARG A O 1
ATOM 2902 N N . THR A 1 364 ? -26.386 37.110 43.604 1.00 85.50 364 THR A N 1
ATOM 2903 C CA . THR A 1 364 ? -25.888 36.253 44.688 1.00 85.50 364 THR A CA 1
ATOM 2904 C C . THR A 1 364 ? -26.868 35.122 44.983 1.00 85.50 364 THR A C 1
ATOM 2906 O O . THR A 1 364 ? -26.463 33.969 45.095 1.00 85.50 364 THR A O 1
ATOM 2909 N N . LEU A 1 365 ? -28.168 35.432 45.023 1.00 81.38 365 LEU A N 1
ATOM 2910 C CA . LEU A 1 365 ? -29.215 34.430 45.224 1.00 81.38 365 LEU A CA 1
ATOM 2911 C C . LEU A 1 365 ? -29.270 33.426 44.058 1.00 81.38 365 LEU A C 1
ATOM 2913 O O . LEU A 1 365 ? -29.376 32.226 44.288 1.00 81.38 365 LEU A O 1
ATOM 2917 N N . SER A 1 366 ? -29.127 33.899 42.816 1.00 82.44 366 SER A N 1
ATOM 2918 C CA . SER A 1 366 ? -29.083 33.042 41.622 1.00 82.44 366 SER A CA 1
ATOM 2919 C C . SER A 1 366 ? -27.892 32.081 41.621 1.00 82.44 366 SER A C 1
ATOM 2921 O O . SER A 1 366 ? -28.067 30.897 41.324 1.00 82.44 366 SER A O 1
ATOM 2923 N N . THR A 1 367 ? -26.705 32.550 42.014 1.00 81.25 367 THR A N 1
ATOM 2924 C CA . THR A 1 367 ? -25.517 31.696 42.144 1.00 81.25 367 THR A CA 1
ATOM 2925 C C . THR A 1 367 ? -25.705 30.638 43.229 1.00 81.25 367 THR A C 1
ATOM 2927 O O . THR A 1 367 ? -25.410 29.471 42.984 1.00 81.25 367 THR A O 1
ATOM 2930 N N . ILE A 1 368 ? -26.242 31.016 44.396 1.00 86.00 368 ILE A N 1
ATOM 2931 C CA . ILE A 1 368 ? -26.492 30.079 45.503 1.00 86.00 368 ILE A CA 1
ATOM 2932 C C . ILE A 1 368 ? -27.474 28.989 45.066 1.00 86.00 368 ILE A C 1
ATOM 2934 O O . ILE A 1 368 ? -27.165 27.811 45.203 1.00 86.00 368 ILE A O 1
ATOM 2938 N N . ILE A 1 369 ? -28.613 29.357 44.471 1.00 81.50 369 ILE A N 1
ATOM 2939 C CA . ILE A 1 369 ? -29.619 28.382 44.020 1.00 81.50 369 ILE A CA 1
ATOM 2940 C C . ILE A 1 369 ? -29.044 27.454 42.943 1.00 81.50 369 ILE A C 1
ATOM 2942 O O . ILE A 1 369 ? -29.305 26.251 42.969 1.00 81.50 369 ILE A O 1
ATOM 2946 N N . THR A 1 370 ? -28.239 27.986 42.020 1.00 79.62 370 THR A N 1
ATOM 2947 C CA . THR A 1 370 ? -27.617 27.180 40.960 1.00 79.62 370 THR A CA 1
ATOM 2948 C C . THR A 1 370 ? -26.626 26.173 41.536 1.00 79.62 370 THR A C 1
ATOM 2950 O O . THR A 1 370 ? -26.706 24.987 41.221 1.00 79.62 370 THR A O 1
ATOM 2953 N N . ALA A 1 371 ? -25.743 26.620 42.433 1.00 81.94 371 ALA A N 1
ATOM 2954 C CA . ALA A 1 371 ? -24.780 25.754 43.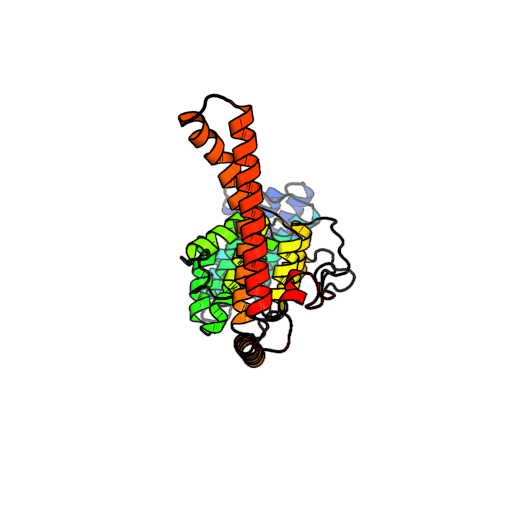103 1.00 81.94 371 ALA A CA 1
ATOM 2955 C C . ALA A 1 371 ? -25.475 24.684 43.959 1.00 81.94 371 ALA A C 1
ATOM 2957 O O . ALA A 1 371 ? -25.110 23.510 43.889 1.00 81.94 371 ALA A O 1
ATOM 2958 N N . SER A 1 372 ? -26.514 25.058 44.713 1.00 81.31 372 SER A N 1
ATOM 2959 C CA . SER A 1 372 ? -27.307 24.114 45.502 1.00 81.31 372 SER A CA 1
ATOM 2960 C C . SER A 1 372 ? -27.997 23.082 44.613 1.00 81.31 372 SER A C 1
ATOM 2962 O O . SER A 1 372 ? -27.945 21.897 44.921 1.00 81.31 372 SER A O 1
ATOM 2964 N N . SER A 1 373 ? -28.580 23.501 43.488 1.00 80.56 373 SER A N 1
ATOM 2965 C CA . SER A 1 373 ? -29.277 22.595 42.565 1.00 80.56 373 SER A CA 1
ATOM 2966 C C . SER A 1 373 ? -28.316 21.609 41.905 1.00 80.56 373 SER A C 1
ATOM 2968 O O . SER A 1 373 ? -28.574 20.412 41.928 1.00 80.56 373 SER A O 1
ATOM 2970 N N . ALA A 1 374 ? -27.171 22.082 41.402 1.00 75.06 374 ALA A N 1
ATOM 2971 C CA . ALA A 1 374 ? -26.138 21.214 40.837 1.00 75.06 374 ALA A CA 1
ATOM 2972 C C . ALA A 1 374 ? -25.617 20.205 41.877 1.00 75.06 374 ALA A C 1
ATOM 2974 O O . ALA A 1 374 ? -25.511 19.016 41.586 1.00 75.06 374 ALA A O 1
ATOM 2975 N N . THR A 1 375 ? -25.370 20.659 43.111 1.00 81.81 375 THR A N 1
ATOM 2976 C CA . THR A 1 375 ? -24.922 19.795 44.215 1.00 81.81 375 THR A CA 1
ATOM 2977 C C . THR A 1 375 ? -25.965 18.729 44.556 1.00 81.81 375 THR A C 1
ATOM 2979 O O . THR A 1 375 ? -25.628 17.552 44.666 1.00 81.81 375 THR A O 1
ATOM 2982 N N . VAL A 1 376 ? -27.241 19.109 44.672 1.00 83.50 376 VAL A N 1
ATOM 2983 C CA . VAL A 1 376 ? -28.338 18.166 44.942 1.00 83.50 376 VAL A CA 1
ATOM 2984 C C . VAL A 1 376 ? -28.486 17.159 43.804 1.00 83.50 376 VAL A C 1
ATOM 2986 O O . VAL A 1 376 ? -28.695 15.982 44.077 1.00 83.50 376 VAL A O 1
ATOM 2989 N N . SER A 1 377 ? -28.323 17.574 42.546 1.00 74.00 377 SER A N 1
ATOM 2990 C CA . SER A 1 377 ? -28.365 16.662 41.399 1.00 74.00 377 SER A CA 1
ATOM 2991 C C . SER A 1 377 ? -27.226 15.645 41.416 1.00 74.00 377 SER A C 1
ATOM 2993 O O . SER A 1 377 ? -27.488 14.465 41.208 1.00 74.00 377 SER A O 1
ATOM 2995 N N . VAL A 1 378 ? -25.994 16.059 41.732 1.00 77.56 378 VAL A N 1
ATOM 2996 C CA . VAL A 1 378 ? -24.864 15.126 41.898 1.00 77.56 378 VAL A CA 1
ATOM 2997 C C . VAL A 1 378 ? -25.146 14.129 43.022 1.00 77.56 378 VAL A C 1
ATOM 2999 O O . VAL A 1 378 ? -24.984 12.928 42.829 1.00 77.56 378 VAL A O 1
ATOM 3002 N N . ILE A 1 379 ? -25.624 14.608 44.175 1.00 80.69 379 ILE A N 1
ATOM 3003 C CA . ILE A 1 379 ? -25.968 13.748 45.316 1.00 80.69 379 ILE A CA 1
ATOM 3004 C C . ILE A 1 379 ? -27.092 12.774 44.944 1.00 80.69 379 ILE A C 1
ATOM 3006 O O . ILE A 1 379 ? -27.002 11.593 45.261 1.00 80.69 379 ILE A O 1
ATOM 3010 N N . ALA A 1 380 ? -28.133 13.231 44.246 1.00 76.75 380 ALA A N 1
ATOM 3011 C CA . ALA A 1 380 ? -29.245 12.384 43.827 1.00 76.75 380 ALA A CA 1
ATOM 3012 C C . ALA A 1 380 ? -28.801 11.304 42.828 1.00 76.75 380 ALA A C 1
ATOM 3014 O O . ALA A 1 380 ? -29.196 10.147 42.973 1.00 76.75 380 ALA A O 1
ATOM 3015 N N . ILE A 1 381 ? -27.951 11.653 41.854 1.00 75.88 381 ILE A N 1
ATOM 3016 C CA . ILE A 1 381 ? -27.362 10.693 40.908 1.00 75.88 381 ILE A CA 1
ATOM 3017 C C . ILE A 1 381 ? -26.507 9.675 41.673 1.00 75.88 381 ILE A C 1
ATOM 3019 O O . ILE A 1 381 ? -26.699 8.474 41.496 1.00 75.88 381 ILE A O 1
ATOM 3023 N N . ALA A 1 382 ? -25.641 10.129 42.583 1.00 77.44 382 ALA A N 1
ATOM 3024 C CA . ALA A 1 382 ? -24.793 9.260 43.395 1.00 77.44 382 ALA A CA 1
ATOM 3025 C C . ALA A 1 382 ? -25.606 8.306 44.288 1.00 77.44 382 ALA A C 1
ATOM 3027 O O . ALA A 1 382 ? -25.323 7.112 44.318 1.00 77.44 382 ALA A O 1
ATOM 3028 N N . ILE A 1 383 ? -26.654 8.797 44.962 1.00 78.38 383 ILE A N 1
ATOM 3029 C CA . ILE A 1 383 ? -27.555 7.970 45.781 1.00 78.38 383 ILE A CA 1
ATOM 3030 C C . ILE A 1 383 ? -28.300 6.958 44.911 1.00 78.38 383 ILE A C 1
ATOM 3032 O O . ILE A 1 383 ? -28.418 5.802 45.300 1.00 78.38 383 ILE A O 1
ATOM 3036 N N . THR A 1 384 ? -28.793 7.368 43.740 1.00 73.12 384 THR A N 1
ATOM 3037 C CA . THR A 1 384 ? -29.526 6.476 42.827 1.00 73.12 384 THR A CA 1
ATOM 3038 C C . THR A 1 384 ? -28.621 5.354 42.331 1.00 73.12 384 THR A C 1
ATOM 3040 O O . THR A 1 384 ? -29.010 4.191 42.374 1.00 73.12 384 THR A O 1
ATOM 3043 N N . PHE A 1 385 ? -27.389 5.678 41.934 1.00 71.25 385 PHE A N 1
ATOM 3044 C CA . PHE A 1 385 ? -26.402 4.676 41.536 1.00 71.25 385 PHE A CA 1
ATOM 3045 C C . PHE A 1 385 ? -25.982 3.780 42.703 1.00 71.25 385 PHE A C 1
ATOM 3047 O O . PHE A 1 385 ? -25.918 2.567 42.529 1.00 71.25 385 PHE A O 1
ATOM 3054 N N . GLY A 1 386 ? -25.776 4.339 43.899 1.00 74.31 386 GLY A N 1
ATOM 3055 C CA . GLY A 1 386 ? -25.505 3.560 45.109 1.00 74.31 386 GLY A CA 1
ATOM 3056 C C . GLY A 1 386 ? -26.658 2.620 45.472 1.00 74.31 386 GLY A C 1
ATOM 3057 O O . GLY A 1 386 ? -26.430 1.469 45.829 1.00 74.31 386 GLY A O 1
ATOM 3058 N N . TYR A 1 387 ? -27.903 3.070 45.313 1.00 74.31 387 TYR A N 1
ATOM 3059 C CA . TYR A 1 387 ? -29.100 2.262 45.542 1.00 74.31 387 TYR A CA 1
ATOM 3060 C C . TYR A 1 387 ? -29.209 1.110 44.541 1.00 74.31 387 TYR A C 1
ATOM 3062 O O . TYR A 1 387 ? -29.428 -0.028 44.954 1.00 74.31 387 TYR A O 1
ATOM 3070 N N . VAL A 1 388 ? -29.017 1.384 43.245 1.00 66.12 388 VAL A N 1
ATOM 3071 C CA . VAL A 1 388 ? -29.006 0.355 42.191 1.00 66.12 388 VAL A CA 1
ATOM 3072 C C . VAL A 1 388 ? -27.898 -0.663 42.462 1.00 66.12 388 VAL A C 1
ATOM 3074 O O . VAL A 1 388 ? -28.182 -1.855 42.533 1.00 66.12 388 VAL A O 1
ATOM 3077 N N . ALA A 1 389 ? -26.677 -0.194 42.736 1.00 64.06 389 ALA A N 1
ATOM 3078 C CA . ALA A 1 389 ? -25.538 -1.050 43.054 1.00 64.06 389 ALA A CA 1
ATOM 3079 C C . ALA A 1 389 ? -25.737 -1.877 44.336 1.00 64.06 389 ALA A C 1
ATOM 3081 O O . ALA A 1 389 ? -25.177 -2.961 44.444 1.00 64.06 389 ALA A O 1
ATOM 3082 N N . TYR A 1 390 ? -26.517 -1.394 45.309 1.00 65.12 390 TYR A N 1
ATOM 3083 C CA . TYR A 1 390 ? -26.791 -2.107 46.561 1.00 65.12 390 TYR A CA 1
ATOM 3084 C C . TYR A 1 390 ? -27.930 -3.133 46.441 1.00 65.12 390 TYR A C 1
ATOM 3086 O O . TYR A 1 390 ? -27.863 -4.206 47.050 1.00 65.12 390 TYR A O 1
ATOM 3094 N N . TYR A 1 391 ? -28.994 -2.810 45.696 1.00 63.38 391 TYR A N 1
ATOM 3095 C CA . TYR A 1 391 ? -30.196 -3.647 45.603 1.00 63.38 391 TYR A CA 1
ATOM 3096 C C . TYR A 1 391 ? -30.164 -4.659 44.454 1.00 63.38 391 TYR A C 1
ATOM 3098 O O . TYR A 1 391 ? -30.681 -5.762 44.634 1.00 63.38 391 TYR A O 1
ATOM 3106 N N . GLU A 1 392 ? -29.528 -4.355 43.316 1.00 59.5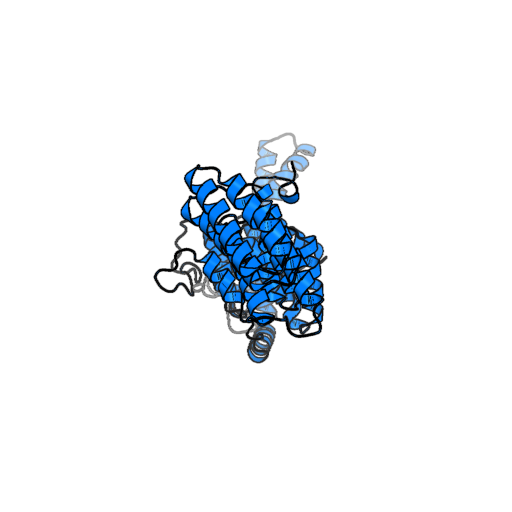6 392 GLU A N 1
ATOM 3107 C CA . GLU A 1 392 ? -29.336 -5.355 42.248 1.00 59.56 392 GLU A CA 1
ATOM 3108 C C . GLU A 1 392 ? -28.343 -6.465 42.658 1.00 59.56 392 GLU A C 1
ATOM 3110 O O . GLU A 1 392 ? -28.356 -7.555 42.089 1.00 59.56 392 GLU A O 1
ATOM 3115 N N . ASP A 1 393 ? -27.568 -6.239 43.724 1.00 56.91 393 ASP A N 1
ATOM 3116 C CA . ASP A 1 393 ? -26.575 -7.159 44.296 1.00 56.91 393 ASP A CA 1
ATOM 3117 C C . ASP A 1 393 ? -27.162 -8.261 45.200 1.00 56.91 393 ASP A C 1
ATOM 3119 O O . ASP A 1 393 ? -26.434 -9.066 45.778 1.00 56.91 393 ASP A O 1
ATOM 3123 N N . GLN A 1 394 ? -28.488 -8.309 45.381 1.00 54.56 394 GLN A N 1
ATOM 3124 C CA . GLN A 1 394 ? -29.123 -9.328 46.232 1.00 54.56 394 GLN A CA 1
ATOM 3125 C C . GLN A 1 394 ? -29.313 -10.692 45.540 1.00 54.56 394 GLN A C 1
ATOM 3127 O O . GLN A 1 394 ? -29.708 -11.648 46.205 1.00 54.56 394 GLN A O 1
ATOM 3132 N N . GLY A 1 395 ? -29.035 -10.806 44.234 1.00 52.88 395 GLY A N 1
ATOM 3133 C CA . GLY A 1 395 ? -29.369 -11.998 43.440 1.00 52.88 395 GLY A CA 1
ATOM 3134 C C . GLY A 1 395 ? -28.220 -12.938 43.059 1.00 52.88 395 GLY A C 1
ATOM 3135 O O . GLY A 1 395 ? -28.465 -14.130 42.923 1.00 52.88 395 GLY A O 1
ATOM 3136 N N . ASN A 1 396 ? -26.985 -12.455 42.889 1.00 50.56 396 ASN A N 1
ATOM 3137 C CA . ASN A 1 396 ? -25.856 -13.266 42.413 1.00 50.56 396 ASN A CA 1
ATOM 3138 C C . ASN A 1 396 ? -24.568 -12.828 43.118 1.00 50.56 396 ASN A C 1
ATOM 3140 O O . ASN A 1 396 ? -24.249 -11.648 43.139 1.00 50.56 396 ASN A O 1
ATOM 3144 N N . GLY A 1 397 ? -23.853 -13.781 43.715 1.00 50.31 397 GLY A N 1
ATOM 3145 C CA . GLY A 1 397 ? -22.794 -13.580 44.711 1.00 50.31 397 GLY A CA 1
ATOM 3146 C C . GLY A 1 397 ? -21.476 -12.930 44.266 1.00 50.31 397 GLY A C 1
ATOM 3147 O O . GLY A 1 397 ? -20.443 -13.269 44.837 1.00 50.31 397 GLY A O 1
ATOM 3148 N N . GLU A 1 398 ? -21.477 -11.989 43.322 1.00 55.72 398 GLU A N 1
ATOM 3149 C CA . GLU A 1 398 ? -20.307 -11.157 43.012 1.00 55.72 398 GLU A CA 1
ATOM 3150 C C . GLU A 1 398 ? -20.679 -9.672 42.986 1.00 55.72 398 GLU A C 1
ATOM 3152 O O . GLU A 1 398 ? -21.467 -9.228 42.157 1.00 55.72 398 GLU A O 1
ATOM 3157 N N . SER A 1 399 ? -20.110 -8.907 43.928 1.00 55.22 399 SER A N 1
ATOM 3158 C CA . SER A 1 399 ? -20.601 -7.569 44.257 1.00 55.22 399 SER A CA 1
ATOM 3159 C C . SER A 1 399 ? -20.388 -6.553 43.129 1.00 55.22 399 SER A C 1
ATOM 3161 O O . SER A 1 399 ? -19.237 -6.190 42.857 1.00 55.22 399 SER A O 1
ATOM 3163 N N . GLN A 1 400 ? -21.462 -5.996 42.566 1.00 53.53 400 GLN A N 1
ATOM 3164 C CA . GLN A 1 400 ? -21.399 -4.868 41.620 1.00 53.53 400 GLN A CA 1
ATOM 3165 C C . GLN A 1 400 ? -20.642 -3.652 42.202 1.00 53.53 400 GLN A C 1
ATOM 3167 O O . GLN A 1 400 ? -19.960 -2.923 41.476 1.00 53.53 400 GLN A O 1
ATOM 3172 N N . ALA A 1 401 ? -20.668 -3.483 43.530 1.00 51.84 401 ALA A N 1
ATOM 3173 C CA . ALA A 1 401 ? -19.928 -2.451 44.259 1.00 51.84 401 ALA A CA 1
ATOM 3174 C C . ALA A 1 401 ? -18.397 -2.530 44.058 1.00 51.84 401 ALA A C 1
ATOM 3176 O O . ALA A 1 401 ? -17.754 -1.498 43.856 1.00 51.84 401 ALA A O 1
ATOM 3177 N N . ARG A 1 402 ? -17.816 -3.743 43.999 1.00 56.25 402 ARG A N 1
ATOM 3178 C CA . ARG A 1 402 ? -16.365 -3.955 43.777 1.00 56.25 402 ARG A CA 1
ATOM 3179 C C . ARG A 1 402 ? -15.874 -3.421 42.441 1.00 56.25 402 ARG A C 1
ATOM 3181 O O . ARG A 1 402 ? -14.696 -3.090 42.311 1.00 56.25 402 ARG A O 1
ATOM 3188 N N . TYR A 1 403 ? -16.748 -3.381 41.439 1.00 51.56 403 TYR A N 1
ATOM 3189 C CA . TYR A 1 403 ? -16.378 -2.958 40.093 1.00 51.56 403 TYR A CA 1
ATOM 3190 C C . TYR A 1 403 ? -16.486 -1.437 39.920 1.00 51.56 403 TYR A C 1
ATOM 3192 O O . TYR A 1 403 ? -15.680 -0.853 39.201 1.00 51.56 403 TYR A O 1
ATOM 3200 N N . ILE A 1 404 ? -17.422 -0.791 40.629 1.00 51.22 404 ILE A N 1
ATOM 3201 C CA . ILE A 1 404 ? -17.614 0.670 40.623 1.00 51.22 404 ILE A CA 1
ATOM 3202 C C . ILE A 1 404 ? -16.591 1.370 41.532 1.00 51.22 404 ILE A C 1
ATOM 3204 O O . ILE A 1 404 ? -16.043 2.402 41.156 1.00 51.22 404 ILE A O 1
ATOM 3208 N N . MET A 1 405 ? -16.292 0.804 42.706 1.00 52.41 405 MET A N 1
ATOM 3209 C CA . MET A 1 405 ? -15.411 1.425 43.710 1.00 52.41 405 MET A CA 1
ATOM 3210 C C . MET A 1 405 ? -13.986 0.841 43.739 1.00 52.41 405 MET A C 1
ATOM 3212 O O . MET A 1 405 ? -13.185 1.162 44.615 1.00 52.41 405 MET A O 1
ATOM 3216 N N . GLY A 1 406 ? -13.643 -0.001 42.758 1.00 48.41 406 GLY A N 1
ATOM 3217 C CA . GLY A 1 406 ? -12.341 -0.660 42.648 1.00 48.41 406 GLY A CA 1
ATOM 3218 C C . GLY A 1 406 ? -12.218 -1.890 43.554 1.00 48.41 406 GLY A C 1
ATOM 3219 O O . GLY A 1 406 ? -12.799 -1.952 44.636 1.00 48.41 406 GLY A O 1
ATOM 3220 N N . GLY A 1 407 ? -11.436 -2.881 43.108 1.00 44.91 407 GLY A N 1
ATOM 3221 C CA . GLY A 1 407 ? -11.473 -4.285 43.563 1.00 44.91 407 GLY A CA 1
ATOM 3222 C C . GLY A 1 407 ? -11.161 -4.600 45.035 1.00 44.91 407 GLY A C 1
ATOM 3223 O O . GLY A 1 407 ? -10.974 -5.769 45.363 1.00 44.91 407 GLY A O 1
ATOM 3224 N N . LYS A 1 408 ? -11.093 -3.604 45.923 1.00 51.53 408 LYS A N 1
ATOM 3225 C CA . LYS A 1 408 ? -10.960 -3.777 47.380 1.00 51.53 408 LYS A CA 1
ATOM 3226 C C . LYS A 1 408 ? -12.178 -3.315 48.185 1.00 51.53 408 LYS A C 1
ATOM 3228 O O . LYS A 1 408 ? -12.176 -3.512 49.393 1.00 51.53 408 LYS A O 1
ATOM 3233 N N . SER A 1 409 ? -13.188 -2.730 47.546 1.00 50.56 409 SER A N 1
ATOM 3234 C CA . SER A 1 409 ? -14.409 -2.286 48.223 1.00 50.56 409 SER A CA 1
ATOM 3235 C C . SER A 1 409 ? -15.271 -3.484 48.636 1.00 50.56 409 SER A C 1
ATOM 3237 O O . SER A 1 409 ? -15.470 -4.451 47.897 1.00 50.56 409 SER A O 1
ATOM 3239 N N . THR A 1 410 ? -15.727 -3.477 49.876 1.00 58.41 410 THR A N 1
ATOM 3240 C CA . THR A 1 410 ? -16.678 -4.430 50.439 1.00 58.41 410 THR A CA 1
ATOM 3241 C C . THR A 1 410 ? -18.091 -3.872 50.308 1.00 58.41 410 THR A C 1
ATOM 3243 O O . THR A 1 410 ? -18.273 -2.695 50.048 1.00 58.41 410 THR A O 1
ATOM 3246 N N . LYS A 1 411 ? -19.122 -4.694 50.536 1.00 51.59 411 LYS A N 1
ATOM 3247 C CA . LYS A 1 411 ? -20.515 -4.211 50.609 1.00 51.59 411 LYS A CA 1
ATOM 3248 C C . LYS A 1 411 ? -20.742 -3.184 51.739 1.00 51.59 411 LYS A C 1
ATOM 3250 O O . LYS A 1 411 ? -21.784 -2.539 51.774 1.00 51.59 411 LYS A O 1
ATOM 3255 N N . ALA A 1 412 ? -19.824 -3.120 52.704 1.00 53.72 412 ALA A N 1
ATOM 3256 C CA . ALA A 1 412 ? -19.874 -2.175 53.812 1.00 53.72 412 ALA A CA 1
ATOM 3257 C C . ALA A 1 412 ? -19.217 -0.824 53.479 1.00 53.72 412 ALA A C 1
ATOM 3259 O O . ALA A 1 412 ? -19.487 0.138 54.196 1.00 53.72 412 ALA A O 1
ATOM 3260 N N . ASP A 1 413 ? -18.378 -0.774 52.438 1.00 49.56 413 ASP A N 1
ATOM 3261 C CA . ASP A 1 413 ? -17.791 0.454 51.892 1.00 49.56 413 ASP A CA 1
ATOM 3262 C C . ASP A 1 413 ? -18.775 1.102 50.914 1.00 49.56 413 ASP A C 1
ATOM 3264 O O . ASP A 1 413 ? -18.883 2.349 50.940 1.00 49.56 413 ASP A O 1
#

InterPro domains:
  IPR007317 Golgi to ER traffic protein 4 [PF04190] (39-271)
  IPR007317 Golgi to ER traffic protein 4 [PTHR12875] (11-271)
  IPR011990 Tetratricopeptide-like helical domain superfamily [G3DSA:1.25.40.10] (8-302)
  IPR011990 Tetratricopeptide-like helical domain superfamily [SSF48452] (39-270)

Sequence (413 aa):
MSIGDNPKYRRINEDIAAGRFYDSLQHVLSASKRAVIGNKYEEALGVLHHFAEVYIRAKEYAQCLELMNEYISIAKQRNVNLSEENVSQVNSFFKAMTSAMSSINEEPSGPLTKDKIIAGTLAIMESALELIPDKSLYMALGEYYWHEGELSVAQKYLVHTQDIEVISRMLEEWESHVEEHERPFIYLRCILIQLALGDTSGAKCLLLMMNQDFESGESVPLPLQLAYIFTELCDEPDYQLFKVTCKVYKPIIDADPNFPRLVYHLRQKLFPGHNDPSDPYNMDPCAPPGAANPLAALLNSFILPERLDYIQIQKMMDFYRSLSKGEQRLARMLGRFTALMFTVPAGIAIILPAIIRVFTSNRTLSTIITASSATVSVIAIAITFGYVAYYEDQGNGESQARYIMGGKSTKAD

Foldseek 3Di:
DDPVPDPLLVVLVVCVVVVVPVVSLVVLVVVLVVCVVVVNLVVSLSSLLVVLLVCLVVLVLVSSLVSLVVSLVSCVVVVDQQDPVSVVSLLVSLVSQLVSLVPDPDFRPDDDGSVRSNVSSVVSLVSVCVSPVDLSSLQSQLVSCLVVVVLLLSLLSNLSNLPLVVVLVSLVVVCVVDDPLCSLVSLLVSLLLNLLVPVLVSSVVNLVVVVDDLPVVPPDDPSSVLSVLLSVCSVPPDPVSLQVSCVVCVLVQVLDPLSLQSSLSSCCVSPPPDDDPPRPSPDRPDDDPPDPDSSVVSSVVSSDPPDRPPVSSVVVVVVVVVPDPVVVVVVVVVVVLVCQLPVVLVVLLPVQLVVVCVVDVDSVVSVVVSVVVSVVSNVVSVVVVLVCQLVVCPPDPDRPCCVVVPPPDDSVD

pLDDT: mean 83.85, std 17.41, range [36.97, 98.5]